Protein AF-A0A356AUZ6-F1 (afdb_monomer)

pLDDT: mean 87.77, std 11.95, range [33.31, 98.88]

Solvent-accessible surface area (backbone atoms only — not comparable to full-atom values): 30557 Å² total; per-residue (Å²): 143,86,82,76,79,79,80,83,47,75,65,52,55,52,49,50,50,48,64,70,41,45,68,63,48,50,53,54,51,49,51,50,52,50,51,54,50,50,52,53,52,50,51,53,53,48,46,72,69,51,77,84,57,64,60,34,74,71,73,70,41,76,38,53,58,88,68,63,48,50,42,96,99,28,76,55,45,26,56,76,71,45,57,33,60,54,41,45,54,45,18,54,68,59,54,39,73,68,46,70,57,54,40,27,52,49,24,50,49,36,44,76,73,66,38,62,46,29,84,58,22,31,58,24,56,100,62,26,40,35,56,58,75,74,83,77,34,64,65,28,31,47,49,25,49,52,29,51,31,56,38,13,51,53,30,46,78,66,73,23,55,28,33,42,38,36,38,50,40,57,49,68,45,45,48,89,37,46,51,88,88,53,86,84,81,67,64,65,65,57,53,52,49,50,48,56,64,49,64,77,23,84,49,34,46,78,42,76,41,32,62,64,50,28,55,52,70,77,40,90,64,92,78,71,70,42,51,42,38,24,21,76,48,59,27,46,62,30,26,47,55,52,48,36,56,55,38,57,66,67,72,50,93,88,58,65,53,80,58,76,85,64,44,47,80,42,80,74,35,77,72,37,58,32,66,39,43,46,59,24,21,52,75,84,56,75,59,30,74,39,56,45,78,39,45,94,67,49,64,48,24,38,31,31,35,64,83,75,72,51,69,47,64,18,57,58,38,67,80,24,64,84,45,66,63,40,72,34,13,31,66,64,44,90,56,27,36,36,39,35,42,62,71,83,74,68,92,65,57,27,34,34,36,40,39,47,80,70,47,43,60,27,45,72,65,52,49,74,77,24,28,36,42,33,35,21,52,91,66,38,82,69,44,52,41,40,47,38,63,76,72,56,42,57,32,37,40,38,39,40,46,48,58,55,36,24,71,42,68,49,37,65,56,40,63,39,50,34,69,62,29,50,54,53,50,47,58,72,72,47,46,28,70,41,50,24,38,48,79,39,64,48,68,78,24,32,42,34,26,45,89,55,92,71,49,41,67,59,27,51,49,52,51,48,54,49,44,26,72,33,47,70,39,80,56,51,78,45,73,47,92,65,71,89,80,60,76,42,28,40,33,49,42,90,71,89,74,98,55,82,42,27,38,38,43,33,24,60,67,43,26,43,38,38,35,44,50,26,96,64,32,51,38,45,50,46,51,50,49,38,56,70,59,56,74,71,46,71,54,66,52,67,48,47,57,62,37,41,37,47,28,73,70,100,46,86,45,79,48,76,65,132

Structure (mmCIF, N/CA/C/O backbone):
data_AF-A0A356AUZ6-F1
#
_entry.id   AF-A0A356AUZ6-F1
#
loop_
_atom_site.group_PDB
_atom_site.id
_atom_site.type_symbol
_atom_site.label_atom_id
_atom_site.label_alt_id
_atom_site.label_comp_id
_atom_site.label_asym_id
_atom_site.label_entity_id
_atom_site.label_seq_id
_atom_site.pdbx_PDB_ins_code
_atom_site.Cartn_x
_atom_site.Cartn_y
_atom_site.Cartn_z
_atom_site.occupancy
_atom_site.B_iso_or_equiv
_atom_site.auth_seq_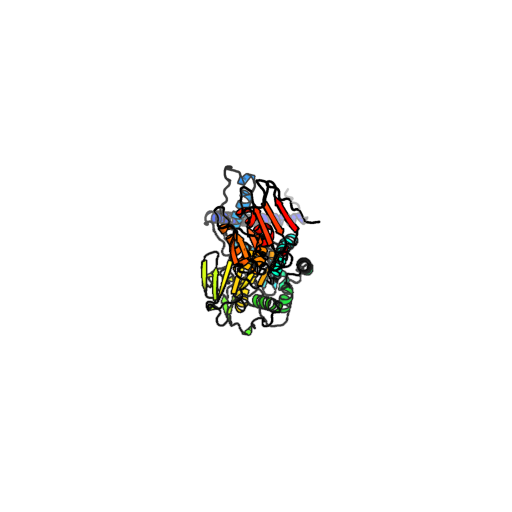id
_atom_site.auth_comp_id
_atom_site.auth_asym_id
_atom_site.auth_atom_id
_atom_site.pdbx_PDB_model_num
ATOM 1 N N . MET A 1 1 ? 69.340 16.128 -65.061 1.00 39.56 1 MET A N 1
ATOM 2 C CA . MET A 1 1 ? 69.326 16.171 -63.584 1.00 39.56 1 MET A CA 1
ATOM 3 C C . MET A 1 1 ? 67.978 15.659 -63.117 1.00 39.56 1 MET A C 1
ATOM 5 O O . MET A 1 1 ? 67.007 16.393 -63.193 1.00 39.56 1 MET A O 1
ATOM 9 N N . ASN A 1 2 ? 67.893 14.381 -62.755 1.00 47.84 2 ASN A N 1
ATOM 10 C CA . ASN A 1 2 ? 66.653 13.760 -62.293 1.00 47.84 2 ASN A CA 1
ATOM 11 C C . ASN A 1 2 ? 66.999 12.855 -61.102 1.00 47.84 2 ASN A C 1
ATOM 13 O O . ASN A 1 2 ? 66.906 11.637 -61.180 1.00 47.84 2 ASN A O 1
ATOM 17 N N . ASN A 1 3 ? 67.504 13.468 -60.028 1.00 46.50 3 ASN A N 1
ATOM 18 C CA . ASN A 1 3 ? 67.818 12.773 -58.783 1.00 46.50 3 ASN A CA 1
ATOM 19 C C . ASN A 1 3 ? 66.622 12.937 -57.844 1.00 46.50 3 ASN A C 1
ATOM 21 O O . ASN A 1 3 ? 66.542 13.918 -57.107 1.00 46.50 3 ASN A O 1
ATOM 25 N N . ARG A 1 4 ? 65.678 11.991 -57.879 1.00 53.81 4 ARG A N 1
ATOM 26 C CA . ARG A 1 4 ? 64.843 11.749 -56.696 1.00 53.81 4 ARG A CA 1
ATOM 27 C C . ARG A 1 4 ? 65.691 10.933 -55.713 1.00 53.81 4 ARG A C 1
ATOM 29 O O . ARG A 1 4 ? 66.252 9.930 -56.150 1.00 53.81 4 ARG A O 1
ATOM 36 N N . PRO A 1 5 ? 65.830 11.356 -54.446 1.00 53.84 5 PRO A N 1
ATOM 37 C CA . PRO A 1 5 ? 66.607 10.611 -53.464 1.00 53.84 5 PRO A CA 1
ATOM 38 C C . PRO A 1 5 ? 65.978 9.231 -53.227 1.00 53.84 5 PRO A C 1
ATOM 40 O O . PRO A 1 5 ? 64.752 9.089 -53.249 1.00 53.84 5 PRO A O 1
ATOM 43 N N . GLU A 1 6 ? 66.822 8.214 -53.040 1.00 61.00 6 GLU A N 1
ATOM 44 C CA . GLU A 1 6 ? 66.401 6.886 -52.589 1.00 61.00 6 GLU A CA 1
ATOM 45 C C . GLU A 1 6 ? 65.650 7.015 -51.257 1.00 61.00 6 GLU A C 1
ATOM 47 O O . GLU A 1 6 ? 66.136 7.650 -50.319 1.00 61.00 6 GLU A O 1
ATOM 52 N N . LYS A 1 7 ? 64.441 6.442 -51.195 1.00 60.81 7 LYS A N 1
ATOM 53 C CA . LYS A 1 7 ? 63.599 6.387 -49.992 1.00 60.81 7 LYS A CA 1
ATOM 54 C C . LYS A 1 7 ? 64.299 5.542 -48.927 1.00 60.81 7 LYS A C 1
ATOM 56 O O . LYS A 1 7 ? 64.159 4.323 -48.939 1.00 60.81 7 LYS A O 1
ATOM 61 N N . ASN A 1 8 ? 65.047 6.185 -48.035 1.00 62.31 8 ASN A N 1
ATOM 62 C CA . ASN A 1 8 ? 65.925 5.511 -47.072 1.00 62.31 8 ASN A CA 1
ATOM 63 C C . ASN A 1 8 ? 65.501 5.698 -45.607 1.00 62.31 8 ASN A C 1
ATOM 65 O O . ASN A 1 8 ? 66.271 5.384 -44.703 1.00 62.31 8 ASN A O 1
ATOM 69 N N . THR A 1 9 ? 64.276 6.160 -45.344 1.00 74.25 9 THR A N 1
ATOM 70 C CA . THR A 1 9 ? 63.701 6.154 -43.991 1.00 74.25 9 THR A CA 1
ATOM 71 C C . THR A 1 9 ? 62.366 5.406 -43.962 1.00 74.25 9 THR A C 1
ATOM 73 O O . THR A 1 9 ? 61.605 5.446 -44.929 1.00 74.25 9 THR A O 1
ATOM 76 N N . GLU A 1 10 ? 62.042 4.723 -42.855 1.00 76.00 10 GLU A N 1
ATOM 77 C CA . GLU A 1 10 ? 60.729 4.069 -42.664 1.00 76.00 10 GLU A CA 1
ATOM 78 C C . GLU A 1 10 ? 59.560 5.049 -42.879 1.00 76.00 10 GLU A C 1
ATOM 80 O O . GLU A 1 10 ? 58.503 4.669 -43.386 1.00 76.00 10 GLU A O 1
ATOM 85 N N . GLN A 1 11 ? 59.774 6.331 -42.571 1.00 74.00 11 GLN A N 1
ATOM 86 C CA . GLN A 1 11 ? 58.808 7.405 -42.794 1.00 74.00 11 GLN A CA 1
ATOM 87 C C . GLN A 1 11 ? 58.503 7.633 -44.283 1.00 74.00 11 GLN A C 1
ATOM 89 O O . GLN A 1 11 ? 57.339 7.821 -44.633 1.00 74.00 11 GLN A O 1
ATOM 94 N N . ASP A 1 12 ? 59.494 7.545 -45.176 1.00 75.94 12 ASP A N 1
ATOM 95 C CA . ASP A 1 12 ? 59.290 7.716 -46.623 1.00 75.94 12 ASP A CA 1
ATOM 96 C C . ASP A 1 12 ? 58.491 6.563 -47.245 1.00 75.94 12 ASP A C 1
ATOM 98 O O . ASP A 1 12 ? 57.734 6.751 -48.205 1.00 75.94 12 ASP A O 1
ATOM 102 N N . ILE A 1 13 ? 58.650 5.356 -46.695 1.00 79.38 13 ILE A N 1
ATOM 103 C CA . ILE A 1 13 ? 57.893 4.167 -47.102 1.00 79.38 13 ILE A CA 1
ATOM 104 C C . ILE A 1 13 ? 56.439 4.295 -46.635 1.00 79.38 13 ILE A C 1
ATOM 106 O O . ILE A 1 13 ? 55.524 4.095 -47.438 1.00 79.38 13 ILE A O 1
ATOM 110 N N . LEU A 1 14 ? 56.212 4.692 -45.377 1.00 78.81 14 LEU A N 1
ATOM 111 C CA . LEU A 1 14 ? 54.871 4.948 -44.841 1.00 78.81 14 LEU A CA 1
ATOM 112 C C . LEU A 1 14 ? 54.155 6.070 -45.605 1.00 78.81 14 LEU A C 1
ATOM 114 O O . LEU A 1 14 ? 52.982 5.916 -45.947 1.00 78.81 14 LEU A O 1
ATOM 118 N N . LEU A 1 15 ? 54.859 7.155 -45.944 1.00 78.81 15 LEU A N 1
ATOM 119 C CA . LEU A 1 15 ? 54.305 8.268 -46.714 1.00 78.81 15 LEU A CA 1
ATOM 120 C C . LEU A 1 15 ? 53.926 7.844 -48.141 1.00 78.81 15 LEU A C 1
ATOM 122 O O . LEU A 1 15 ? 52.863 8.220 -48.629 1.00 78.81 15 LEU A O 1
ATOM 126 N N . ASP A 1 16 ? 54.737 7.017 -48.808 1.00 79.94 16 ASP A N 1
ATOM 127 C CA . ASP A 1 16 ? 54.398 6.494 -50.138 1.00 79.94 16 ASP A CA 1
ATOM 128 C C . ASP A 1 16 ? 53.192 5.550 -50.104 1.00 79.94 16 ASP A C 1
ATOM 130 O O . ASP A 1 16 ? 52.332 5.616 -50.984 1.00 79.94 16 ASP A O 1
ATOM 134 N N . ILE A 1 17 ? 53.100 4.692 -49.083 1.00 77.12 17 ILE A N 1
ATOM 135 C CA . ILE A 1 17 ? 51.927 3.838 -48.857 1.00 77.12 17 ILE A CA 1
ATOM 136 C C . ILE A 1 17 ? 50.692 4.715 -48.620 1.00 77.12 17 ILE A C 1
ATOM 138 O O . ILE A 1 17 ? 49.664 4.507 -49.265 1.00 77.12 17 ILE A O 1
ATOM 142 N N . GLN A 1 18 ? 50.798 5.744 -47.775 1.00 76.81 18 GLN A N 1
ATOM 143 C CA . GLN A 1 18 ? 49.715 6.689 -47.510 1.00 76.81 18 GLN A CA 1
ATOM 144 C C . GLN A 1 18 ? 49.286 7.432 -48.783 1.00 76.81 18 GLN A C 1
ATOM 146 O O . GLN A 1 18 ? 48.093 7.515 -49.061 1.00 76.81 18 GLN A O 1
ATOM 151 N N . MET A 1 19 ? 50.226 7.905 -49.609 1.00 75.44 19 MET A N 1
ATOM 152 C CA . MET A 1 19 ? 49.933 8.594 -50.874 1.00 75.44 19 MET A CA 1
ATOM 153 C C . MET A 1 19 ? 49.302 7.675 -51.929 1.00 75.44 19 MET A C 1
ATOM 155 O O . MET A 1 19 ? 48.429 8.119 -52.675 1.00 75.44 19 MET A O 1
ATOM 159 N N . ARG A 1 20 ? 49.691 6.394 -51.986 1.00 76.06 20 ARG A N 1
ATOM 160 C CA . ARG A 1 20 ? 49.070 5.392 -52.874 1.00 76.06 20 ARG A CA 1
ATOM 161 C C . ARG A 1 20 ? 47.677 4.972 -52.400 1.00 76.06 20 ARG A C 1
ATOM 163 O O . ARG A 1 20 ? 46.811 4.695 -53.229 1.00 76.06 20 ARG A O 1
ATOM 170 N N . CYS A 1 21 ? 47.450 4.942 -51.088 1.00 69.38 21 CYS A N 1
ATOM 171 C CA . CYS A 1 21 ? 46.153 4.630 -50.488 1.00 69.38 21 CYS A CA 1
ATOM 172 C C . CYS A 1 21 ? 45.200 5.838 -50.449 1.00 69.38 21 CYS A C 1
ATOM 174 O O . CYS A 1 21 ? 43.989 5.633 -50.462 1.00 69.38 21 CYS A O 1
ATOM 176 N N . ALA A 1 22 ? 45.709 7.076 -50.478 1.00 69.19 22 ALA A N 1
ATOM 177 C CA . ALA A 1 22 ? 44.930 8.312 -50.341 1.00 69.19 22 ALA A CA 1
ATOM 178 C C . ALA A 1 22 ? 43.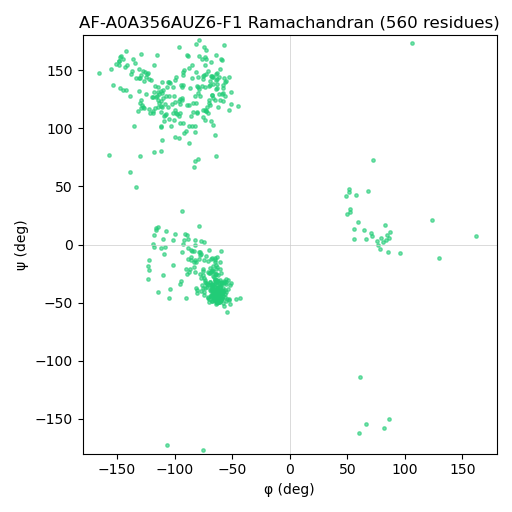741 8.466 -51.320 1.00 69.19 22 ALA A C 1
ATOM 180 O O . ALA A 1 22 ? 42.688 8.947 -50.902 1.00 69.19 22 ALA A O 1
ATOM 181 N N . PRO A 1 23 ? 43.817 8.069 -52.608 1.00 67.12 23 PRO A N 1
ATOM 182 C CA . PRO A 1 23 ? 42.658 8.140 -53.503 1.00 67.12 23 PRO A CA 1
ATOM 183 C C . PRO A 1 23 ? 41.576 7.108 -53.155 1.00 67.12 23 PRO A C 1
ATOM 185 O O . PRO A 1 23 ? 40.389 7.396 -53.284 1.00 67.12 23 PRO A O 1
ATOM 188 N N . ARG A 1 24 ? 41.978 5.911 -52.697 1.00 65.06 24 ARG A N 1
ATOM 189 C CA . ARG A 1 24 ? 41.054 4.851 -52.258 1.00 65.06 24 ARG A CA 1
ATOM 190 C C . ARG A 1 24 ? 40.430 5.179 -50.903 1.00 65.06 24 ARG A C 1
ATOM 192 O O . ARG A 1 24 ? 39.241 4.931 -50.731 1.00 65.06 24 ARG A O 1
ATOM 199 N N . SER A 1 25 ? 41.189 5.782 -49.985 1.00 70.62 25 SER A N 1
ATOM 200 C CA . SER A 1 25 ? 40.656 6.253 -48.704 1.00 70.62 25 SER A CA 1
ATOM 201 C C . SER A 1 25 ? 39.645 7.379 -48.913 1.00 70.62 25 SER A C 1
ATOM 203 O O . SER A 1 25 ? 38.559 7.288 -48.371 1.00 70.62 25 SER A O 1
ATOM 205 N N . ARG A 1 26 ? 39.901 8.346 -49.810 1.00 78.94 26 ARG A N 1
ATOM 206 C CA . ARG A 1 26 ? 38.955 9.444 -50.101 1.00 78.94 26 ARG A CA 1
ATOM 207 C C . ARG A 1 26 ? 37.566 8.978 -50.535 1.00 78.94 26 ARG A C 1
ATOM 209 O O . ARG A 1 26 ? 36.580 9.596 -50.149 1.00 78.94 26 ARG A O 1
ATOM 216 N N . ILE A 1 27 ? 37.473 7.917 -51.339 1.00 83.88 27 ILE A N 1
ATOM 217 C CA . ILE A 1 27 ? 36.174 7.367 -51.758 1.00 83.88 27 ILE A CA 1
ATOM 218 C C . ILE A 1 27 ? 35.459 6.735 -50.561 1.00 83.88 27 ILE A C 1
ATOM 220 O O . ILE A 1 27 ? 34.271 6.975 -50.368 1.00 83.88 27 ILE A O 1
ATOM 224 N N . ILE A 1 28 ? 36.177 5.966 -49.739 1.00 86.25 28 ILE A N 1
ATOM 225 C CA . ILE A 1 28 ? 35.629 5.347 -48.525 1.00 86.25 28 ILE A CA 1
ATOM 226 C C . ILE A 1 28 ? 35.207 6.423 -47.512 1.00 86.25 28 ILE A C 1
ATOM 228 O O . ILE A 1 28 ? 34.118 6.332 -46.950 1.00 86.25 28 ILE A O 1
ATOM 232 N N . ASP A 1 29 ? 36.008 7.472 -47.336 1.00 88.56 29 ASP A N 1
ATOM 233 C CA . ASP A 1 29 ? 35.718 8.614 -46.469 1.00 88.56 29 ASP A CA 1
ATOM 234 C C . ASP A 1 29 ? 34.461 9.349 -46.954 1.00 88.56 29 ASP A C 1
ATOM 236 O O . ASP A 1 29 ? 33.542 9.588 -46.173 1.00 88.56 29 ASP A O 1
ATOM 240 N N . MET A 1 30 ? 34.362 9.639 -48.258 1.00 90.81 30 MET A N 1
ATOM 241 C CA . MET A 1 30 ? 33.168 10.254 -48.848 1.00 90.81 30 MET A CA 1
ATOM 242 C C . MET A 1 30 ? 31.926 9.377 -48.693 1.00 90.81 30 MET A C 1
ATOM 244 O O . MET A 1 30 ? 30.869 9.896 -48.345 1.00 90.81 30 MET A O 1
ATOM 248 N N . LEU A 1 31 ? 32.035 8.067 -48.927 1.00 92.31 31 LEU A N 1
ATOM 249 C CA . LEU A 1 31 ? 30.925 7.132 -48.731 1.00 92.31 31 LEU A CA 1
ATOM 250 C C . LEU A 1 31 ? 30.494 7.086 -47.265 1.00 92.31 31 LEU A C 1
ATOM 252 O O . LEU A 1 31 ? 29.297 7.081 -46.985 1.00 92.31 31 LEU A O 1
ATOM 256 N N . THR A 1 32 ? 31.446 7.106 -46.335 1.00 93.19 32 THR A N 1
ATOM 257 C CA . THR A 1 32 ? 31.176 7.116 -44.893 1.00 93.19 32 THR A CA 1
ATOM 258 C C . THR A 1 32 ? 30.457 8.399 -44.486 1.00 93.19 32 THR A C 1
ATOM 260 O O . THR A 1 32 ? 29.397 8.336 -43.865 1.00 93.19 32 THR A O 1
ATOM 263 N N . VAL A 1 33 ? 30.974 9.562 -44.900 1.00 94.31 33 VAL A N 1
ATOM 264 C CA . VAL A 1 33 ? 30.361 10.872 -44.632 1.00 94.31 33 VAL A CA 1
ATOM 265 C C . VAL A 1 33 ? 28.969 10.957 -45.250 1.00 94.31 33 VAL A C 1
ATOM 267 O O . VAL A 1 33 ? 28.023 11.348 -44.570 1.00 94.31 33 VAL A O 1
ATOM 270 N N . PHE A 1 34 ? 28.818 10.563 -46.517 1.00 95.75 34 PHE A N 1
ATOM 271 C CA . PHE A 1 34 ? 27.527 10.595 -47.198 1.00 95.75 34 PHE A CA 1
ATOM 272 C C . PHE A 1 34 ? 26.512 9.677 -46.516 1.00 95.75 34 PHE A C 1
ATOM 274 O O . PHE A 1 34 ? 25.391 10.102 -46.266 1.00 95.75 34 PHE A O 1
ATOM 281 N N . THR A 1 35 ? 26.908 8.453 -46.157 1.00 94.94 35 THR A N 1
ATOM 282 C CA . THR A 1 35 ? 26.033 7.502 -45.456 1.00 94.94 35 THR A CA 1
ATOM 283 C C . THR A 1 35 ? 25.603 8.053 -44.099 1.00 94.94 35 THR A C 1
ATOM 285 O O . THR A 1 35 ? 24.419 8.033 -43.772 1.00 94.94 35 THR A O 1
ATOM 288 N N . PHE A 1 36 ? 26.542 8.601 -43.326 1.00 94.50 36 PHE A N 1
ATOM 289 C CA . PHE A 1 36 ? 26.258 9.191 -42.022 1.00 94.50 36 PHE A CA 1
ATOM 290 C C . PHE A 1 36 ? 25.280 10.370 -42.122 1.00 94.50 36 PHE A C 1
ATOM 292 O O . PHE A 1 36 ? 24.270 10.402 -41.417 1.00 94.50 36 PHE A O 1
ATOM 299 N N . LEU A 1 37 ? 25.532 11.305 -43.043 1.00 95.94 37 LEU A N 1
ATOM 300 C CA . LEU A 1 37 ? 24.643 12.443 -43.274 1.00 95.94 37 LEU A CA 1
ATOM 301 C C . LEU A 1 37 ? 23.275 11.994 -43.791 1.00 95.94 37 LEU A C 1
ATOM 303 O O . LEU A 1 37 ? 22.260 12.487 -43.308 1.00 95.94 37 LEU A O 1
ATOM 307 N N . ALA A 1 38 ? 23.229 11.040 -44.722 1.00 95.50 38 ALA A N 1
ATOM 308 C CA . ALA A 1 38 ? 21.980 10.507 -45.252 1.00 95.50 38 ALA A CA 1
ATOM 309 C C . ALA A 1 38 ? 21.106 9.910 -44.141 1.00 95.50 38 ALA A C 1
ATOM 311 O O . ALA A 1 38 ? 19.910 10.188 -44.106 1.00 95.50 38 ALA A O 1
ATOM 312 N N . VAL A 1 39 ? 21.691 9.160 -43.199 1.00 92.56 39 VAL A N 1
ATOM 313 C CA . VAL A 1 39 ? 20.963 8.619 -42.040 1.00 92.56 39 VAL A CA 1
ATOM 314 C C . VAL A 1 39 ? 20.429 9.741 -41.147 1.00 92.56 39 VAL A C 1
ATOM 316 O O . VAL A 1 39 ? 19.256 9.710 -40.784 1.00 92.56 39 VAL A O 1
ATOM 319 N N . ILE A 1 40 ? 21.238 10.759 -40.830 1.00 92.44 40 ILE A N 1
ATOM 320 C CA . ILE A 1 40 ? 20.798 11.892 -39.996 1.00 92.44 40 ILE A CA 1
ATOM 321 C C . ILE A 1 40 ? 19.649 12.656 -40.659 1.00 92.44 40 ILE A C 1
ATOM 323 O O . ILE A 1 40 ? 18.626 12.901 -40.020 1.00 92.44 40 ILE A O 1
ATOM 327 N N . PHE A 1 41 ? 19.793 13.013 -41.937 1.00 94.62 41 PHE A N 1
ATOM 328 C CA . PHE A 1 41 ? 18.758 13.740 -42.667 1.00 94.62 41 PHE A CA 1
ATOM 329 C C . PHE A 1 41 ? 17.491 12.903 -42.832 1.00 94.62 41 PHE A C 1
ATOM 331 O O . PHE A 1 41 ? 16.400 13.427 -42.625 1.00 94.62 41 PHE A O 1
ATOM 338 N N . ALA A 1 42 ? 17.614 11.607 -43.133 1.00 93.69 42 ALA A N 1
ATOM 339 C CA . ALA A 1 42 ? 16.466 10.710 -43.197 1.00 93.69 42 ALA A CA 1
ATOM 340 C C . ALA A 1 42 ? 15.728 10.659 -41.853 1.00 93.69 42 ALA A C 1
ATOM 342 O O . ALA A 1 42 ? 14.513 10.823 -41.825 1.00 93.69 42 ALA A O 1
ATOM 343 N N . MET A 1 43 ? 16.445 10.515 -40.736 1.00 91.75 43 MET A N 1
ATOM 344 C CA . MET A 1 43 ? 15.841 10.504 -39.400 1.00 91.75 43 MET A CA 1
ATOM 345 C C . MET A 1 43 ? 15.174 11.836 -39.047 1.00 91.75 43 MET A C 1
ATOM 347 O O . MET A 1 43 ? 14.082 11.828 -38.488 1.00 91.75 43 MET A O 1
ATOM 351 N N . ALA A 1 44 ? 15.778 12.970 -39.410 1.00 91.94 44 ALA A N 1
ATOM 352 C CA . ALA A 1 44 ? 15.179 14.288 -39.211 1.00 91.94 44 ALA A CA 1
ATOM 353 C C . ALA A 1 44 ? 13.890 14.462 -40.031 1.00 91.94 44 ALA A C 1
ATOM 355 O O . ALA A 1 44 ? 12.885 14.941 -39.512 1.00 91.94 44 ALA A O 1
ATOM 356 N N . VAL A 1 45 ? 13.892 14.023 -41.294 1.00 94.44 45 VAL A N 1
ATOM 357 C CA . VAL A 1 45 ? 12.699 14.035 -42.152 1.00 94.44 45 VAL A CA 1
ATOM 358 C C . VAL A 1 45 ? 11.611 13.128 -41.574 1.00 94.44 45 VAL A C 1
ATOM 360 O O . VAL A 1 45 ? 10.464 13.550 -41.468 1.00 94.44 45 VAL A O 1
ATOM 363 N N . ILE A 1 46 ? 11.961 11.916 -41.135 1.00 93.69 46 ILE A N 1
ATOM 364 C CA . ILE A 1 46 ? 11.017 10.985 -40.502 1.00 93.69 46 ILE A CA 1
ATOM 365 C C . ILE A 1 46 ? 10.436 11.586 -39.215 1.00 93.69 46 ILE A C 1
ATOM 367 O O . ILE A 1 46 ? 9.232 11.485 -39.008 1.00 93.69 46 ILE A O 1
ATOM 371 N N . PHE A 1 47 ? 11.255 12.234 -38.381 1.00 91.94 47 PHE A N 1
ATOM 372 C CA . PHE A 1 47 ? 10.803 12.900 -37.154 1.00 91.94 47 PHE A CA 1
ATOM 373 C C . PHE A 1 47 ? 9.741 13.968 -37.447 1.00 91.94 47 PHE A C 1
ATOM 375 O O . PHE A 1 47 ? 8.759 14.065 -36.726 1.00 91.94 47 PHE A O 1
ATOM 382 N N . VAL A 1 48 ? 9.911 14.751 -38.518 1.00 90.00 48 VAL A N 1
ATOM 383 C CA . VAL A 1 48 ? 8.951 15.801 -38.906 1.00 90.00 48 VAL A CA 1
ATOM 384 C C . VAL A 1 48 ? 7.669 15.225 -39.519 1.00 90.00 48 VAL A C 1
ATOM 386 O O . VAL A 1 48 ? 6.605 15.823 -39.377 1.00 90.00 48 VAL A O 1
ATOM 389 N N . ILE A 1 49 ? 7.760 14.097 -40.231 1.00 93.62 49 ILE A N 1
ATOM 390 C CA . ILE A 1 49 ? 6.617 13.477 -40.922 1.00 93.62 49 ILE A CA 1
ATOM 391 C C . ILE A 1 49 ? 5.760 12.633 -39.974 1.00 93.62 49 ILE A C 1
ATOM 393 O O . ILE A 1 49 ? 4.541 12.570 -40.148 1.00 93.62 49 ILE A O 1
ATOM 397 N N . LEU A 1 50 ? 6.376 11.932 -39.019 1.00 90.94 50 LEU A N 1
ATOM 398 C CA . LEU A 1 50 ? 5.640 11.065 -38.107 1.00 90.94 50 LEU A CA 1
ATOM 399 C C . LEU A 1 50 ? 4.773 11.894 -37.150 1.00 90.94 50 LEU A C 1
ATOM 401 O O . LEU A 1 50 ? 5.239 12.897 -36.616 1.00 90.94 50 LEU A O 1
ATOM 405 N N . PRO A 1 51 ? 3.521 11.471 -36.902 1.00 91.56 51 PRO A N 1
ATOM 406 C CA . PRO A 1 51 ? 2.687 12.127 -35.911 1.00 91.56 51 PRO A CA 1
ATOM 407 C C . PRO A 1 51 ? 3.251 11.913 -34.504 1.00 91.56 51 PRO A C 1
ATOM 409 O O . PRO A 1 51 ? 3.729 10.821 -34.176 1.00 91.56 51 PRO A O 1
ATOM 412 N N . ASP A 1 52 ? 3.119 12.943 -33.667 1.00 92.38 52 ASP A N 1
ATOM 413 C CA . ASP A 1 52 ? 3.458 12.866 -32.249 1.00 92.38 52 ASP A CA 1
ATOM 414 C C . ASP A 1 52 ? 2.635 11.759 -31.576 1.00 92.38 52 ASP A C 1
ATOM 416 O O . ASP A 1 52 ? 1.407 11.685 -31.692 1.00 92.38 52 ASP A O 1
ATOM 420 N N . LYS A 1 53 ? 3.316 10.890 -30.832 1.00 90.94 53 LYS A N 1
ATOM 421 C CA . LYS A 1 53 ? 2.677 9.894 -29.977 1.00 90.94 53 LYS A CA 1
ATOM 422 C C . LYS A 1 53 ? 2.292 10.548 -28.656 1.00 90.94 53 LYS A C 1
ATOM 424 O O . LYS A 1 53 ? 3.135 11.135 -27.976 1.00 90.94 53 LYS A O 1
ATOM 429 N N . ALA A 1 54 ? 1.032 10.394 -28.259 1.00 90.69 54 ALA A N 1
ATOM 430 C CA . ALA A 1 54 ? 0.547 10.866 -26.962 1.00 90.69 54 ALA A CA 1
ATOM 431 C C . ALA A 1 54 ? 0.996 9.961 -25.799 1.00 90.69 54 ALA A C 1
ATOM 433 O O . ALA A 1 54 ? 1.288 10.440 -24.703 1.00 90.69 54 ALA A O 1
ATOM 434 N N . PHE A 1 55 ? 1.079 8.650 -26.040 1.00 88.56 55 PHE A N 1
ATOM 435 C CA . PHE A 1 55 ? 1.330 7.642 -25.013 1.00 88.56 55 PHE A CA 1
ATOM 436 C C . PHE A 1 55 ? 2.320 6.580 -25.499 1.00 88.56 55 PHE A C 1
ATOM 438 O O . PHE A 1 55 ? 2.344 6.234 -26.683 1.00 88.56 55 PHE A O 1
ATOM 445 N N . SER A 1 56 ? 3.136 6.063 -24.580 1.00 85.81 56 SER A N 1
ATOM 446 C CA . SER A 1 56 ? 4.025 4.925 -24.817 1.00 85.81 56 SER A CA 1
ATOM 447 C C . SER A 1 56 ? 3.505 3.715 -24.059 1.00 85.81 56 SER A C 1
ATOM 449 O O . SER A 1 56 ? 3.688 3.633 -22.846 1.00 85.81 56 SER A O 1
ATOM 451 N N . ASP A 1 57 ? 2.918 2.747 -24.771 1.00 82.25 57 ASP A N 1
ATOM 452 C CA . ASP A 1 57 ? 2.537 1.455 -24.179 1.00 82.25 57 ASP A CA 1
ATOM 453 C C . ASP A 1 57 ? 3.758 0.763 -23.573 1.00 82.25 57 ASP A C 1
ATOM 455 O O . ASP A 1 57 ? 3.692 0.159 -22.505 1.00 82.25 57 ASP A O 1
ATOM 459 N N . GLN A 1 58 ? 4.908 0.894 -24.240 1.00 81.56 58 GLN A N 1
ATOM 460 C CA . GLN A 1 58 ? 6.161 0.308 -23.803 1.00 81.56 58 GLN A CA 1
ATOM 461 C C . GLN A 1 58 ? 6.575 0.840 -22.428 1.00 81.56 58 GLN A C 1
ATOM 463 O O . GLN A 1 58 ? 6.939 0.035 -21.580 1.00 81.56 58 GLN A O 1
ATOM 468 N N . GLU A 1 59 ? 6.517 2.146 -22.178 1.00 76.75 59 GLU A N 1
ATOM 469 C CA . GLU A 1 59 ? 6.899 2.747 -20.888 1.00 76.75 59 GLU A CA 1
ATOM 470 C C . GLU A 1 59 ? 5.732 2.944 -19.912 1.00 76.75 59 GLU A C 1
ATOM 472 O O . GLU A 1 59 ? 5.977 3.314 -18.768 1.00 76.75 59 GLU A O 1
ATOM 477 N N . ASN A 1 60 ? 4.494 2.693 -20.347 1.00 79.25 60 ASN A N 1
ATOM 478 C CA . ASN A 1 60 ? 3.256 2.956 -19.612 1.00 79.25 60 ASN A CA 1
ATOM 479 C C . ASN A 1 60 ? 3.170 4.397 -19.070 1.00 79.25 60 ASN A C 1
ATOM 481 O O . ASN A 1 60 ? 2.899 4.621 -17.892 1.00 79.25 60 ASN A O 1
ATOM 485 N N . ARG A 1 61 ? 3.459 5.391 -19.923 1.00 84.56 61 ARG A N 1
ATOM 486 C CA . ARG A 1 61 ? 3.382 6.815 -19.559 1.00 84.56 61 ARG A CA 1
ATOM 487 C C . ARG A 1 61 ? 2.997 7.705 -20.734 1.00 84.56 61 ARG A C 1
ATOM 489 O O . ARG A 1 61 ? 3.261 7.381 -21.895 1.00 84.56 61 ARG A O 1
ATOM 496 N N . ALA A 1 62 ? 2.466 8.880 -20.403 1.00 88.25 62 ALA A N 1
ATOM 497 C CA . ALA A 1 62 ? 2.328 9.971 -21.355 1.00 88.25 62 ALA A CA 1
ATOM 498 C C . ALA A 1 62 ? 3.710 10.433 -21.849 1.00 88.25 62 ALA A C 1
ATOM 500 O O . ALA A 1 62 ? 4.676 10.542 -21.079 1.00 88.25 62 ALA A O 1
ATOM 501 N N . LEU A 1 63 ? 3.794 10.692 -23.149 1.00 91.50 63 LEU A N 1
ATOM 502 C CA . LEU A 1 63 ? 4.988 11.223 -23.790 1.00 91.50 63 LEU A CA 1
ATOM 503 C C . LEU A 1 63 ? 4.918 12.743 -23.838 1.00 91.50 63 LEU A C 1
ATOM 505 O O . LEU A 1 63 ? 3.841 13.327 -23.990 1.00 91.50 63 LEU A O 1
ATOM 509 N N . GLN A 1 64 ? 6.075 13.386 -23.719 1.00 93.19 64 GLN A N 1
ATOM 510 C CA . GLN A 1 64 ? 6.169 14.831 -23.824 1.00 93.19 64 GLN A CA 1
ATOM 511 C C . GLN A 1 64 ? 5.621 15.279 -25.181 1.00 93.19 64 GLN A C 1
ATOM 513 O O . GLN A 1 64 ? 6.075 14.825 -26.233 1.00 93.19 64 GLN A O 1
ATOM 518 N N . GLN A 1 65 ? 4.633 16.169 -25.131 1.00 93.88 65 GLN A N 1
ATOM 519 C CA . GLN A 1 65 ? 4.087 16.839 -26.305 1.00 93.88 65 GLN A CA 1
ATOM 520 C C . GLN A 1 65 ? 4.871 18.118 -26.579 1.00 93.88 65 GLN A C 1
ATOM 522 O O . GLN A 1 65 ? 5.598 18.615 -25.708 1.00 93.88 65 GLN A O 1
ATOM 527 N N . ARG A 1 66 ? 4.721 18.654 -27.792 1.00 91.00 66 ARG A N 1
ATOM 528 C CA . ARG A 1 66 ? 5.431 19.856 -28.224 1.00 91.00 66 ARG A CA 1
ATOM 529 C C . ARG A 1 66 ? 5.225 21.004 -27.217 1.00 91.00 66 ARG A C 1
ATOM 531 O O . ARG A 1 66 ? 4.093 21.463 -27.047 1.00 91.00 66 ARG A O 1
ATOM 538 N N . PRO A 1 67 ? 6.290 21.485 -26.549 1.00 90.12 67 PRO A N 1
ATOM 539 C CA . PRO A 1 67 ? 6.157 22.522 -25.537 1.00 90.12 67 PRO A CA 1
ATOM 540 C C . PRO A 1 67 ? 5.878 23.891 -26.160 1.00 90.12 67 PRO A C 1
ATOM 542 O O . PRO A 1 67 ? 6.261 24.182 -27.296 1.00 90.12 67 PRO A O 1
ATOM 545 N N . VAL A 1 68 ? 5.243 24.759 -25.374 1.00 91.31 68 VAL A N 1
ATOM 546 C CA . VAL A 1 68 ? 4.992 26.163 -25.720 1.00 91.31 68 VAL A CA 1
ATOM 547 C C . VAL A 1 68 ? 6.020 27.073 -25.050 1.00 91.31 68 VAL A C 1
ATOM 549 O O . VAL A 1 68 ? 6.413 26.849 -23.908 1.00 91.31 68 VAL A O 1
ATOM 552 N N . ILE A 1 69 ? 6.454 28.114 -25.764 1.00 89.88 69 ILE A N 1
ATOM 553 C CA . ILE A 1 69 ? 7.486 29.065 -25.305 1.00 89.88 69 ILE A CA 1
ATOM 554 C C . ILE A 1 69 ? 6.937 30.047 -24.250 1.00 89.88 69 ILE A C 1
ATOM 556 O O . ILE A 1 69 ? 7.676 30.574 -23.415 1.00 89.88 69 ILE A O 1
ATOM 560 N N . SER A 1 70 ? 5.630 30.299 -24.274 1.00 88.06 70 SER A N 1
ATOM 561 C CA . SER A 1 70 ? 4.967 31.297 -23.436 1.00 88.06 70 SER A CA 1
ATOM 562 C C . SER A 1 70 ? 4.437 30.720 -22.124 1.00 88.06 70 SER A C 1
ATOM 564 O O . SER A 1 70 ? 3.966 29.584 -22.079 1.00 88.06 70 SER A O 1
ATOM 566 N N . SER A 1 71 ? 4.419 31.548 -21.081 1.00 85.50 71 SER A N 1
ATOM 567 C CA . SER A 1 71 ? 3.620 31.349 -19.864 1.00 85.50 71 SER A CA 1
ATOM 568 C C . SER A 1 71 ? 2.567 32.465 -19.739 1.00 85.50 71 SER A C 1
ATOM 570 O O . SER A 1 71 ? 2.675 33.477 -20.444 1.00 85.50 71 SER A O 1
ATOM 572 N N . PRO A 1 72 ? 1.519 32.309 -18.903 1.00 82.94 72 PRO A N 1
ATOM 573 C CA . PRO A 1 72 ? 0.482 33.331 -18.750 1.00 82.94 72 PRO A CA 1
ATOM 574 C C . PRO A 1 72 ? 1.084 34.716 -18.462 1.00 82.94 72 PRO A C 1
ATOM 576 O O . PRO A 1 72 ? 1.835 34.895 -17.506 1.00 82.94 72 PRO A O 1
ATOM 579 N N . GLY A 1 73 ? 0.803 35.691 -19.332 1.00 82.62 73 GLY A N 1
ATOM 580 C CA . GLY A 1 73 ? 1.314 37.064 -19.222 1.00 82.62 73 GLY A CA 1
ATOM 581 C C . GLY A 1 73 ? 2.780 37.280 -19.632 1.00 82.62 73 GLY A C 1
ATOM 582 O O . GLY A 1 73 ? 3.243 38.418 -19.596 1.00 82.62 73 GLY A O 1
ATOM 583 N N . LYS A 1 74 ? 3.523 36.239 -20.046 1.00 85.50 74 LYS A N 1
ATOM 584 C CA . LYS A 1 74 ? 4.935 36.345 -20.461 1.00 85.50 74 LYS A CA 1
ATOM 585 C C . LYS A 1 74 ? 5.207 35.554 -21.754 1.00 85.50 74 LYS A C 1
ATOM 587 O O . LYS A 1 74 ? 5.408 34.339 -21.693 1.00 85.50 74 LYS A O 1
ATOM 592 N N . PRO A 1 75 ? 5.305 36.214 -22.927 1.00 85.50 75 PRO A N 1
ATOM 593 C CA . PRO A 1 75 ? 5.471 35.526 -24.214 1.00 85.50 75 PRO A CA 1
ATOM 594 C C . PRO A 1 75 ? 6.766 34.703 -24.328 1.00 85.50 75 PRO A C 1
ATOM 596 O O . PRO A 1 75 ? 6.781 33.711 -25.046 1.00 85.50 75 PRO A O 1
ATOM 599 N N . LEU A 1 76 ? 7.823 35.067 -23.590 1.00 87.19 76 LEU A N 1
ATOM 600 C CA . LEU A 1 76 ? 9.101 34.338 -23.530 1.00 87.19 76 LEU A CA 1
ATOM 601 C C . LEU A 1 76 ? 9.411 33.770 -22.134 1.00 87.19 76 LEU A C 1
ATOM 603 O O . LEU A 1 76 ? 10.548 33.395 -21.863 1.00 87.19 76 LEU A O 1
ATOM 607 N N . GLY A 1 77 ? 8.424 33.726 -21.232 1.00 85.19 77 GLY A N 1
ATOM 608 C CA . GLY A 1 77 ? 8.653 33.383 -19.825 1.00 85.19 77 GLY A CA 1
ATOM 609 C C . GLY A 1 77 ? 9.342 32.030 -19.636 1.00 85.19 77 GLY A C 1
ATOM 610 O O . GLY A 1 77 ? 10.340 31.961 -18.926 1.00 85.19 77 GLY A O 1
ATOM 611 N N . ARG A 1 78 ? 8.879 31.000 -20.359 1.00 88.38 78 ARG A N 1
ATOM 612 C CA . ARG A 1 78 ? 9.393 29.625 -20.240 1.00 88.38 78 ARG A CA 1
ATOM 613 C C . ARG A 1 78 ? 10.750 29.403 -20.901 1.00 88.38 78 ARG A C 1
ATOM 615 O O . ARG A 1 78 ? 11.449 28.439 -20.604 1.00 88.38 78 ARG A O 1
ATOM 622 N N . LEU A 1 79 ? 11.121 30.267 -21.844 1.00 89.62 79 LEU A N 1
ATOM 623 C CA . LEU A 1 79 ? 12.458 30.240 -22.434 1.00 89.62 79 LEU A CA 1
ATOM 624 C C . LEU A 1 79 ? 13.489 30.807 -21.455 1.00 89.62 79 LEU A C 1
ATOM 626 O O . LEU A 1 79 ? 14.580 30.260 -21.336 1.00 89.62 79 LEU A O 1
ATOM 630 N N . LEU A 1 80 ? 13.133 31.886 -20.754 1.00 89.31 80 LEU A N 1
ATOM 631 C CA . LEU A 1 80 ? 14.025 32.575 -19.821 1.00 89.31 80 LEU A CA 1
ATOM 632 C C . LEU A 1 80 ? 14.230 31.807 -18.508 1.00 89.31 80 LEU A C 1
ATOM 634 O O . LEU A 1 80 ? 15.291 31.937 -17.906 1.00 89.31 80 LEU A O 1
ATOM 638 N N . ASP A 1 81 ? 13.249 31.009 -18.074 1.00 87.94 81 ASP A N 1
ATOM 639 C CA . ASP A 1 81 ? 13.353 30.168 -16.870 1.00 87.94 81 ASP A CA 1
ATOM 640 C C . ASP A 1 81 ? 13.943 28.765 -17.128 1.00 87.94 81 ASP A C 1
ATOM 642 O O . ASP A 1 81 ? 14.144 27.997 -16.190 1.00 87.94 81 ASP A O 1
ATOM 646 N N . GLY A 1 82 ? 14.241 28.425 -18.390 1.00 88.44 82 GLY A N 1
ATOM 647 C CA . GLY A 1 82 ? 14.827 27.139 -18.784 1.00 88.44 82 GLY A CA 1
ATOM 648 C C . GLY A 1 82 ? 13.846 25.959 -18.841 1.00 88.44 82 GLY A C 1
ATOM 649 O O . GLY A 1 82 ? 14.225 24.873 -19.279 1.00 88.44 82 GLY A O 1
ATOM 650 N N . SER A 1 83 ? 12.573 26.138 -18.475 1.00 89.50 83 SER A N 1
ATOM 651 C CA . SER A 1 83 ? 11.582 25.054 -18.537 1.00 89.50 83 SER A CA 1
ATOM 652 C C . SER A 1 83 ? 11.286 24.617 -19.976 1.00 89.50 83 SER A C 1
ATOM 654 O O . SER A 1 83 ? 11.099 23.431 -20.241 1.00 89.50 83 SER A O 1
ATOM 656 N N . TYR A 1 84 ? 11.302 25.546 -20.937 1.00 91.62 84 TYR A N 1
ATOM 657 C CA . TYR A 1 84 ? 11.114 25.225 -22.354 1.00 91.62 84 TYR A CA 1
ATOM 658 C C . TYR A 1 84 ? 12.254 24.363 -22.914 1.00 91.62 84 TYR A C 1
ATOM 660 O O . TYR A 1 84 ? 12.003 23.442 -23.689 1.00 91.62 84 TYR A O 1
ATOM 668 N N . THR A 1 85 ? 13.508 24.644 -22.542 1.00 91.44 85 THR A N 1
ATOM 669 C CA . THR A 1 85 ? 14.669 23.891 -23.045 1.00 91.44 85 THR A CA 1
ATOM 670 C C . THR A 1 85 ? 14.740 22.485 -22.449 1.00 91.44 85 THR A C 1
ATOM 672 O O . THR A 1 85 ? 15.114 21.544 -23.149 1.00 91.44 85 THR A O 1
ATOM 675 N N . ALA A 1 86 ? 14.323 22.312 -21.194 1.00 90.62 86 ALA A N 1
ATOM 676 C CA . ALA A 1 86 ? 14.157 20.991 -20.597 1.00 90.62 86 ALA A CA 1
ATOM 677 C C . ALA A 1 86 ? 13.058 20.183 -21.315 1.00 90.62 86 ALA A C 1
ATOM 679 O O . ALA A 1 86 ? 13.291 19.049 -21.742 1.00 90.62 86 ALA A O 1
ATOM 680 N N . ASP A 1 87 ? 11.887 20.791 -21.528 1.00 92.94 87 ASP A N 1
ATOM 681 C CA . ASP A 1 87 ? 10.757 20.121 -22.175 1.00 92.94 87 ASP A CA 1
ATOM 682 C C . ASP A 1 87 ? 11.024 19.804 -23.650 1.00 92.94 87 ASP A C 1
ATOM 684 O O . ASP A 1 87 ? 10.610 18.751 -24.128 1.00 92.94 87 ASP A O 1
ATOM 688 N N . ILE A 1 88 ? 11.726 20.670 -24.393 1.00 93.25 88 ILE A N 1
ATOM 689 C CA . ILE A 1 88 ? 12.036 20.397 -25.803 1.00 93.25 88 ILE A CA 1
ATOM 690 C C . ILE A 1 88 ? 13.030 19.237 -25.930 1.00 93.25 88 ILE A C 1
ATOM 692 O O . ILE A 1 88 ? 12.864 18.389 -26.804 1.00 93.25 88 ILE A O 1
ATOM 696 N N . ALA A 1 89 ? 14.022 19.141 -25.035 1.00 92.06 89 ALA A N 1
ATOM 697 C CA . ALA A 1 89 ? 14.943 18.007 -24.999 1.00 92.06 89 ALA A CA 1
ATOM 698 C C . ALA A 1 89 ? 14.190 16.698 -24.716 1.00 92.06 89 ALA A C 1
ATOM 700 O O . ALA A 1 89 ? 14.410 15.690 -25.391 1.00 92.06 89 ALA A O 1
ATOM 701 N N . LYS A 1 90 ? 13.243 16.737 -23.773 1.00 91.88 90 LYS A N 1
ATOM 702 C CA . LYS A 1 90 ? 12.369 15.605 -23.460 1.00 91.88 90 LYS A CA 1
ATOM 703 C C . LYS A 1 90 ? 11.443 15.246 -24.627 1.00 91.88 90 LYS A C 1
ATOM 705 O O . LYS A 1 90 ? 11.303 14.068 -24.930 1.00 91.88 90 LYS A O 1
ATOM 710 N N . TYR A 1 91 ? 10.875 16.234 -25.320 1.00 93.94 91 TYR A N 1
ATOM 711 C CA . TYR A 1 91 ? 10.056 16.041 -26.522 1.00 93.94 91 TYR A CA 1
ATOM 712 C C . TYR A 1 91 ? 10.834 15.301 -27.615 1.00 93.94 91 TYR A C 1
ATOM 714 O O . TYR A 1 91 ? 10.370 14.275 -28.103 1.00 93.94 91 TYR A O 1
ATOM 722 N N . TYR A 1 92 ? 12.051 15.748 -27.943 1.00 91.62 92 TYR A N 1
ATOM 723 C CA . TYR A 1 92 ? 12.892 15.054 -28.924 1.00 91.62 92 TYR A CA 1
ATOM 724 C C . TYR A 1 92 ? 13.242 13.628 -28.493 1.00 91.62 92 TYR A C 1
ATOM 726 O O . TYR A 1 92 ? 13.229 12.724 -29.326 1.00 91.62 92 TYR A O 1
ATOM 734 N N . ALA A 1 93 ? 13.535 13.412 -27.207 1.00 90.00 93 ALA A N 1
ATOM 735 C CA . ALA A 1 93 ? 13.833 12.085 -26.678 1.00 90.00 93 ALA A CA 1
ATOM 736 C C . ALA A 1 93 ? 12.617 11.143 -26.706 1.00 90.00 93 ALA A C 1
ATOM 738 O O . ALA A 1 93 ? 12.788 9.945 -26.927 1.00 90.00 93 ALA A O 1
ATOM 739 N N . ASP A 1 94 ? 11.410 11.667 -26.487 1.00 90.81 94 ASP A N 1
ATOM 740 C CA . ASP A 1 94 ? 10.160 10.903 -26.440 1.00 90.81 94 ASP A CA 1
ATOM 741 C C . ASP A 1 94 ? 9.606 10.599 -27.841 1.00 90.81 94 ASP A C 1
ATOM 743 O O . ASP A 1 94 ? 9.142 9.485 -28.085 1.00 90.81 94 ASP A O 1
ATOM 747 N N . GLN A 1 95 ? 9.707 11.548 -28.776 1.00 92.88 95 GLN A N 1
ATOM 748 C CA . GLN A 1 95 ? 9.168 11.427 -30.139 1.00 92.88 95 GLN A CA 1
ATOM 749 C C . GLN A 1 95 ? 10.174 10.863 -31.159 1.00 92.88 95 GLN A C 1
ATOM 751 O O . GLN A 1 95 ? 9.873 10.766 -32.348 1.00 92.88 95 GLN A O 1
ATOM 756 N N . PHE A 1 96 ? 11.381 10.474 -30.726 1.00 92.06 96 PHE A N 1
ATOM 757 C CA . PHE A 1 96 ? 12.424 9.998 -31.636 1.00 92.06 96 PHE A CA 1
ATOM 758 C C . PHE A 1 96 ? 11.975 8.763 -32.456 1.00 92.06 96 PHE A C 1
ATOM 760 O O . PHE A 1 96 ? 11.522 7.766 -31.876 1.00 92.06 96 PHE A O 1
ATOM 767 N N . PRO A 1 97 ? 12.127 8.764 -33.798 1.00 90.31 97 PRO A N 1
ATOM 768 C CA . PRO A 1 97 ? 11.721 7.644 -34.633 1.00 90.31 97 PRO A CA 1
ATOM 769 C C . PRO A 1 97 ? 12.414 6.345 -34.233 1.00 90.31 97 PRO A C 1
ATOM 771 O O . PRO A 1 97 ? 13.622 6.305 -34.006 1.00 90.31 97 PRO A O 1
ATOM 774 N N . ALA A 1 98 ? 11.636 5.264 -34.159 1.00 87.69 98 ALA A N 1
ATOM 775 C CA . ALA A 1 98 ? 12.120 3.938 -33.774 1.00 87.69 98 ALA A CA 1
ATOM 776 C C . ALA A 1 98 ? 12.909 3.909 -32.444 1.00 87.69 98 ALA A C 1
ATOM 778 O O . ALA A 1 98 ? 13.778 3.059 -32.260 1.00 87.69 98 ALA A O 1
ATOM 779 N N . ARG A 1 99 ? 12.600 4.802 -31.493 1.00 86.94 99 ARG A N 1
ATOM 780 C CA . ARG A 1 99 ? 13.251 4.890 -30.174 1.00 86.94 99 ARG A CA 1
ATOM 781 C C . ARG A 1 99 ? 13.479 3.539 -29.493 1.00 86.94 99 ARG A C 1
ATOM 783 O O . ARG A 1 99 ? 14.579 3.274 -29.016 1.00 86.94 99 ARG A O 1
ATOM 790 N N . ASP A 1 100 ? 12.474 2.667 -29.480 1.00 84.25 100 ASP A N 1
ATOM 791 C CA . ASP A 1 100 ? 12.562 1.361 -28.814 1.00 84.25 100 ASP A CA 1
ATOM 792 C C . ASP A 1 100 ? 13.624 0.440 -29.429 1.00 84.25 100 ASP A C 1
ATOM 794 O O . ASP A 1 100 ? 14.266 -0.327 -28.707 1.00 84.25 100 ASP A O 1
ATOM 798 N N . LEU A 1 101 ? 13.857 0.550 -30.744 1.00 87.69 101 LEU A N 1
ATOM 799 C CA . LEU A 1 101 ? 14.933 -0.160 -31.435 1.00 87.69 101 LEU A CA 1
ATOM 800 C C . LEU A 1 101 ? 16.298 0.339 -30.953 1.00 87.69 101 LEU A C 1
ATOM 802 O O . LEU A 1 101 ? 17.150 -0.471 -30.597 1.00 87.69 101 LEU A O 1
ATOM 806 N N . PHE A 1 102 ? 16.496 1.658 -30.885 1.00 87.69 102 PHE A N 1
ATOM 807 C CA . PHE A 1 102 ? 17.752 2.248 -30.409 1.00 87.69 102 PHE A CA 1
ATOM 808 C C . PHE A 1 102 ? 18.023 1.934 -28.938 1.00 87.69 102 PHE A C 1
ATOM 810 O O . PHE A 1 102 ? 19.159 1.632 -28.578 1.00 87.69 102 PHE A O 1
ATOM 817 N N . ILE A 1 103 ? 16.988 1.928 -28.095 1.00 85.88 103 ILE A N 1
ATOM 818 C CA . ILE A 1 103 ? 17.103 1.483 -26.701 1.00 85.88 103 ILE A CA 1
ATOM 819 C C . ILE A 1 103 ? 17.520 0.008 -26.638 1.00 85.88 103 ILE A C 1
ATOM 821 O O . ILE A 1 103 ? 18.374 -0.343 -25.824 1.00 85.88 103 ILE A O 1
ATOM 825 N N . GLY A 1 104 ? 16.967 -0.837 -27.513 1.00 87.62 104 GLY A N 1
ATOM 826 C CA . GLY A 1 104 ? 17.360 -2.240 -27.656 1.00 87.62 104 GLY A CA 1
ATOM 827 C C . GLY A 1 104 ? 18.824 -2.422 -28.062 1.00 87.62 104 GLY A C 1
ATOM 828 O O . GLY A 1 104 ? 19.558 -3.172 -27.420 1.00 87.62 104 GLY A O 1
ATOM 829 N N . ILE A 1 105 ? 19.267 -1.693 -29.091 1.00 89.56 105 ILE A N 1
ATOM 830 C CA . ILE A 1 105 ? 20.655 -1.715 -29.577 1.00 89.56 105 ILE A CA 1
ATOM 831 C C . ILE A 1 105 ? 21.613 -1.212 -28.495 1.00 89.56 105 ILE A C 1
ATOM 833 O O . ILE A 1 105 ? 22.646 -1.840 -28.264 1.00 89.56 105 ILE A O 1
ATOM 837 N N . LYS A 1 106 ? 21.264 -0.121 -27.796 1.00 89.19 106 LYS A N 1
ATOM 838 C CA . LYS A 1 106 ? 22.032 0.387 -26.651 1.00 89.19 106 LYS A CA 1
ATOM 839 C C . LYS A 1 106 ? 22.156 -0.694 -25.586 1.00 89.19 106 LYS A C 1
ATOM 841 O O . LYS A 1 106 ? 23.271 -1.025 -25.211 1.00 89.19 106 LYS A O 1
ATOM 846 N N . GLY A 1 107 ? 21.038 -1.282 -25.157 1.00 86.81 107 GLY A N 1
ATOM 847 C CA . GLY A 1 107 ? 21.036 -2.342 -24.150 1.00 86.81 107 GLY A CA 1
ATOM 848 C C . GLY A 1 107 ? 21.941 -3.511 -24.534 1.00 86.81 107 GLY A C 1
ATOM 849 O O . GLY A 1 107 ? 22.762 -3.935 -23.728 1.00 86.81 107 GLY A O 1
ATOM 850 N N . TYR A 1 108 ? 21.846 -3.990 -25.778 1.00 89.56 108 TYR A N 1
ATOM 851 C CA . TYR A 1 108 ? 22.704 -5.070 -26.272 1.00 89.56 108 TYR A CA 1
ATOM 852 C C . TYR A 1 108 ? 24.181 -4.671 -26.281 1.00 89.56 108 TYR A C 1
ATOM 854 O O . TYR A 1 108 ? 25.028 -5.437 -25.835 1.00 89.56 108 TYR A O 1
ATOM 862 N N . THR A 1 109 ? 24.486 -3.464 -26.761 1.00 89.81 109 THR A N 1
ATOM 863 C CA . THR A 1 109 ? 25.860 -2.955 -26.847 1.00 89.81 109 THR A CA 1
ATOM 864 C C . THR A 1 109 ? 26.481 -2.801 -25.460 1.00 89.81 109 THR A C 1
ATOM 866 O O . THR A 1 109 ? 27.616 -3.218 -25.272 1.00 89.81 109 THR A O 1
ATOM 869 N N . GLU A 1 110 ? 25.747 -2.272 -24.476 1.00 90.19 110 GLU A N 1
ATOM 870 C CA . GLU A 1 110 ? 26.235 -2.142 -23.094 1.00 90.19 110 GLU A CA 1
ATOM 871 C C . GLU A 1 110 ? 26.613 -3.512 -22.512 1.00 90.19 110 GLU A C 1
ATOM 873 O O . GLU A 1 110 ? 27.719 -3.688 -21.999 1.00 90.19 110 GLU A O 1
ATOM 878 N N . ILE A 1 111 ? 25.743 -4.509 -22.695 1.00 88.75 111 ILE A N 1
ATOM 879 C CA . ILE A 1 111 ? 25.966 -5.881 -22.222 1.00 88.75 111 ILE A CA 1
ATOM 880 C C . ILE A 1 111 ? 27.125 -6.551 -22.972 1.00 88.75 111 ILE A C 1
ATOM 882 O O . ILE A 1 111 ? 27.979 -7.178 -22.348 1.00 88.75 111 ILE A O 1
ATOM 886 N N . ALA A 1 112 ? 27.214 -6.374 -24.293 1.00 88.69 112 ALA A N 1
ATOM 887 C CA . ALA A 1 112 ? 28.304 -6.904 -25.115 1.00 88.69 112 ALA A CA 1
ATOM 888 C C . ALA A 1 112 ? 29.668 -6.279 -24.774 1.00 88.69 112 ALA A C 1
ATOM 890 O O . ALA A 1 112 ? 30.694 -6.945 -24.882 1.00 88.69 112 ALA A O 1
ATOM 891 N N . LEU A 1 113 ? 29.683 -5.022 -24.319 1.00 91.19 113 LEU A N 1
ATOM 892 C CA . LEU A 1 113 ? 30.871 -4.340 -23.795 1.00 91.19 113 LEU A CA 1
ATOM 893 C C . LEU A 1 113 ? 31.235 -4.781 -22.365 1.00 91.19 113 LEU A C 1
ATOM 895 O O . LEU A 1 113 ? 32.176 -4.247 -21.780 1.00 91.19 113 LEU A O 1
ATOM 899 N N . GLY A 1 114 ? 30.501 -5.737 -21.792 1.00 86.31 114 GLY A N 1
ATOM 900 C CA . GLY A 1 114 ? 30.725 -6.257 -20.447 1.00 86.31 114 GLY A CA 1
ATOM 901 C C . GLY A 1 114 ? 30.088 -5.422 -19.336 1.00 86.31 114 GLY A C 1
ATOM 902 O O . GLY A 1 114 ? 30.261 -5.761 -18.164 1.00 86.31 114 GLY A O 1
ATOM 903 N N . LYS A 1 115 ? 29.327 -4.362 -19.655 1.00 86.31 115 LYS A N 1
ATOM 904 C CA . LYS A 1 115 ? 28.529 -3.667 -18.638 1.00 86.31 115 LYS A CA 1
ATOM 905 C C . LYS A 1 115 ? 27.332 -4.542 -18.292 1.00 86.31 115 LYS A C 1
ATOM 907 O O . LYS A 1 115 ? 26.468 -4.769 -19.122 1.00 86.31 115 LYS A O 1
ATOM 912 N N . GLN A 1 116 ? 27.251 -5.018 -17.056 1.00 84.62 116 GLN A N 1
ATOM 913 C CA . GLN A 1 116 ? 26.175 -5.910 -16.594 1.00 84.62 116 GLN A CA 1
ATOM 914 C C . GLN A 1 116 ? 24.856 -5.177 -16.280 1.00 84.62 116 GLN A C 1
ATOM 916 O O . GLN A 1 116 ? 23.985 -5.718 -15.601 1.00 84.62 116 GLN A O 1
ATOM 921 N N . GLU A 1 117 ? 24.700 -3.938 -16.748 1.00 89.62 117 GLU A N 1
ATOM 922 C CA . GLU A 1 117 ? 23.521 -3.114 -16.505 1.00 89.62 117 GLU A CA 1
ATOM 923 C C . GLU A 1 117 ? 23.225 -2.160 -17.665 1.00 89.62 117 GLU A C 1
ATOM 925 O O . GLU A 1 117 ? 24.122 -1.735 -18.394 1.00 89.62 117 GLU A O 1
ATOM 930 N N . ASN A 1 118 ? 21.959 -1.770 -17.800 1.00 90.25 118 ASN A N 1
ATOM 931 C CA . ASN A 1 118 ? 21.529 -0.684 -18.673 1.00 90.25 118 ASN A CA 1
ATOM 932 C C . ASN A 1 118 ? 20.356 0.067 -18.032 1.00 90.25 118 ASN A C 1
ATOM 934 O O . ASN A 1 118 ? 19.399 -0.555 -17.577 1.00 90.25 118 ASN A O 1
ATOM 938 N N . ASN A 1 119 ? 20.414 1.404 -18.017 1.00 88.06 119 ASN A N 1
ATOM 939 C CA . ASN A 1 119 ? 19.397 2.272 -17.401 1.00 88.06 119 ASN A CA 1
ATOM 940 C C . ASN A 1 119 ? 19.066 1.876 -15.944 1.00 88.06 119 ASN A C 1
ATOM 942 O O . ASN A 1 119 ? 17.897 1.774 -15.576 1.00 88.06 119 ASN A O 1
ATOM 946 N N . SER A 1 120 ? 20.101 1.608 -15.140 1.00 90.69 120 SER A N 1
ATOM 947 C CA . SER A 1 120 ? 19.980 1.130 -13.753 1.00 90.69 120 SER A CA 1
ATOM 948 C C . SER A 1 120 ? 19.231 -0.198 -13.600 1.00 90.69 120 SER A C 1
ATOM 950 O O . SER A 1 120 ? 18.765 -0.513 -12.511 1.00 90.69 120 SER A O 1
ATOM 952 N N . ILE A 1 121 ? 19.109 -0.995 -14.665 1.00 93.75 121 ILE A N 1
ATOM 953 C CA . ILE A 1 121 ? 18.613 -2.368 -14.590 1.00 93.75 121 ILE A CA 1
ATOM 954 C C . ILE A 1 121 ? 19.772 -3.328 -14.816 1.00 93.75 121 ILE A C 1
ATOM 956 O O . ILE A 1 121 ? 20.424 -3.297 -15.860 1.00 93.75 121 ILE A O 1
ATOM 960 N N . ILE A 1 122 ? 20.003 -4.180 -13.829 1.00 93.69 122 ILE A N 1
ATOM 961 C CA . ILE A 1 122 ? 21.056 -5.184 -13.780 1.00 93.69 122 ILE A CA 1
ATOM 962 C C . ILE A 1 122 ? 20.546 -6.454 -14.455 1.00 93.69 122 ILE A C 1
ATOM 964 O O . ILE A 1 122 ? 19.425 -6.892 -14.185 1.00 93.69 122 ILE A O 1
ATOM 968 N N . LEU A 1 123 ? 21.375 -7.055 -15.307 1.00 94.38 123 LEU A N 1
ATOM 969 C CA . LEU A 1 123 ? 21.127 -8.395 -15.826 1.00 94.38 123 LEU A CA 1
ATOM 970 C C . LEU A 1 123 ? 21.665 -9.428 -14.829 1.00 94.38 123 LEU A C 1
ATOM 972 O O . LEU A 1 123 ? 22.873 -9.656 -14.759 1.00 94.38 123 LEU A O 1
ATOM 976 N N . GLY A 1 124 ? 20.766 -10.020 -14.050 1.00 93.44 124 GLY A N 1
ATOM 977 C CA . GLY A 1 124 ? 21.055 -11.140 -13.160 1.00 93.44 124 GLY A CA 1
ATOM 978 C C . GLY A 1 124 ? 21.127 -12.487 -13.887 1.00 93.44 124 GLY A C 1
ATOM 979 O O . GLY A 1 124 ? 20.871 -12.587 -15.094 1.00 93.44 124 GLY A O 1
ATOM 980 N N . SER A 1 125 ? 21.463 -13.542 -13.140 1.00 92.06 125 SER A N 1
ATOM 981 C CA . SER A 1 125 ? 21.398 -14.924 -13.631 1.00 92.06 125 SER A CA 1
ATOM 982 C C . SER A 1 125 ? 19.978 -15.292 -14.073 1.00 92.06 125 SER A C 1
ATOM 984 O O . SER A 1 125 ? 19.008 -14.618 -13.733 1.00 92.06 125 SER A O 1
ATOM 986 N N . ASP A 1 126 ? 19.858 -16.313 -14.925 1.00 90.69 126 ASP A N 1
ATOM 987 C CA . ASP A 1 126 ? 18.588 -16.815 -15.483 1.00 90.69 126 ASP A CA 1
ATOM 988 C C . ASP A 1 126 ? 17.724 -15.769 -16.218 1.00 90.69 126 ASP A C 1
ATOM 990 O O . ASP A 1 126 ? 16.573 -16.007 -16.592 1.00 90.69 126 ASP A O 1
ATOM 994 N N . GLY A 1 127 ? 18.318 -14.612 -16.523 1.00 92.50 127 GLY A N 1
ATOM 995 C CA . GLY A 1 127 ? 17.697 -13.509 -17.240 1.00 92.50 127 GLY A CA 1
ATOM 996 C C . GLY A 1 127 ? 16.856 -12.579 -16.369 1.00 92.50 127 GLY A C 1
ATOM 997 O O . GLY A 1 127 ? 16.050 -11.850 -16.945 1.00 92.50 127 GLY A O 1
ATOM 998 N N . TYR A 1 128 ? 17.008 -12.611 -15.038 1.00 95.56 128 TYR A N 1
ATOM 999 C CA . TYR A 1 128 ? 16.371 -11.658 -14.123 1.00 95.56 128 TYR A CA 1
ATOM 1000 C C . TYR A 1 128 ? 16.830 -10.233 -14.387 1.00 95.56 128 TYR A C 1
ATOM 1002 O O . TYR A 1 128 ? 18.019 -9.942 -14.483 1.00 95.56 128 TYR A O 1
ATOM 1010 N N . LEU A 1 129 ? 15.859 -9.336 -14.515 1.00 96.06 129 LEU A N 1
ATOM 1011 C CA . LEU A 1 129 ? 16.076 -7.911 -14.652 1.00 96.06 129 LEU A CA 1
ATOM 1012 C C . LEU A 1 129 ? 15.834 -7.270 -13.291 1.00 96.06 129 LEU A C 1
ATOM 1014 O O . LEU A 1 129 ? 14.699 -7.169 -12.833 1.00 96.06 129 LEU A O 1
ATOM 1018 N N . ILE A 1 130 ? 16.914 -6.853 -12.637 1.00 95.00 130 ILE A N 1
ATOM 1019 C CA . ILE A 1 130 ? 16.881 -6.380 -11.253 1.00 95.00 130 ILE A CA 1
ATOM 1020 C C . ILE A 1 130 ? 17.176 -4.886 -11.245 1.00 95.00 130 ILE A C 1
ATOM 1022 O O . ILE A 1 130 ? 18.238 -4.446 -11.682 1.00 95.00 130 ILE A O 1
ATOM 1026 N N . THR A 1 131 ? 16.235 -4.084 -10.756 1.00 92.88 131 THR A N 1
ATOM 1027 C CA . THR A 1 131 ? 16.438 -2.640 -10.611 1.00 92.88 131 THR A CA 1
ATOM 1028 C C . THR A 1 131 ? 17.540 -2.377 -9.588 1.00 92.88 131 THR A C 1
ATOM 1030 O O . THR A 1 131 ? 17.434 -2.819 -8.447 1.00 92.88 131 THR A O 1
ATOM 1033 N N . ARG A 1 132 ? 18.580 -1.634 -9.979 1.00 89.94 132 ARG A N 1
ATOM 1034 C CA . ARG A 1 132 ? 19.541 -1.041 -9.047 1.00 89.94 132 ARG A CA 1
ATOM 1035 C C . ARG A 1 132 ? 18.837 0.117 -8.332 1.00 89.94 132 ARG A C 1
ATOM 1037 O O . ARG A 1 132 ? 18.501 1.098 -9.004 1.00 89.94 132 ARG A O 1
ATOM 1044 N N . PRO A 1 133 ? 18.621 0.032 -7.012 1.00 87.56 133 PRO A N 1
ATOM 1045 C CA . PRO A 1 133 ? 18.010 1.127 -6.284 1.00 87.56 133 PRO A CA 1
ATOM 1046 C C . PRO A 1 133 ? 18.991 2.310 -6.179 1.00 87.56 133 PRO A C 1
ATOM 1048 O O . PRO A 1 133 ? 20.211 2.091 -6.157 1.00 87.56 133 PRO A O 1
ATOM 1051 N N . PRO A 1 134 ? 18.507 3.563 -6.131 1.00 86.75 134 PRO A N 1
ATOM 1052 C CA . PRO A 1 134 ? 19.301 4.680 -5.632 1.00 86.75 134 PRO A CA 1
ATOM 1053 C C . PRO A 1 134 ? 19.782 4.430 -4.191 1.00 86.75 134 PRO A C 1
ATOM 1055 O O . PRO A 1 134 ? 19.387 3.471 -3.522 1.00 86.75 134 PRO A O 1
ATOM 1058 N N . ALA A 1 135 ? 20.661 5.310 -3.707 1.00 88.38 135 ALA A N 1
ATOM 1059 C CA . ALA A 1 135 ? 20.986 5.338 -2.286 1.00 88.38 135 ALA A CA 1
ATOM 1060 C C . ALA A 1 135 ? 19.697 5.580 -1.475 1.00 88.38 135 ALA A C 1
ATOM 1062 O O . ALA A 1 135 ? 18.890 6.412 -1.896 1.00 88.38 135 ALA A O 1
ATOM 1063 N N . PRO A 1 136 ? 19.487 4.860 -0.359 1.00 91.00 136 PRO A N 1
ATOM 1064 C CA . PRO A 1 136 ? 18.286 5.036 0.445 1.00 91.00 136 PRO A CA 1
ATOM 1065 C C . PRO A 1 136 ? 18.247 6.444 1.047 1.00 91.00 136 PRO A C 1
ATOM 1067 O O . PRO A 1 136 ? 19.246 6.909 1.601 1.00 91.00 136 PRO A O 1
ATOM 1070 N N . ASP A 1 137 ? 17.091 7.101 0.958 1.00 94.56 137 ASP A N 1
ATOM 1071 C CA . ASP A 1 137 ? 16.817 8.328 1.696 1.00 94.56 137 ASP A CA 1
ATOM 1072 C C . ASP A 1 137 ? 16.258 7.968 3.079 1.00 94.56 137 ASP A C 1
ATOM 1074 O O . ASP A 1 137 ? 15.094 7.592 3.240 1.00 94.56 137 ASP A O 1
ATOM 1078 N N . TYR A 1 138 ? 17.126 8.054 4.086 1.00 95.06 138 TYR A N 1
ATOM 1079 C CA . TYR A 1 138 ? 16.772 7.786 5.478 1.00 95.06 138 TYR A CA 1
ATOM 1080 C C . TYR A 1 138 ? 15.781 8.813 6.038 1.00 95.06 138 TYR A C 1
ATOM 1082 O O . TYR A 1 138 ? 14.985 8.464 6.906 1.00 95.06 138 TYR A O 1
ATOM 1090 N N . THR A 1 139 ? 15.782 10.047 5.523 1.00 95.94 139 THR A N 1
ATOM 1091 C CA . THR A 1 139 ? 14.812 11.070 5.922 1.00 95.94 139 THR A CA 1
ATOM 1092 C C . THR A 1 139 ? 13.428 10.709 5.402 1.00 95.94 139 THR A C 1
ATOM 1094 O O . THR A 1 139 ? 12.485 10.686 6.187 1.00 95.94 139 THR A O 1
ATOM 1097 N N . ALA A 1 140 ? 13.305 10.328 4.126 1.00 96.06 140 ALA A N 1
ATOM 1098 C CA . ALA A 1 140 ? 12.029 9.865 3.576 1.00 96.06 140 ALA A CA 1
ATOM 1099 C C . ALA A 1 140 ? 11.501 8.620 4.313 1.00 96.06 140 ALA A C 1
ATOM 1101 O O . ALA A 1 140 ? 10.303 8.513 4.581 1.00 96.06 140 ALA A O 1
ATOM 1102 N N . LEU A 1 141 ? 12.391 7.692 4.686 1.00 96.69 141 LEU A N 1
ATOM 1103 C CA . LEU A 1 141 ? 12.024 6.524 5.486 1.00 96.69 141 LEU A CA 1
ATOM 1104 C C . LEU A 1 141 ? 11.464 6.935 6.856 1.00 96.69 141 LEU A C 1
ATOM 1106 O O . LEU A 1 141 ? 10.382 6.485 7.231 1.00 96.69 141 LEU A O 1
ATOM 1110 N N . GLU A 1 142 ? 12.154 7.814 7.584 1.00 96.56 142 GLU A N 1
ATOM 1111 C CA . GLU A 1 142 ? 11.696 8.312 8.886 1.00 96.56 142 GLU A CA 1
ATOM 1112 C C . GLU A 1 142 ? 10.359 9.072 8.774 1.00 96.56 142 GLU A C 1
ATOM 1114 O O . GLU A 1 142 ? 9.443 8.838 9.567 1.00 96.56 142 GLU A O 1
ATOM 1119 N N . GLU A 1 143 ? 10.202 9.916 7.749 1.00 96.38 143 GLU A N 1
ATOM 1120 C CA . GLU A 1 143 ? 8.966 10.653 7.446 1.00 96.38 143 GLU A CA 1
ATOM 1121 C C . GLU A 1 143 ? 7.779 9.741 7.108 1.00 96.38 143 GLU A C 1
ATOM 1123 O O . GLU A 1 143 ? 6.631 10.168 7.223 1.00 96.38 143 GLU A O 1
ATOM 1128 N N . ASN A 1 144 ? 8.023 8.485 6.730 1.00 97.75 144 ASN A N 1
ATOM 1129 C CA . ASN A 1 144 ? 6.982 7.474 6.566 1.00 97.75 144 ASN A CA 1
ATOM 1130 C C . ASN A 1 144 ? 6.708 6.692 7.853 1.00 97.75 144 ASN A C 1
ATOM 1132 O O . ASN A 1 144 ? 5.547 6.493 8.209 1.00 97.75 144 ASN A O 1
ATOM 1136 N N . LEU A 1 145 ? 7.754 6.246 8.553 1.00 97.75 145 LEU A N 1
ATOM 1137 C CA . LEU A 1 145 ? 7.613 5.396 9.737 1.00 97.75 145 LEU A CA 1
ATOM 1138 C C . LEU A 1 145 ? 7.003 6.147 10.924 1.00 97.75 145 LEU A C 1
ATOM 1140 O O . LEU A 1 145 ? 6.148 5.593 11.614 1.00 97.75 145 LEU A O 1
ATOM 1144 N N . ARG A 1 146 ? 7.378 7.414 11.142 1.00 96.69 146 ARG A N 1
ATOM 1145 C CA . ARG A 1 146 ? 6.874 8.206 12.276 1.00 96.69 146 ARG A CA 1
ATOM 1146 C C . ARG A 1 146 ? 5.356 8.429 12.245 1.00 96.69 146 ARG A C 1
ATOM 1148 O O . ARG A 1 146 ? 4.724 8.220 13.284 1.00 96.69 146 ARG A O 1
ATOM 1155 N N . PRO A 1 147 ? 4.729 8.812 11.113 1.00 96.94 147 PRO A N 1
ATOM 1156 C CA . PRO A 1 147 ? 3.272 8.873 11.030 1.00 96.94 147 PRO A CA 1
ATOM 1157 C C . PRO A 1 147 ? 2.590 7.524 11.258 1.00 96.94 147 PRO A C 1
ATOM 1159 O O . PRO A 1 147 ? 1.566 7.485 11.933 1.00 96.94 147 PRO A O 1
ATOM 1162 N N . ILE A 1 148 ? 3.148 6.424 10.735 1.00 98.25 148 ILE A N 1
ATOM 1163 C CA . ILE A 1 148 ? 2.584 5.078 10.936 1.00 98.25 148 ILE A CA 1
ATOM 1164 C C . ILE A 1 148 ? 2.640 4.690 12.419 1.00 98.25 148 ILE A C 1
ATOM 1166 O O . ILE A 1 148 ? 1.646 4.214 12.965 1.00 98.25 148 ILE A O 1
ATOM 1170 N N . GLY A 1 149 ? 3.774 4.929 13.079 1.00 97.69 149 GLY A N 1
ATOM 1171 C CA . GLY A 1 149 ? 3.956 4.658 14.501 1.00 97.69 149 GLY A CA 1
ATOM 1172 C C . GLY A 1 149 ? 3.008 5.473 15.382 1.00 97.69 149 GLY A C 1
ATOM 1173 O O . GLY A 1 149 ? 2.287 4.911 16.204 1.00 97.69 149 GLY A O 1
ATOM 1174 N N . ALA A 1 150 ? 2.916 6.785 15.147 1.00 96.12 150 ALA A N 1
ATOM 1175 C CA . ALA A 1 150 ? 1.988 7.652 15.876 1.00 96.12 150 ALA A CA 1
ATOM 1176 C C . ALA A 1 150 ? 0.517 7.271 15.634 1.00 96.12 150 ALA A C 1
ATOM 1178 O O . ALA A 1 150 ? -0.299 7.292 16.554 1.00 96.12 150 ALA A O 1
ATOM 1179 N N . PHE A 1 151 ? 0.171 6.881 14.406 1.00 97.88 151 PHE A N 1
ATOM 1180 C CA . PHE A 1 151 ? -1.142 6.329 14.094 1.00 97.88 151 PHE A CA 1
ATOM 1181 C C . PHE A 1 151 ? -1.411 5.047 14.890 1.00 97.88 151 PHE A C 1
ATOM 1183 O O . PHE A 1 151 ? -2.488 4.912 15.466 1.00 97.88 151 PHE A O 1
ATOM 1190 N N . ALA A 1 152 ? -0.435 4.142 14.997 1.00 98.06 152 ALA A N 1
ATOM 1191 C CA . ALA A 1 152 ? -0.563 2.925 15.793 1.00 98.06 152 ALA A CA 1
ATOM 1192 C C . ALA A 1 152 ? -0.806 3.205 17.285 1.00 98.06 152 ALA A C 1
ATOM 1194 O O . ALA A 1 152 ? -1.596 2.499 17.909 1.00 98.06 152 ALA A O 1
ATOM 1195 N N . ASP A 1 153 ? -0.205 4.253 17.854 1.00 95.81 153 ASP A N 1
ATOM 1196 C CA . ASP A 1 153 ? -0.472 4.664 19.240 1.00 95.81 153 ASP A CA 1
ATOM 1197 C C . ASP A 1 153 ? -1.922 5.124 19.451 1.00 95.81 153 ASP A C 1
ATOM 1199 O O . ASP A 1 153 ? -2.529 4.835 20.487 1.00 95.81 153 ASP A O 1
ATOM 1203 N N . VAL A 1 154 ? -2.508 5.805 18.463 1.00 92.94 154 VAL A N 1
ATOM 1204 C CA . VAL A 1 154 ? -3.928 6.190 18.493 1.00 92.94 154 VAL A CA 1
ATOM 1205 C C . VAL A 1 154 ? -4.819 4.960 18.320 1.00 92.94 154 VAL A C 1
ATOM 1207 O O . VAL A 1 154 ? -5.758 4.769 19.088 1.00 92.94 154 VAL A O 1
ATOM 1210 N N . MET A 1 155 ? -4.501 4.085 17.363 1.00 95.88 155 MET A N 1
ATOM 1211 C CA . MET A 1 155 ? -5.267 2.861 17.108 1.00 95.88 155 MET A CA 1
ATOM 1212 C C . MET A 1 155 ? -5.243 1.894 18.294 1.00 95.88 155 MET A C 1
ATOM 1214 O O . MET A 1 155 ? -6.260 1.280 18.598 1.00 95.88 155 MET A O 1
ATOM 1218 N N . LYS A 1 156 ? -4.134 1.813 19.036 1.00 94.50 156 LYS A N 1
ATOM 1219 C CA . LYS A 1 156 ? -4.053 1.021 20.271 1.00 94.50 156 LYS A CA 1
ATOM 1220 C C . LYS A 1 156 ? -5.006 1.523 21.351 1.00 94.50 156 LYS A C 1
ATOM 1222 O O . LYS A 1 156 ? -5.598 0.713 22.056 1.00 94.50 156 LYS A O 1
ATOM 1227 N N . GLN A 1 157 ? -5.188 2.838 21.475 1.00 88.38 157 GLN A N 1
ATOM 1228 C CA . GLN A 1 157 ? -6.219 3.394 22.360 1.00 88.38 157 GLN A CA 1
ATOM 1229 C C . GLN A 1 157 ? -7.632 3.075 21.856 1.00 88.38 157 GLN A C 1
ATOM 1231 O O . GLN A 1 157 ? -8.572 3.047 22.647 1.00 88.38 157 GLN A O 1
ATOM 1236 N N . MET A 1 158 ? -7.760 2.793 20.557 1.00 85.00 158 MET A N 1
ATOM 1237 C CA . MET A 1 158 ? -8.978 2.320 19.909 1.00 85.00 158 MET A CA 1
ATOM 1238 C C . MET A 1 158 ? -9.141 0.788 19.889 1.00 85.00 158 MET A C 1
ATOM 1240 O O . MET A 1 158 ? -10.038 0.294 19.220 1.00 85.00 158 MET A O 1
ATOM 1244 N N . ASP A 1 159 ? -8.285 0.037 20.593 1.00 91.38 159 ASP A N 1
ATOM 1245 C CA . ASP A 1 159 ? -8.227 -1.437 20.558 1.00 91.38 159 ASP A CA 1
ATOM 1246 C C . ASP A 1 159 ? -8.126 -2.030 19.133 1.00 91.38 159 ASP A C 1
ATOM 1248 O O . ASP A 1 159 ? -8.542 -3.154 18.864 1.00 91.38 159 ASP A O 1
ATOM 1252 N N . VAL A 1 160 ? -7.544 -1.268 18.199 1.00 95.62 160 VAL A N 1
ATOM 1253 C CA . VAL A 1 160 ? -7.297 -1.695 16.818 1.00 95.62 160 VAL A CA 1
ATOM 1254 C C . VAL A 1 160 ? -5.802 -1.994 16.652 1.00 95.62 160 VAL A C 1
ATOM 1256 O O . VAL A 1 160 ? -4.984 -1.069 16.621 1.00 95.62 160 VAL A O 1
ATOM 1259 N N . PRO A 1 161 ? -5.387 -3.267 16.532 1.00 96.62 161 PRO A N 1
ATOM 1260 C CA . PRO A 1 161 ? -3.990 -3.609 16.309 1.00 96.62 161 PRO A CA 1
ATOM 1261 C C . PRO A 1 161 ? -3.505 -3.139 14.931 1.00 96.62 161 PRO A C 1
ATOM 1263 O O . PRO A 1 161 ? -4.187 -3.313 13.915 1.00 96.62 161 PRO A O 1
ATOM 1266 N N . VAL A 1 162 ? -2.284 -2.599 14.899 1.00 98.25 162 VAL A N 1
ATOM 1267 C CA . VAL A 1 162 ? -1.612 -2.141 13.677 1.00 98.25 162 VAL A CA 1
ATOM 1268 C C . VAL A 1 162 ? -0.362 -2.970 13.421 1.00 98.25 162 VAL A C 1
ATOM 1270 O O . VAL A 1 162 ? 0.522 -3.076 14.273 1.00 98.25 162 VAL A O 1
ATOM 1273 N N . THR A 1 163 ? -0.269 -3.521 12.215 1.00 98.31 163 THR A N 1
ATOM 1274 C CA . THR A 1 163 ? 0.905 -4.246 11.732 1.00 98.31 163 THR A CA 1
ATOM 1275 C C . THR A 1 163 ? 1.535 -3.494 10.566 1.00 98.31 163 THR A C 1
ATOM 1277 O O . THR A 1 163 ? 0.859 -3.205 9.584 1.00 98.31 163 THR A O 1
ATOM 1280 N N . LEU A 1 164 ? 2.835 -3.223 10.645 1.00 98.56 164 LEU A N 1
ATOM 1281 C CA . LEU A 1 164 ? 3.663 -2.737 9.548 1.00 98.56 164 LEU A CA 1
ATOM 1282 C C . LEU A 1 164 ? 4.484 -3.898 8.983 1.00 98.56 164 LEU A C 1
ATOM 1284 O O . LEU A 1 164 ? 5.384 -4.407 9.646 1.00 98.56 164 LEU A O 1
ATOM 1288 N N . ALA A 1 165 ? 4.203 -4.293 7.746 1.00 98.44 165 ALA A N 1
ATOM 1289 C CA . ALA A 1 165 ? 4.952 -5.305 7.018 1.00 98.44 165 ALA A CA 1
ATOM 1290 C C . ALA A 1 165 ? 5.719 -4.665 5.858 1.00 98.44 165 ALA A C 1
ATOM 1292 O O . ALA A 1 165 ? 5.123 -4.103 4.938 1.00 98.44 165 ALA A O 1
ATOM 1293 N N . ILE A 1 166 ? 7.048 -4.759 5.879 1.00 98.25 166 ILE A N 1
ATOM 1294 C CA . ILE A 1 166 ? 7.886 -4.168 4.833 1.00 98.25 166 ILE A CA 1
ATOM 1295 C C . ILE A 1 166 ? 8.435 -5.268 3.931 1.00 98.25 166 ILE A C 1
ATOM 1297 O O . ILE A 1 166 ? 9.183 -6.144 4.370 1.00 98.25 166 ILE A O 1
ATOM 1301 N N . ALA A 1 167 ? 8.070 -5.206 2.651 1.00 97.06 167 ALA A N 1
ATOM 1302 C CA . ALA A 1 167 ? 8.677 -6.003 1.596 1.00 97.06 167 ALA A CA 1
ATOM 1303 C C . ALA A 1 167 ? 10.045 -5.421 1.232 1.00 97.06 167 ALA A C 1
ATOM 1305 O O . ALA A 1 167 ? 10.199 -4.209 1.072 1.00 97.06 167 ALA A O 1
ATOM 1306 N N . GLY A 1 168 ? 11.050 -6.279 1.066 1.00 94.12 168 GLY A N 1
ATOM 1307 C CA . GLY A 1 168 ? 12.371 -5.810 0.667 1.00 94.12 168 GLY A CA 1
ATOM 1308 C C . GLY A 1 168 ? 12.458 -5.380 -0.786 1.00 94.12 168 GLY A C 1
ATOM 1309 O O . GLY A 1 168 ? 11.623 -5.734 -1.627 1.00 94.12 168 GLY A O 1
ATOM 1310 N N . ARG A 1 169 ? 13.500 -4.607 -1.096 1.00 92.31 169 ARG A N 1
ATOM 1311 C CA . ARG A 1 169 ? 13.782 -4.217 -2.478 1.00 92.31 169 ARG A CA 1
ATOM 1312 C C . ARG A 1 169 ? 14.117 -5.477 -3.266 1.00 92.31 169 ARG A C 1
ATOM 1314 O O . ARG A 1 169 ? 14.840 -6.341 -2.772 1.00 92.31 169 ARG A O 1
ATOM 1321 N N . THR A 1 170 ? 13.668 -5.575 -4.516 1.00 91.62 170 THR A N 1
ATOM 1322 C CA . THR A 1 170 ? 13.948 -6.747 -5.370 1.00 91.62 170 THR A CA 1
ATOM 1323 C C . THR A 1 170 ? 15.450 -7.019 -5.488 1.00 91.62 170 THR A C 1
ATOM 1325 O O . THR A 1 170 ? 15.867 -8.170 -5.493 1.00 91.62 170 THR A O 1
ATOM 1328 N N . TYR A 1 171 ? 16.272 -5.962 -5.491 1.00 90.69 171 TYR A N 1
ATOM 1329 C CA . TYR A 1 171 ? 17.735 -6.041 -5.419 1.00 90.69 171 TYR A CA 1
ATOM 1330 C C . TYR A 1 171 ? 18.255 -6.820 -4.203 1.00 90.69 171 TYR A C 1
ATOM 1332 O O . TYR A 1 171 ? 19.205 -7.590 -4.316 1.00 90.69 171 TYR A O 1
ATOM 1340 N N . GLU A 1 172 ? 17.633 -6.628 -3.043 1.00 92.00 172 GLU A N 1
ATOM 1341 C CA . GLU A 1 172 ? 18.022 -7.271 -1.788 1.00 92.00 172 GLU A CA 1
ATOM 1342 C C . GLU A 1 172 ? 17.488 -8.699 -1.707 1.00 92.00 172 GLU A C 1
ATOM 1344 O O . GLU A 1 172 ? 18.208 -9.601 -1.280 1.00 92.00 172 GLU A O 1
ATOM 1349 N N . ALA A 1 173 ? 16.240 -8.908 -2.135 1.00 91.81 173 ALA A N 1
ATOM 1350 C CA . ALA A 1 173 ? 15.607 -10.222 -2.133 1.00 91.81 173 ALA A CA 1
ATOM 1351 C C . ALA A 1 173 ? 16.287 -11.177 -3.127 1.00 91.81 173 ALA A C 1
ATOM 1353 O O . ALA A 1 173 ? 16.552 -12.328 -2.801 1.00 91.81 173 ALA A O 1
ATOM 1354 N N . MET A 1 174 ? 16.638 -10.686 -4.319 1.00 91.56 174 MET A N 1
ATOM 1355 C CA . MET A 1 174 ? 17.266 -11.452 -5.405 1.00 91.56 174 MET A CA 1
ATOM 1356 C C . MET A 1 174 ? 18.802 -11.374 -5.382 1.00 91.56 174 MET A C 1
ATOM 1358 O O . MET A 1 174 ? 19.453 -11.455 -6.424 1.00 91.56 174 MET A O 1
ATOM 1362 N N . ASN A 1 175 ? 19.413 -11.201 -4.209 1.00 90.69 175 ASN A N 1
ATOM 1363 C CA . ASN A 1 175 ? 20.859 -10.990 -4.082 1.00 90.69 175 ASN A CA 1
ATOM 1364 C C . ASN A 1 175 ? 21.706 -12.157 -4.649 1.00 90.69 175 ASN A C 1
ATOM 1366 O O . ASN A 1 175 ? 22.793 -11.947 -5.201 1.00 90.69 175 ASN A O 1
ATOM 1370 N N . SER A 1 176 ? 21.214 -13.395 -4.560 1.00 90.56 176 SER A N 1
ATOM 1371 C CA . SER A 1 176 ? 21.844 -14.582 -5.161 1.00 90.56 176 SER A CA 1
ATOM 1372 C C . SER A 1 176 ? 21.871 -14.547 -6.695 1.00 90.56 176 SER A C 1
ATOM 1374 O O . SER A 1 176 ? 22.797 -15.098 -7.287 1.00 90.56 176 SER A O 1
ATOM 1376 N N . TYR A 1 177 ? 20.949 -13.815 -7.328 1.00 92.25 177 TYR A N 1
ATOM 1377 C CA . TYR A 1 177 ? 20.862 -13.654 -8.784 1.00 92.25 177 TYR A CA 1
ATOM 1378 C C . TYR A 1 177 ? 21.706 -12.493 -9.324 1.00 92.25 177 TYR A C 1
ATOM 1380 O O . TYR A 1 177 ? 21.904 -12.377 -10.535 1.00 92.25 177 TYR A O 1
ATOM 1388 N N . LEU A 1 178 ? 22.213 -11.613 -8.456 1.00 91.94 178 LEU A N 1
ATOM 1389 C CA . LEU A 1 178 ? 23.090 -10.520 -8.874 1.00 91.94 178 LEU A CA 1
ATOM 1390 C C . LEU A 1 178 ? 24.446 -11.053 -9.367 1.00 91.94 178 LEU A C 1
ATOM 1392 O O . LEU A 1 178 ? 24.986 -11.992 -8.769 1.00 91.94 178 LEU A O 1
ATOM 1396 N N . PRO A 1 179 ? 25.058 -10.413 -10.386 1.00 88.81 179 PRO A N 1
ATOM 1397 C CA . PRO A 1 179 ? 26.395 -10.778 -10.838 1.00 88.81 179 PRO A CA 1
ATOM 1398 C C . PRO A 1 179 ? 27.415 -10.807 -9.694 1.00 88.81 179 PRO A C 1
ATOM 1400 O O . PRO A 1 179 ? 27.390 -9.965 -8.799 1.00 88.81 179 PRO A O 1
ATOM 1403 N N . VAL A 1 180 ? 28.368 -11.742 -9.746 1.00 84.88 180 VAL A N 1
ATOM 1404 C CA . VAL A 1 180 ? 29.398 -11.914 -8.698 1.00 84.88 180 VAL A CA 1
ATOM 1405 C C . VAL A 1 180 ? 30.213 -10.634 -8.466 1.00 84.88 180 VAL A C 1
ATOM 1407 O O . VAL A 1 180 ? 30.630 -10.352 -7.349 1.00 84.88 180 VAL A O 1
ATOM 1410 N N . THR A 1 181 ? 30.413 -9.842 -9.517 1.00 81.50 181 THR A N 1
ATOM 1411 C CA . THR A 1 181 ? 31.153 -8.574 -9.511 1.00 81.50 181 THR A CA 1
ATOM 1412 C C . THR A 1 181 ? 30.367 -7.391 -8.943 1.00 81.50 181 THR A C 1
ATOM 1414 O O . THR A 1 181 ? 30.942 -6.319 -8.761 1.00 81.50 181 THR A O 1
ATOM 1417 N N . PHE A 1 182 ? 29.066 -7.542 -8.684 1.00 81.12 182 PHE A N 1
ATOM 1418 C CA . PHE A 1 182 ? 28.233 -6.459 -8.174 1.00 81.12 182 PHE A CA 1
ATOM 1419 C C . PHE A 1 182 ? 28.411 -6.279 -6.657 1.00 81.12 182 PHE A C 1
ATOM 1421 O O . PHE A 1 182 ? 28.420 -7.271 -5.927 1.00 81.12 182 PHE A O 1
ATOM 1428 N N . PRO A 1 183 ? 28.530 -5.039 -6.144 1.00 75.62 183 PRO A N 1
ATOM 1429 C CA . PRO A 1 183 ? 28.698 -4.801 -4.714 1.00 75.62 183 PRO A CA 1
ATOM 1430 C C . PRO A 1 183 ? 27.421 -5.156 -3.939 1.00 75.62 183 PRO A C 1
ATOM 1432 O O . PRO A 1 183 ? 26.435 -4.425 -3.956 1.00 75.62 183 PRO A O 1
ATOM 1435 N N . LYS A 1 184 ? 27.452 -6.275 -3.208 1.00 72.19 184 LYS A N 1
ATOM 1436 C CA . LYS A 1 184 ? 26.324 -6.789 -2.401 1.00 72.19 184 LYS A CA 1
ATOM 1437 C C . LYS A 1 184 ? 26.200 -6.127 -1.017 1.00 72.19 184 LYS A C 1
ATOM 1439 O O . LYS A 1 184 ? 25.379 -6.528 -0.197 1.00 72.19 184 LYS A O 1
ATOM 1444 N N . THR A 1 185 ? 27.040 -5.137 -0.724 1.00 61.34 185 THR A N 1
ATOM 1445 C CA . THR A 1 185 ? 27.195 -4.525 0.601 1.00 61.34 185 THR A CA 1
ATOM 1446 C C . THR A 1 185 ? 26.360 -3.252 0.713 1.00 61.34 185 THR A C 1
ATOM 1448 O O . THR A 1 185 ? 26.694 -2.278 0.039 1.00 61.34 185 THR A O 1
ATOM 1451 N N . GLN A 1 186 ? 25.301 -3.291 1.538 1.00 59.66 186 GLN A N 1
ATOM 1452 C CA . GLN A 1 186 ? 24.570 -2.159 2.171 1.00 59.66 186 GLN A CA 1
ATOM 1453 C C . GLN A 1 186 ? 23.161 -2.544 2.680 1.00 59.66 186 GLN A C 1
ATOM 1455 O O . GLN A 1 186 ? 22.409 -1.680 3.112 1.00 59.66 186 GLN A O 1
ATOM 1460 N N . VAL A 1 187 ? 22.787 -3.829 2.655 1.00 68.75 187 VAL A N 1
ATOM 1461 C CA . VAL A 1 187 ? 21.453 -4.271 3.101 1.00 68.75 187 VAL A CA 1
ATOM 1462 C C . VAL A 1 187 ? 21.265 -4.087 4.613 1.00 68.75 187 VAL A C 1
ATOM 1464 O O . VAL A 1 187 ? 20.273 -3.505 5.029 1.00 68.75 187 VAL A O 1
ATOM 1467 N N . SER A 1 188 ? 22.218 -4.521 5.447 1.00 77.56 188 SER A N 1
ATOM 1468 C CA . SER A 1 188 ? 21.999 -4.607 6.902 1.00 77.56 188 SER A CA 1
ATOM 1469 C C . SER A 1 188 ? 21.709 -3.258 7.570 1.00 77.56 188 SER A C 1
ATOM 1471 O O . SER A 1 188 ? 20.775 -3.172 8.354 1.00 77.56 188 SER A O 1
ATOM 1473 N N . GLN A 1 189 ? 22.421 -2.190 7.197 1.00 88.75 189 GLN A N 1
ATOM 1474 C CA . GLN A 1 189 ? 22.272 -0.867 7.824 1.00 88.75 189 GLN A CA 1
ATOM 1475 C C . GLN A 1 189 ? 20.872 -0.265 7.644 1.00 88.75 189 GLN A C 1
ATOM 1477 O O . GLN A 1 189 ? 20.336 0.330 8.574 1.00 88.75 189 GLN A O 1
ATOM 1482 N N . LEU A 1 190 ? 20.265 -0.432 6.463 1.00 92.06 190 LEU A N 1
ATOM 1483 C CA . LEU A 1 190 ? 18.929 0.101 6.193 1.00 92.06 190 LEU A CA 1
ATOM 1484 C C . LEU A 1 190 ? 17.869 -0.595 7.053 1.00 92.06 190 LEU A C 1
ATOM 1486 O O . LEU A 1 190 ? 17.007 0.061 7.634 1.00 92.06 190 LEU A O 1
ATOM 1490 N N . TRP A 1 191 ? 17.952 -1.921 7.159 1.00 94.25 191 TRP A N 1
ATOM 1491 C CA . TRP A 1 191 ? 17.026 -2.720 7.960 1.00 94.25 191 TRP A CA 1
ATOM 1492 C C . TRP A 1 191 ? 17.249 -2.543 9.464 1.00 94.25 191 TRP A C 1
ATOM 1494 O O . TRP A 1 191 ? 16.272 -2.467 10.202 1.00 94.25 191 TRP A O 1
ATOM 1504 N N . GLU A 1 192 ? 18.501 -2.402 9.910 1.00 94.31 192 GLU A N 1
ATOM 1505 C CA . GLU A 1 192 ? 18.845 -2.042 11.293 1.00 94.31 192 GLU A CA 1
ATOM 1506 C C . GLU A 1 192 ? 18.262 -0.675 11.671 1.00 94.31 192 GLU A C 1
ATOM 1508 O O . GLU A 1 192 ? 17.636 -0.548 12.719 1.00 94.31 192 GLU A O 1
ATOM 1513 N N . TYR A 1 193 ? 18.396 0.334 10.804 1.00 95.44 193 TYR A N 1
ATOM 1514 C CA . TYR A 1 193 ? 17.795 1.648 11.039 1.00 95.44 193 TYR A CA 1
ATOM 1515 C C . TYR A 1 193 ? 16.262 1.602 11.004 1.00 95.44 193 TYR A C 1
ATOM 1517 O O . TYR A 1 193 ? 15.608 2.210 11.844 1.00 95.44 193 TYR A O 1
ATOM 1525 N N . THR A 1 194 ? 15.675 0.839 10.078 1.00 96.69 194 THR A N 1
ATOM 1526 C CA . THR A 1 194 ? 14.217 0.633 10.023 1.00 96.69 194 THR A CA 1
ATOM 1527 C C . THR A 1 194 ? 13.702 0.015 11.321 1.00 96.69 194 THR A C 1
ATOM 1529 O O . THR A 1 194 ? 12.721 0.499 11.877 1.00 96.69 194 THR A O 1
ATOM 1532 N N . GLN A 1 195 ? 14.375 -1.028 11.819 1.00 96.38 195 GLN A N 1
ATOM 1533 C CA . GLN A 1 195 ? 14.052 -1.661 13.097 1.00 96.38 195 GLN A CA 1
ATOM 1534 C C . GLN A 1 195 ? 14.194 -0.663 14.249 1.00 96.38 195 GLN A C 1
ATOM 1536 O O . GLN A 1 195 ? 13.283 -0.560 15.057 1.00 96.38 195 GLN A O 1
ATOM 1541 N N . TYR A 1 196 ? 15.285 0.108 14.284 1.00 96.38 196 TYR A N 1
ATOM 1542 C CA . TYR A 1 196 ? 15.515 1.139 15.298 1.00 96.38 196 TYR A CA 1
ATOM 1543 C C . TYR A 1 196 ? 14.367 2.158 15.362 1.00 96.38 196 TYR A C 1
ATOM 1545 O O . TYR A 1 196 ? 13.834 2.398 16.439 1.00 96.38 196 TYR A O 1
ATOM 1553 N N . VAL A 1 197 ? 13.933 2.702 14.218 1.00 96.12 197 VAL A N 1
ATOM 1554 C CA . VAL A 1 197 ? 12.803 3.647 14.173 1.00 96.12 197 VAL A CA 1
ATOM 1555 C C . VAL A 1 197 ? 11.478 2.959 14.525 1.00 96.12 197 VAL A C 1
ATOM 1557 O O . VAL A 1 197 ? 10.626 3.561 15.171 1.00 96.12 197 VAL A O 1
ATOM 1560 N N . ALA A 1 198 ? 11.274 1.706 14.110 1.00 95.56 198 ALA A N 1
ATOM 1561 C CA . ALA A 1 198 ? 10.059 0.958 14.430 1.00 95.56 198 ALA A CA 1
ATOM 1562 C C . ALA A 1 198 ? 9.955 0.601 15.927 1.00 95.56 198 ALA A C 1
ATOM 1564 O O . ALA A 1 198 ? 8.853 0.614 16.473 1.00 95.56 198 ALA A O 1
ATOM 1565 N N . ASP A 1 199 ? 11.082 0.324 16.589 1.00 95.19 199 ASP A N 1
ATOM 1566 C CA . ASP A 1 199 ? 11.155 -0.040 18.010 1.00 95.19 199 ASP A CA 1
ATOM 1567 C C . ASP A 1 199 ? 10.754 1.109 18.949 1.00 95.19 199 ASP A C 1
ATOM 1569 O O . ASP A 1 199 ? 10.291 0.849 20.063 1.00 95.19 199 ASP A O 1
ATOM 1573 N N . ASP A 1 200 ? 10.837 2.364 18.491 1.00 95.19 200 ASP A N 1
ATOM 1574 C CA . ASP A 1 200 ? 10.320 3.527 19.226 1.00 95.19 200 ASP A CA 1
ATOM 1575 C C . ASP A 1 200 ? 8.785 3.474 19.406 1.00 95.19 200 ASP A C 1
ATOM 1577 O O . ASP A 1 200 ? 8.236 4.132 20.294 1.00 95.19 200 ASP A O 1
ATOM 1581 N N . TYR A 1 201 ? 8.077 2.649 18.622 1.00 94.75 201 TYR A N 1
ATOM 1582 C CA . TYR A 1 201 ? 6.615 2.557 18.602 1.00 94.75 201 TYR A CA 1
ATOM 1583 C C . TYR A 1 201 ? 6.107 1.171 19.018 1.00 94.75 201 TYR A C 1
ATOM 1585 O O . TYR A 1 201 ? 5.669 0.361 18.203 1.00 94.75 201 TYR A O 1
ATOM 1593 N N . THR A 1 202 ? 6.065 0.914 20.328 1.00 94.25 202 THR A N 1
ATOM 1594 C CA . THR A 1 202 ? 5.624 -0.383 20.900 1.00 94.25 202 THR A CA 1
ATOM 1595 C C . THR A 1 202 ? 4.176 -0.789 20.576 1.00 94.25 202 THR A C 1
ATOM 1597 O O . THR A 1 202 ? 3.783 -1.934 20.808 1.00 94.25 202 THR A O 1
ATOM 1600 N N . SER A 1 203 ? 3.356 0.144 20.089 1.00 95.81 203 SER A N 1
ATOM 1601 C CA . SER A 1 203 ? 1.966 -0.085 19.670 1.00 95.81 203 SER A CA 1
ATOM 1602 C C . SER A 1 203 ? 1.846 -0.655 18.254 1.00 95.81 203 SER A C 1
ATOM 1604 O O . SER A 1 203 ? 0.775 -1.121 17.871 1.00 95.81 203 SER A O 1
ATOM 1606 N N . MET A 1 204 ? 2.934 -0.628 17.483 1.00 96.31 204 MET A N 1
ATOM 1607 C CA . MET A 1 204 ? 3.007 -1.119 16.115 1.00 96.31 204 MET A CA 1
ATOM 1608 C C . MET A 1 204 ? 3.751 -2.454 16.077 1.00 96.31 204 MET A C 1
ATOM 1610 O O . MET A 1 204 ? 4.881 -2.570 16.544 1.00 96.31 204 MET A O 1
ATOM 1614 N N . GLN A 1 205 ? 3.152 -3.473 15.463 1.00 96.56 205 GLN A N 1
ATOM 1615 C CA . GLN A 1 205 ? 3.870 -4.709 15.171 1.00 96.56 205 GLN A CA 1
ATOM 1616 C C . GLN A 1 205 ? 4.648 -4.560 13.864 1.00 96.56 205 GLN A C 1
ATOM 1618 O O . GLN A 1 205 ? 4.045 -4.486 12.798 1.00 96.56 205 GLN A O 1
ATOM 1623 N N . TYR A 1 206 ? 5.975 -4.581 13.929 1.00 97.38 206 TYR A N 1
ATOM 1624 C CA . TYR A 1 206 ? 6.827 -4.548 12.743 1.00 97.38 206 TYR A CA 1
ATOM 1625 C C . TYR A 1 206 ? 7.198 -5.956 12.243 1.00 97.38 206 TYR A C 1
ATOM 1627 O O . TYR A 1 206 ? 7.518 -6.848 13.032 1.00 97.38 206 TYR A O 1
ATOM 1635 N N . ILE A 1 207 ? 7.154 -6.153 10.921 1.00 97.06 207 ILE A N 1
ATOM 1636 C CA . ILE A 1 207 ? 7.529 -7.386 10.223 1.00 97.06 207 ILE A CA 1
ATOM 1637 C C . ILE A 1 207 ? 8.480 -7.058 9.071 1.00 97.06 207 ILE A C 1
ATOM 1639 O O . ILE A 1 207 ? 8.123 -6.358 8.119 1.00 97.06 207 ILE A O 1
ATOM 1643 N N . ASN A 1 208 ? 9.667 -7.657 9.117 1.00 96.81 208 ASN A N 1
ATOM 1644 C CA . ASN A 1 208 ? 10.591 -7.716 7.994 1.00 96.81 208 ASN A CA 1
ATOM 1645 C C . ASN A 1 208 ? 10.249 -8.923 7.101 1.00 96.81 208 ASN A C 1
ATOM 1647 O O . ASN A 1 208 ? 10.462 -10.070 7.494 1.00 96.81 208 ASN A O 1
ATOM 1651 N N . LEU A 1 209 ? 9.746 -8.674 5.887 1.00 97.31 209 LEU A N 1
ATOM 1652 C CA . LEU A 1 209 ? 9.452 -9.739 4.922 1.00 97.31 209 LEU A CA 1
ATOM 1653 C C . LEU A 1 209 ? 10.670 -10.140 4.076 1.00 97.31 209 LEU A C 1
ATOM 1655 O O . LEU A 1 209 ? 10.619 -11.171 3.410 1.00 97.31 209 LEU A O 1
ATOM 1659 N N . LEU A 1 210 ? 11.763 -9.371 4.074 1.00 95.00 210 LEU A N 1
ATOM 1660 C CA . LEU A 1 210 ? 12.945 -9.676 3.265 1.00 95.00 210 LEU A CA 1
ATOM 1661 C C . LEU A 1 210 ? 13.572 -11.016 3.657 1.00 95.00 210 LEU A C 1
ATOM 1663 O O . LEU A 1 210 ? 13.835 -11.832 2.776 1.00 95.00 210 LEU A O 1
ATOM 1667 N N . ASP A 1 211 ? 13.809 -11.249 4.948 1.00 92.38 211 ASP A N 1
ATOM 1668 C CA . ASP A 1 211 ? 14.534 -12.442 5.400 1.00 92.38 211 ASP A CA 1
ATOM 1669 C C . ASP A 1 211 ? 13.762 -13.743 5.128 1.00 92.38 211 ASP A C 1
ATOM 1671 O O . ASP A 1 211 ? 14.354 -14.655 4.541 1.00 92.38 211 ASP A O 1
ATOM 1675 N N . PRO A 1 212 ? 12.448 -13.845 5.434 1.00 93.06 212 PRO A N 1
ATOM 1676 C CA . PRO A 1 212 ? 11.662 -15.015 5.054 1.00 93.06 212 PRO A CA 1
ATOM 1677 C C . PRO A 1 212 ? 11.642 -15.254 3.543 1.00 93.06 212 PRO A C 1
ATOM 1679 O O . PRO A 1 212 ? 11.783 -16.395 3.106 1.00 93.06 212 PRO A O 1
ATOM 1682 N N . MET A 1 213 ? 11.511 -14.197 2.728 1.00 93.62 213 MET A N 1
ATOM 1683 C CA . MET A 1 213 ? 11.533 -14.356 1.271 1.00 93.62 213 MET A CA 1
ATOM 1684 C C . MET A 1 213 ? 12.898 -14.856 0.798 1.00 93.62 213 MET A C 1
ATOM 1686 O O . MET A 1 213 ? 12.963 -15.814 0.030 1.00 93.62 213 MET A O 1
ATOM 1690 N N . ARG A 1 214 ? 13.995 -14.260 1.282 1.00 91.56 214 ARG A N 1
ATOM 1691 C CA . ARG A 1 214 ? 15.362 -14.678 0.932 1.00 91.56 214 ARG A CA 1
ATOM 1692 C C . ARG A 1 214 ? 15.639 -16.123 1.314 1.00 91.56 214 ARG A C 1
ATOM 1694 O O . ARG A 1 214 ? 16.227 -16.842 0.518 1.00 91.56 214 ARG A O 1
ATOM 1701 N N . ALA A 1 215 ? 15.180 -16.563 2.483 1.00 91.75 215 ALA A N 1
ATOM 1702 C CA . ALA A 1 215 ? 15.340 -17.948 2.912 1.00 91.75 215 ALA A CA 1
ATOM 1703 C C . ALA A 1 215 ? 14.681 -18.945 1.942 1.00 91.75 215 ALA A C 1
ATOM 1705 O O . ALA A 1 215 ? 15.221 -20.027 1.722 1.00 91.75 215 ALA A O 1
ATOM 1706 N N . ILE A 1 216 ? 13.545 -18.581 1.337 1.00 92.12 216 ILE A N 1
ATOM 1707 C CA . ILE A 1 216 ? 12.877 -19.409 0.322 1.00 92.12 216 ILE A CA 1
ATOM 1708 C C . ILE A 1 216 ? 13.628 -19.347 -1.013 1.00 92.12 216 ILE A C 1
ATOM 1710 O O . ILE A 1 216 ? 13.835 -20.377 -1.643 1.00 92.12 216 ILE A O 1
ATOM 1714 N N . ILE A 1 217 ? 14.052 -18.151 -1.428 1.00 91.19 217 ILE A N 1
ATOM 1715 C CA . ILE A 1 217 ? 14.758 -17.906 -2.696 1.00 91.19 217 ILE A CA 1
ATOM 1716 C C . ILE A 1 217 ? 16.110 -18.624 -2.748 1.00 91.19 217 ILE A C 1
ATOM 1718 O O . ILE A 1 217 ? 16.460 -19.196 -3.777 1.00 91.19 217 ILE A O 1
ATOM 1722 N N . ASP A 1 218 ? 16.870 -18.551 -1.656 1.00 87.56 218 ASP A N 1
ATOM 1723 C CA . ASP A 1 218 ? 18.212 -19.125 -1.540 1.00 87.56 218 ASP A CA 1
ATOM 1724 C C . ASP A 1 218 ? 18.169 -20.608 -1.111 1.00 87.56 218 ASP A C 1
ATOM 1726 O O . ASP A 1 218 ? 19.195 -21.289 -1.124 1.00 87.56 218 ASP A O 1
ATOM 1730 N N . GLY A 1 219 ? 16.998 -21.107 -0.703 1.00 83.81 219 GLY A N 1
ATOM 1731 C CA . GLY A 1 219 ? 16.791 -22.490 -0.284 1.00 83.81 219 GLY A CA 1
ATOM 1732 C C . GLY A 1 219 ? 16.662 -23.473 -1.453 1.00 83.81 219 GLY A C 1
ATOM 1733 O O . GLY A 1 219 ? 16.366 -23.106 -2.584 1.00 83.81 219 GLY A O 1
ATOM 1734 N N . GLU A 1 220 ? 16.832 -24.766 -1.164 1.00 58.88 220 GLU A N 1
ATOM 1735 C CA . GLU A 1 220 ? 16.694 -25.853 -2.152 1.00 58.88 220 GLU A CA 1
ATOM 1736 C C . GLU A 1 220 ? 15.234 -26.293 -2.388 1.00 58.88 220 GLU A C 1
ATOM 1738 O O . GLU A 1 220 ? 14.981 -27.218 -3.160 1.00 58.88 220 GLU A O 1
ATOM 1743 N N . GLN A 1 221 ? 14.251 -25.683 -1.710 1.00 56.28 221 GLN A N 1
ATOM 1744 C CA . GLN A 1 221 ? 12.850 -26.063 -1.896 1.00 56.28 221 GLN A CA 1
ATOM 1745 C C . GLN A 1 221 ? 12.351 -25.627 -3.277 1.00 56.28 221 GLN A C 1
ATOM 1747 O O . GLN A 1 221 ? 12.321 -24.436 -3.588 1.00 56.28 221 GLN A O 1
ATOM 1752 N N . GLU A 1 222 ? 11.879 -26.594 -4.070 1.00 56.69 222 GLU A N 1
ATOM 1753 C CA . GLU A 1 222 ? 11.132 -26.369 -5.312 1.00 56.69 222 GLU A CA 1
ATOM 1754 C C . GLU A 1 222 ? 9.790 -25.677 -5.011 1.00 56.69 222 GLU A C 1
ATOM 1756 O O . GLU A 1 222 ? 8.731 -26.298 -4.975 1.00 56.69 222 GLU A O 1
ATOM 1761 N N . SER A 1 223 ? 9.833 -24.375 -4.735 1.00 65.00 223 SER A N 1
ATOM 1762 C CA . SER A 1 223 ? 8.651 -23.548 -4.475 1.00 65.00 223 SER A CA 1
ATOM 1763 C C . SER A 1 223 ? 8.164 -22.843 -5.744 1.00 65.00 223 SER A C 1
ATOM 1765 O O . SER A 1 223 ? 6.961 -22.694 -5.929 1.00 65.00 223 SER A O 1
ATOM 1767 N N . GLY A 1 224 ? 9.072 -22.497 -6.665 1.00 84.19 224 GLY A N 1
ATOM 1768 C CA . GLY A 1 224 ? 8.799 -21.691 -7.862 1.00 84.19 224 GLY A CA 1
ATOM 1769 C C . GLY A 1 224 ? 9.346 -20.259 -7.732 1.00 84.19 224 GLY A C 1
ATOM 1770 O O . GLY A 1 224 ? 9.850 -19.882 -6.675 1.00 84.19 224 GLY A O 1
ATOM 1771 N N . PRO A 1 225 ? 9.299 -19.436 -8.797 1.00 91.88 225 PRO A N 1
ATOM 1772 C CA . PRO A 1 225 ? 9.852 -18.083 -8.757 1.00 91.88 225 PRO A CA 1
ATOM 1773 C C . PRO A 1 225 ? 9.006 -17.166 -7.865 1.00 91.88 225 PRO A C 1
ATOM 1775 O O . PRO A 1 225 ? 7.810 -16.991 -8.108 1.00 91.88 225 PRO A O 1
ATOM 1778 N N . LEU A 1 226 ? 9.625 -16.539 -6.858 1.00 95.38 226 LEU A N 1
ATOM 1779 C CA . LEU A 1 226 ? 8.940 -15.582 -5.974 1.00 95.38 226 LEU A CA 1
ATOM 1780 C C . LEU A 1 226 ? 8.864 -14.167 -6.550 1.00 95.38 226 LEU A C 1
ATOM 1782 O O . LEU A 1 226 ? 8.029 -13.386 -6.114 1.00 95.38 226 LEU A O 1
ATOM 1786 N N .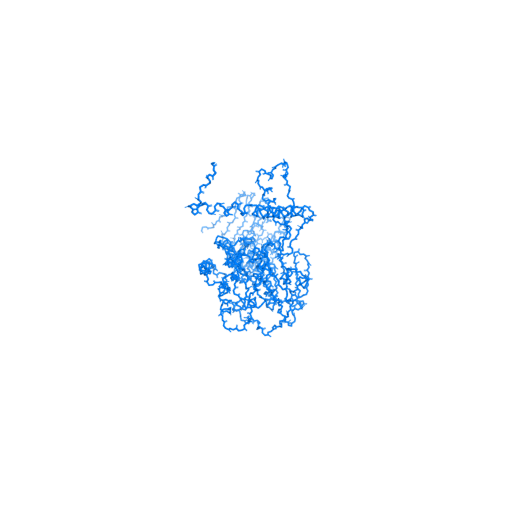 TYR A 1 227 ? 9.702 -13.830 -7.529 1.00 96.56 227 TYR A N 1
ATOM 1787 C CA . TYR A 1 227 ? 9.686 -12.536 -8.209 1.00 96.56 227 TYR A CA 1
ATOM 1788 C C . TYR A 1 227 ? 9.579 -12.707 -9.713 1.00 96.56 227 TYR A C 1
ATOM 1790 O O . TYR A 1 227 ? 10.068 -13.689 -10.274 1.00 96.56 227 TYR A O 1
ATOM 1798 N N . TYR A 1 228 ? 8.923 -11.752 -10.370 1.00 97.25 228 TYR A N 1
ATOM 1799 C CA . TYR A 1 228 ? 8.920 -11.721 -11.823 1.00 97.25 228 TYR A CA 1
ATOM 1800 C C . TYR A 1 228 ? 10.317 -11.400 -12.337 1.00 97.25 228 TYR A C 1
ATOM 1802 O O . TYR A 1 228 ? 11.056 -10.593 -11.777 1.00 97.25 228 TYR A O 1
ATOM 1810 N N . ARG A 1 229 ? 10.670 -12.008 -13.462 1.00 95.88 229 ARG A N 1
ATOM 1811 C CA . ARG A 1 229 ? 11.963 -11.794 -14.099 1.00 95.88 229 ARG A CA 1
ATOM 1812 C C . ARG A 1 229 ? 12.023 -10.469 -14.854 1.00 95.88 229 ARG A C 1
ATOM 1814 O O . ARG A 1 229 ? 13.092 -9.894 -15.032 1.00 95.88 229 ARG A O 1
ATOM 1821 N N . THR A 1 230 ? 10.877 -10.010 -15.346 1.00 96.12 230 THR A N 1
ATOM 1822 C CA . THR A 1 230 ? 10.709 -8.843 -16.219 1.00 96.12 230 THR A CA 1
ATOM 1823 C C . THR A 1 230 ? 9.979 -7.683 -15.548 1.00 96.12 230 THR A C 1
ATOM 1825 O O . THR A 1 230 ? 9.846 -6.621 -16.164 1.00 96.12 230 THR A O 1
ATOM 1828 N N . ASP A 1 231 ? 9.526 -7.856 -14.307 1.00 96.00 231 ASP A N 1
ATOM 1829 C CA . ASP A 1 231 ? 8.809 -6.858 -13.516 1.00 96.00 231 ASP A CA 1
ATOM 1830 C C . ASP A 1 231 ? 9.442 -6.686 -12.127 1.00 96.00 231 ASP A C 1
ATOM 1832 O O . ASP A 1 231 ? 10.275 -7.487 -11.724 1.00 96.00 231 ASP A O 1
ATOM 1836 N N . HIS A 1 232 ? 9.116 -5.603 -11.423 1.00 93.69 232 HIS A N 1
ATOM 1837 C CA . HIS A 1 232 ? 9.689 -5.325 -10.106 1.00 93.69 232 HIS A CA 1
ATOM 1838 C C . HIS A 1 232 ? 8.907 -5.997 -8.972 1.00 93.69 232 HIS A C 1
ATOM 1840 O O . HIS A 1 232 ? 9.475 -6.188 -7.897 1.00 93.69 232 HIS A O 1
ATOM 1846 N N . HIS A 1 233 ? 7.644 -6.367 -9.199 1.00 96.56 233 HIS A N 1
ATOM 1847 C CA . HIS A 1 233 ? 6.818 -7.037 -8.200 1.00 96.56 233 HIS A CA 1
ATOM 1848 C C . HIS A 1 233 ? 7.234 -8.494 -7.971 1.00 96.56 233 HIS A C 1
ATOM 1850 O O . HIS A 1 233 ? 7.838 -9.153 -8.828 1.00 96.56 233 HIS A O 1
ATOM 1856 N N . TRP A 1 234 ? 6.833 -9.023 -6.816 1.00 97.00 234 TRP A N 1
ATOM 1857 C CA . TRP A 1 234 ? 6.788 -10.465 -6.615 1.00 97.00 234 TRP A CA 1
ATOM 1858 C C . TRP A 1 234 ? 5.767 -11.141 -7.544 1.00 97.00 234 TRP A C 1
ATOM 1860 O O . TRP A 1 234 ? 4.870 -10.496 -8.091 1.00 97.00 234 TRP A O 1
ATOM 1870 N N . THR A 1 235 ? 5.874 -12.456 -7.707 1.00 97.62 235 THR A N 1
ATOM 1871 C CA . THR A 1 235 ? 4.805 -13.271 -8.295 1.00 97.62 235 THR A CA 1
ATOM 1872 C C . THR A 1 235 ? 3.655 -13.451 -7.298 1.00 97.62 235 THR A C 1
ATOM 1874 O O . THR A 1 235 ? 3.790 -13.163 -6.107 1.00 97.62 235 THR A O 1
ATOM 1877 N N . THR A 1 236 ? 2.521 -13.994 -7.748 1.00 98.06 236 THR A N 1
ATOM 1878 C CA . THR A 1 236 ? 1.414 -14.389 -6.854 1.00 98.06 236 THR A CA 1
ATOM 1879 C C . THR A 1 236 ? 1.872 -15.392 -5.785 1.00 98.06 236 THR A C 1
ATOM 1881 O O . THR A 1 236 ? 1.410 -15.340 -4.648 1.00 98.06 236 THR A O 1
ATOM 1884 N N . LEU A 1 237 ? 2.851 -16.245 -6.107 1.00 97.38 237 LEU A N 1
ATOM 1885 C CA . LEU A 1 237 ? 3.478 -17.150 -5.148 1.00 97.38 237 LEU A CA 1
ATOM 1886 C C . LEU A 1 237 ? 4.320 -16.400 -4.100 1.00 97.38 237 LEU A C 1
ATOM 1888 O O . LEU A 1 237 ? 4.225 -16.700 -2.912 1.00 97.38 237 LEU A O 1
ATOM 1892 N N . GLY A 1 238 ? 5.122 -15.411 -4.509 1.00 97.19 238 GLY A N 1
ATOM 1893 C CA . GLY A 1 238 ? 5.857 -14.566 -3.560 1.00 97.19 238 GLY A CA 1
ATOM 1894 C C . GLY A 1 238 ? 4.915 -1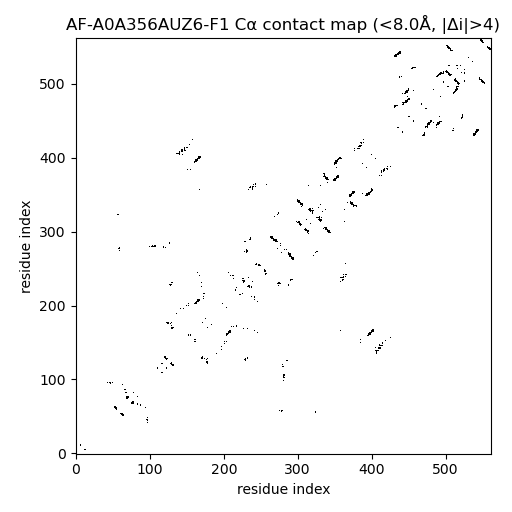3.799 -2.628 1.00 97.19 238 GLY A C 1
ATOM 1895 O O . GLY A 1 238 ? 5.117 -13.786 -1.414 1.00 97.19 238 GLY A O 1
ATOM 1896 N N . ALA A 1 239 ? 3.820 -13.262 -3.176 1.00 98.19 239 ALA A N 1
ATOM 1897 C CA . ALA A 1 239 ? 2.760 -12.628 -2.396 1.00 98.19 239 ALA A CA 1
ATOM 1898 C C . ALA A 1 239 ? 2.109 -13.587 -1.391 1.00 98.19 239 ALA A C 1
ATOM 1900 O O . ALA A 1 239 ? 1.836 -13.181 -0.263 1.00 98.19 239 ALA A O 1
ATOM 1901 N N . TYR A 1 240 ? 1.891 -14.853 -1.769 1.00 97.94 240 TYR A N 1
ATOM 1902 C CA . TYR A 1 240 ? 1.376 -15.883 -0.864 1.00 97.94 240 TYR A CA 1
ATOM 1903 C C . TYR A 1 240 ? 2.311 -16.097 0.331 1.00 97.94 240 TYR A C 1
ATOM 1905 O O . TYR A 1 240 ? 1.852 -16.097 1.471 1.00 97.94 240 TYR A O 1
ATOM 1913 N N . TYR A 1 241 ? 3.619 -16.246 0.110 1.00 97.31 241 TYR A N 1
ATOM 1914 C CA . TYR A 1 241 ? 4.544 -16.449 1.226 1.00 97.31 241 TYR A CA 1
ATOM 1915 C C . TYR A 1 241 ? 4.625 -15.219 2.135 1.00 97.31 241 TYR A C 1
ATOM 1917 O O . TYR A 1 241 ? 4.641 -15.373 3.354 1.00 97.31 241 TYR A O 1
ATOM 1925 N N . ALA A 1 242 ? 4.597 -14.007 1.574 1.00 97.75 242 ALA A N 1
ATOM 1926 C CA . ALA A 1 242 ? 4.523 -12.780 2.364 1.00 97.75 242 ALA A CA 1
ATOM 1927 C C . ALA A 1 242 ? 3.237 -12.710 3.207 1.00 97.75 242 ALA A C 1
ATOM 1929 O O . ALA A 1 242 ? 3.298 -12.451 4.408 1.00 97.75 242 ALA A O 1
ATOM 1930 N N . TYR A 1 243 ? 2.082 -13.016 2.608 1.00 98.00 243 TYR A N 1
ATOM 1931 C CA . TYR A 1 243 ? 0.809 -13.146 3.322 1.00 98.00 243 TYR A CA 1
ATOM 1932 C C . TYR A 1 243 ? 0.890 -14.178 4.448 1.00 98.00 243 TYR A C 1
ATOM 1934 O O . TYR A 1 243 ? 0.397 -13.929 5.548 1.00 98.00 243 TYR A O 1
ATOM 1942 N N . ALA A 1 244 ? 1.526 -15.323 4.200 1.00 96.50 244 ALA A N 1
ATOM 1943 C CA . ALA A 1 244 ? 1.621 -16.378 5.191 1.00 96.50 244 ALA A CA 1
ATOM 1944 C C . ALA A 1 244 ? 2.412 -15.928 6.425 1.00 96.50 244 ALA A C 1
ATOM 1946 O O . ALA A 1 244 ? 2.005 -16.235 7.544 1.00 96.50 244 ALA A O 1
ATOM 1947 N N . GLU A 1 245 ? 3.497 -15.175 6.238 1.00 96.50 245 GLU A N 1
ATOM 1948 C CA . GLU A 1 245 ? 4.258 -14.589 7.346 1.00 96.50 245 GLU A CA 1
ATOM 1949 C C . GLU A 1 245 ? 3.457 -13.524 8.109 1.00 96.50 245 GLU A C 1
ATOM 1951 O O . GLU A 1 245 ? 3.471 -13.522 9.340 1.00 96.50 245 GLU A O 1
ATOM 1956 N N . ILE A 1 246 ? 2.684 -12.688 7.406 1.00 97.06 246 ILE A N 1
ATOM 1957 C CA . ILE A 1 246 ? 1.800 -11.689 8.031 1.00 97.06 246 ILE A CA 1
ATOM 1958 C C . ILE A 1 246 ? 0.715 -12.370 8.877 1.00 97.06 246 ILE A C 1
ATOM 1960 O O . ILE A 1 246 ? 0.554 -12.054 10.049 1.00 97.06 246 ILE A O 1
ATOM 1964 N N . ILE A 1 247 ? -0.009 -13.353 8.334 1.00 96.06 247 ILE A N 1
ATOM 1965 C CA . ILE A 1 247 ? -1.083 -14.027 9.082 1.00 96.06 247 ILE A CA 1
ATOM 1966 C C . ILE A 1 247 ? -0.540 -14.780 10.301 1.00 96.06 247 ILE A C 1
ATOM 1968 O O . ILE A 1 247 ? -1.145 -14.729 11.372 1.00 96.06 247 ILE A O 1
ATOM 1972 N N . LYS A 1 248 ? 0.621 -15.439 10.184 1.00 93.69 248 LYS A N 1
ATOM 1973 C CA . LYS A 1 248 ? 1.275 -16.092 11.333 1.00 93.69 248 LYS A CA 1
ATOM 1974 C C . LYS A 1 248 ? 1.623 -15.097 12.443 1.00 93.69 248 LYS A C 1
ATOM 1976 O O . LYS A 1 248 ? 1.641 -15.480 13.615 1.00 93.69 248 LYS A O 1
ATOM 1981 N N . SER A 1 249 ? 1.911 -13.840 12.103 1.00 92.81 249 SER A N 1
ATOM 1982 C CA . SER A 1 249 ? 2.317 -12.828 13.077 1.00 92.81 249 SER A CA 1
ATOM 1983 C C . SER A 1 249 ? 1.159 -12.308 13.929 1.00 92.81 249 SER A C 1
ATOM 1985 O O . SER A 1 249 ? 1.424 -11.807 15.024 1.00 92.81 249 SER A O 1
ATOM 1987 N N . PHE A 1 250 ? -0.092 -12.414 13.466 1.00 90.38 250 PHE A N 1
ATOM 1988 C CA . PHE A 1 250 ? -1.252 -11.855 14.169 1.00 90.38 250 PHE A CA 1
ATOM 1989 C C . PHE A 1 250 ? -1.528 -12.545 15.513 1.00 90.38 250 PHE A C 1
ATOM 1991 O O . PHE A 1 250 ? -2.148 -11.936 16.374 1.00 90.38 250 PHE A O 1
ATOM 1998 N N . LYS A 1 251 ? -1.001 -13.762 15.742 1.00 75.62 251 LYS A N 1
ATOM 1999 C CA . LYS A 1 251 ? -1.044 -14.519 17.018 1.00 75.62 251 LYS A CA 1
ATOM 2000 C C . LYS A 1 251 ? -2.444 -14.774 17.612 1.00 75.62 251 LYS A C 1
ATOM 2002 O O . LYS A 1 251 ? -2.534 -15.384 18.680 1.00 75.62 251 LYS A O 1
ATOM 2007 N N . ASP A 1 252 ? -3.516 -14.399 16.922 1.00 79.25 252 ASP A N 1
ATOM 2008 C CA . ASP A 1 252 ? -4.889 -14.680 17.333 1.00 79.25 252 ASP A CA 1
ATOM 2009 C C . ASP A 1 252 ? -5.203 -16.179 17.217 1.00 79.25 252 ASP A C 1
ATOM 2011 O O . ASP A 1 252 ? -4.792 -16.871 16.278 1.00 79.25 252 ASP A O 1
ATOM 2015 N N . LYS A 1 253 ? -5.953 -16.718 18.186 1.00 65.38 253 LYS A N 1
ATOM 2016 C CA . LYS A 1 253 ? -6.355 -18.132 18.168 1.00 65.38 253 LYS A CA 1
ATOM 2017 C C . LYS A 1 253 ? -7.234 -18.404 16.944 1.00 65.38 253 LYS A C 1
ATOM 2019 O O . LYS A 1 253 ? -8.329 -17.869 16.844 1.00 65.38 253 LYS A O 1
ATOM 2024 N N . GLY A 1 254 ? -6.780 -19.292 16.058 1.00 69.56 254 GLY A N 1
ATOM 2025 C CA . GLY A 1 254 ? -7.522 -19.696 14.856 1.00 69.56 254 GLY A CA 1
ATOM 2026 C C . GLY A 1 254 ? -7.144 -18.939 13.580 1.00 69.56 254 GLY A C 1
ATOM 2027 O O . GLY A 1 254 ? -7.552 -19.366 12.505 1.00 69.56 254 GLY A O 1
ATOM 2028 N N . PHE A 1 255 ? -6.308 -17.899 13.667 1.00 80.69 255 PHE A N 1
ATOM 2029 C CA . PHE A 1 255 ? -5.732 -17.236 12.497 1.00 80.69 255 PHE A CA 1
ATOM 2030 C C . PHE A 1 255 ? -4.517 -18.023 12.004 1.00 80.69 255 PHE A C 1
ATOM 2032 O O . PHE A 1 255 ? -3.445 -17.996 12.608 1.00 80.69 255 PHE A O 1
ATOM 2039 N N . GLN A 1 256 ? -4.700 -18.795 10.936 1.00 91.88 256 GLN A N 1
ATOM 2040 C CA . GLN A 1 256 ? -3.632 -19.526 10.255 1.00 91.88 256 GLN A CA 1
ATOM 2041 C C . GLN A 1 256 ? -3.708 -19.235 8.761 1.00 91.88 256 GLN A C 1
ATOM 2043 O O . GLN A 1 256 ? -4.813 -19.120 8.224 1.00 91.88 256 GLN A O 1
ATOM 2048 N N . PRO A 1 257 ? -2.566 -19.126 8.065 1.00 94.62 257 PRO A N 1
ATOM 2049 C CA . PRO A 1 257 ? -2.607 -18.938 6.630 1.00 94.62 257 PRO A CA 1
ATOM 2050 C C . PRO A 1 257 ? -3.245 -20.162 5.974 1.00 94.62 257 PRO A C 1
ATOM 2052 O O . PRO A 1 257 ? -2.906 -21.303 6.298 1.00 94.62 257 PRO A O 1
ATOM 2055 N N . ALA A 1 258 ? -4.162 -19.919 5.037 1.00 94.75 258 ALA A N 1
ATOM 2056 C CA . ALA A 1 258 ? -4.651 -20.963 4.147 1.00 94.75 258 ALA A CA 1
ATOM 2057 C C . ALA A 1 258 ? -3.455 -21.678 3.501 1.00 94.75 258 ALA A C 1
ATOM 2059 O O . ALA A 1 258 ? -2.534 -21.023 3.015 1.00 94.75 258 ALA A O 1
ATOM 2060 N N . ALA A 1 259 ? -3.452 -23.011 3.522 1.00 94.62 259 ALA A N 1
ATOM 2061 C CA . ALA A 1 259 ? -2.364 -23.788 2.945 1.00 94.62 259 ALA A CA 1
ATOM 2062 C C . ALA A 1 259 ? -2.284 -23.563 1.429 1.00 94.62 259 ALA A C 1
ATOM 2064 O O . ALA A 1 259 ? -3.310 -23.439 0.766 1.00 94.62 259 ALA A O 1
ATOM 2065 N N . LEU A 1 260 ? -1.076 -23.601 0.863 1.00 93.12 260 LEU A N 1
ATOM 2066 C CA . LEU A 1 260 ? -0.852 -23.407 -0.573 1.00 93.12 260 LEU A CA 1
ATOM 2067 C C . LEU A 1 260 ? -1.679 -24.384 -1.432 1.00 93.12 260 LEU A C 1
ATOM 2069 O O . LEU A 1 260 ? -2.148 -24.029 -2.506 1.00 93.12 260 LEU A O 1
ATOM 2073 N N . SER A 1 261 ? -1.918 -25.595 -0.922 1.00 94.38 261 SER A N 1
ATOM 2074 C CA . SER A 1 261 ? -2.751 -26.623 -1.557 1.00 94.38 261 SER A CA 1
ATOM 2075 C C . SER A 1 261 ? -4.243 -26.280 -1.637 1.00 94.38 261 SER A C 1
ATOM 2077 O O . SER A 1 261 ? -4.980 -26.992 -2.310 1.00 94.38 261 SER A O 1
ATOM 2079 N N . ALA A 1 262 ? -4.709 -25.240 -0.940 1.00 95.06 262 ALA A N 1
ATOM 2080 C CA . ALA A 1 262 ? -6.081 -24.748 -1.052 1.00 95.06 262 ALA A CA 1
ATOM 2081 C C . ALA A 1 262 ? -6.320 -23.973 -2.358 1.00 95.06 262 ALA A C 1
ATOM 2083 O O . ALA A 1 262 ? -7.469 -23.718 -2.713 1.00 95.06 262 ALA A O 1
ATOM 2084 N N . PHE A 1 263 ? -5.251 -23.603 -3.073 1.00 96.50 263 PHE A N 1
ATOM 2085 C CA . PHE A 1 263 ? -5.331 -22.796 -4.281 1.00 96.50 263 PHE A CA 1
ATOM 2086 C C . PHE A 1 263 ? -5.125 -23.634 -5.543 1.00 96.50 263 PHE A C 1
ATOM 2088 O O . PHE A 1 263 ? -4.232 -24.476 -5.630 1.00 96.50 263 PHE A O 1
ATOM 2095 N N . THR A 1 264 ? -5.929 -23.342 -6.561 1.00 97.50 264 THR A N 1
ATOM 2096 C CA . THR A 1 264 ? -5.722 -23.800 -7.934 1.00 97.50 264 THR A CA 1
ATOM 2097 C C . THR A 1 264 ? -5.011 -22.704 -8.718 1.00 97.50 264 THR A C 1
ATOM 2099 O O . THR A 1 264 ? -5.492 -21.575 -8.800 1.00 97.50 264 THR A O 1
ATOM 2102 N N . VAL A 1 265 ? -3.864 -23.029 -9.313 1.00 96.75 265 VAL A N 1
ATOM 2103 C CA . VAL A 1 265 ? -3.090 -22.078 -10.119 1.00 96.75 265 VAL A CA 1
ATOM 2104 C C . VAL A 1 265 ? -3.695 -21.977 -11.520 1.00 96.75 265 VAL A C 1
ATOM 2106 O O . VAL A 1 265 ? -3.651 -22.929 -12.301 1.00 96.75 265 VAL A O 1
ATOM 2109 N N . GLU A 1 266 ? -4.243 -20.812 -11.853 1.00 97.81 266 GLU A N 1
ATOM 2110 C CA . GLU A 1 266 ? -4.728 -20.481 -13.190 1.00 97.81 266 GLU A CA 1
ATOM 2111 C C . GLU A 1 266 ? -3.682 -19.642 -13.927 1.00 97.81 266 GLU A C 1
ATOM 2113 O O . GLU A 1 266 ? -3.415 -18.494 -13.573 1.00 97.81 266 GLU A O 1
ATOM 2118 N N . LYS A 1 267 ? -3.130 -20.186 -15.011 1.00 97.69 267 LYS A N 1
ATOM 2119 C CA . LYS A 1 267 ? -2.220 -19.444 -15.882 1.00 97.69 267 LYS A CA 1
ATOM 2120 C C . LYS A 1 267 ? -2.988 -18.462 -16.753 1.00 97.69 267 LYS A C 1
ATOM 2122 O O . LYS A 1 267 ? -3.645 -18.873 -17.708 1.00 97.69 267 LYS A O 1
ATOM 2127 N N . VAL A 1 268 ? -2.833 -17.171 -16.485 1.00 97.25 268 VAL A N 1
ATOM 2128 C CA . VAL A 1 268 ? -3.588 -16.116 -17.181 1.00 97.25 268 VAL A CA 1
ATOM 2129 C C . VAL A 1 268 ? -2.802 -15.401 -18.268 1.00 97.25 268 VAL A C 1
ATOM 2131 O O . VAL A 1 268 ? -3.383 -14.780 -19.154 1.00 97.25 268 VAL A O 1
ATOM 2134 N N . SER A 1 269 ? -1.473 -15.507 -18.258 1.00 96.31 269 SER A N 1
ATOM 2135 C CA . SER A 1 269 ? -0.643 -15.016 -19.357 1.00 96.31 269 SER A CA 1
ATOM 2136 C C . SER A 1 269 ? 0.671 -15.780 -19.437 1.00 96.31 269 SER A C 1
ATOM 2138 O O . SER A 1 269 ? 1.342 -15.985 -18.436 1.00 96.31 269 SER A O 1
ATOM 2140 N N . SER A 1 270 ? 1.088 -16.139 -20.651 1.00 94.69 270 SER A N 1
ATOM 2141 C CA . SER A 1 270 ? 2.436 -16.648 -20.959 1.00 94.69 270 SER A CA 1
ATOM 2142 C C . SER A 1 270 ? 3.348 -15.587 -21.591 1.00 94.69 270 SER A C 1
ATOM 2144 O O . SER A 1 270 ? 4.459 -15.885 -22.031 1.00 94.69 270 SER A O 1
ATOM 2146 N N . ARG A 1 271 ? 2.849 -14.349 -21.709 1.00 93.19 271 ARG A N 1
ATOM 2147 C CA . ARG A 1 271 ? 3.516 -13.224 -22.377 1.00 93.19 271 ARG A CA 1
ATOM 2148 C C . ARG A 1 271 ? 3.451 -11.967 -21.512 1.00 93.19 271 ARG A C 1
ATOM 2150 O O . ARG A 1 271 ? 3.035 -10.901 -21.976 1.00 93.19 271 ARG A O 1
ATOM 2157 N N . PHE A 1 272 ? 3.817 -12.100 -20.238 1.00 95.81 272 PHE A N 1
ATOM 2158 C CA . PHE A 1 272 ? 3.932 -10.954 -19.347 1.00 95.81 272 PHE A CA 1
ATOM 2159 C C . PHE A 1 272 ? 5.306 -10.301 -19.512 1.00 95.81 272 PHE A C 1
ATOM 2161 O O . PHE A 1 272 ? 6.340 -10.943 -19.370 1.00 95.81 272 PHE A O 1
ATOM 2168 N N . TYR A 1 273 ? 5.303 -9.020 -19.865 1.00 94.00 273 TYR A N 1
ATOM 2169 C CA . TYR A 1 273 ? 6.491 -8.180 -19.849 1.00 94.00 273 TYR A CA 1
ATOM 2170 C C . TYR A 1 273 ? 6.225 -7.056 -18.873 1.00 94.00 273 TYR A C 1
ATOM 2172 O O . TYR A 1 273 ? 5.352 -6.226 -19.135 1.00 94.00 273 TYR A O 1
ATOM 2180 N N . GLY A 1 274 ? 6.979 -7.017 -17.788 1.00 93.25 274 GLY A N 1
ATOM 2181 C CA . GLY A 1 274 ? 6.842 -5.982 -16.782 1.00 93.25 274 GLY A CA 1
ATOM 2182 C C . GLY A 1 274 ? 7.416 -4.625 -17.165 1.00 93.25 274 GLY A C 1
ATOM 2183 O O . GLY A 1 274 ? 7.923 -4.380 -18.268 1.00 93.25 274 GLY A O 1
ATOM 2184 N N . THR A 1 275 ? 7.334 -3.732 -16.192 1.00 91.12 275 THR A N 1
ATOM 2185 C CA . THR A 1 275 ? 7.896 -2.378 -16.196 1.00 91.12 275 THR A CA 1
ATOM 2186 C C . THR A 1 275 ? 9.427 -2.388 -16.181 1.00 91.12 275 THR A C 1
ATOM 2188 O O . THR A 1 275 ? 10.053 -1.550 -16.835 1.00 91.12 275 THR A O 1
ATOM 2191 N N . THR A 1 276 ? 10.052 -3.358 -15.509 1.00 94.00 276 THR A N 1
ATOM 2192 C CA . THR A 1 276 ? 11.516 -3.481 -15.455 1.00 94.00 276 THR A CA 1
ATOM 2193 C C . THR A 1 276 ? 12.093 -3.813 -16.831 1.00 94.00 276 THR A C 1
ATOM 2195 O O . THR A 1 276 ? 13.020 -3.145 -17.288 1.00 94.00 276 THR A O 1
ATOM 2198 N N . TRP A 1 277 ? 11.484 -4.746 -17.572 1.00 94.31 277 TRP A N 1
ATOM 2199 C CA . TRP A 1 277 ? 11.850 -5.043 -18.966 1.00 94.31 277 TRP A CA 1
ATOM 2200 C C . TRP A 1 277 ? 11.687 -3.844 -19.891 1.00 94.31 277 TRP A C 1
ATOM 2202 O O . TRP A 1 277 ? 12.509 -3.610 -20.784 1.00 94.31 277 TRP A O 1
ATOM 2212 N N . SER A 1 278 ? 10.648 -3.046 -19.653 1.00 90.19 278 SER A N 1
ATOM 2213 C CA . SER A 1 278 ? 10.444 -1.817 -20.399 1.00 90.19 278 SER A CA 1
ATOM 2214 C C . SER A 1 278 ? 11.584 -0.818 -20.230 1.00 90.19 278 SER A C 1
ATOM 2216 O O . SER A 1 278 ? 12.037 -0.262 -21.232 1.00 90.19 278 SER A O 1
ATOM 2218 N N . LYS A 1 279 ? 12.089 -0.650 -19.003 1.00 89.00 279 LYS A N 1
ATOM 2219 C CA . LYS A 1 279 ? 13.204 0.254 -18.677 1.00 89.00 279 LYS A CA 1
ATOM 2220 C C . LYS A 1 279 ? 14.568 -0.293 -19.116 1.00 89.00 279 LYS A C 1
ATOM 2222 O O . LYS A 1 279 ? 15.410 0.469 -19.595 1.00 89.00 279 LYS A O 1
ATOM 2227 N N . ALA A 1 280 ? 14.770 -1.606 -18.996 1.00 90.69 280 ALA A N 1
ATOM 2228 C CA . ALA A 1 280 ? 16.062 -2.263 -19.196 1.00 90.69 280 ALA A CA 1
ATOM 2229 C C . ALA A 1 280 ? 16.599 -2.164 -20.627 1.00 90.69 280 ALA A C 1
ATOM 2231 O O . ALA A 1 280 ? 17.803 -2.245 -20.849 1.00 90.69 280 ALA A O 1
ATOM 2232 N N . GLY A 1 281 ? 15.719 -2.079 -21.629 1.00 86.44 281 GLY A N 1
ATOM 2233 C CA . GLY A 1 281 ? 16.122 -2.171 -23.036 1.00 86.44 281 GLY A CA 1
ATOM 2234 C C . GLY A 1 281 ? 16.678 -3.542 -23.448 1.00 86.44 281 GLY A C 1
ATOM 2235 O O . GLY A 1 281 ? 17.079 -3.717 -24.592 1.00 86.44 281 GLY A O 1
ATOM 2236 N N . MET A 1 282 ? 16.663 -4.540 -22.563 1.00 90.38 282 MET A N 1
ATOM 2237 C CA . MET A 1 282 ? 17.157 -5.895 -22.827 1.00 90.38 282 MET A CA 1
ATOM 2238 C C . MET A 1 282 ? 16.085 -6.730 -23.541 1.00 90.38 282 MET A C 1
ATOM 2240 O O . MET A 1 282 ? 15.503 -7.663 -22.989 1.00 90.38 282 MET A O 1
ATOM 2244 N N . LYS A 1 283 ? 15.772 -6.352 -24.786 1.00 88.06 283 LYS A N 1
ATOM 2245 C CA . LYS A 1 283 ? 14.610 -6.867 -25.538 1.00 88.06 283 LYS A CA 1
ATOM 2246 C C . LYS A 1 283 ? 14.670 -8.369 -25.860 1.00 88.06 283 LYS A C 1
ATOM 2248 O O . LYS A 1 283 ? 13.642 -8.946 -26.193 1.00 88.06 283 LYS A O 1
ATOM 2253 N N . TRP A 1 284 ? 15.837 -9.003 -25.733 1.00 90.06 284 TRP A N 1
ATOM 2254 C CA . TRP A 1 284 ? 16.032 -10.447 -25.933 1.00 90.06 284 TRP A CA 1
ATOM 2255 C C . TRP A 1 284 ? 15.582 -11.305 -24.740 1.00 90.06 284 TRP A C 1
ATOM 2257 O O . TRP A 1 284 ? 15.487 -12.527 -24.862 1.00 90.06 284 TRP A O 1
ATOM 2267 N N . ILE A 1 285 ? 15.308 -10.696 -23.583 1.00 94.06 285 ILE A N 1
ATOM 2268 C CA . ILE A 1 285 ? 14.799 -11.414 -22.415 1.00 94.06 285 ILE A CA 1
ATOM 2269 C C . ILE A 1 285 ? 13.383 -11.922 -22.715 1.00 94.06 285 ILE A C 1
ATOM 2271 O O . ILE A 1 285 ? 12.516 -11.178 -23.179 1.00 94.06 285 ILE A O 1
ATOM 2275 N N . LYS A 1 286 ? 13.166 -13.223 -22.485 1.00 94.81 286 LYS A N 1
ATOM 2276 C CA . LYS A 1 286 ? 11.866 -13.900 -22.658 1.00 94.81 286 LYS A CA 1
ATOM 2277 C C . LYS A 1 286 ? 10.794 -13.263 -21.745 1.00 94.81 286 LYS A C 1
ATOM 2279 O O . LYS A 1 286 ? 11.173 -12.643 -20.755 1.00 94.81 286 LYS A O 1
ATOM 2284 N N . PRO A 1 287 ? 9.493 -13.418 -22.013 1.00 95.25 287 PRO A N 1
ATOM 2285 C CA . PRO A 1 287 ? 8.461 -12.958 -21.083 1.00 95.25 287 PRO A CA 1
ATOM 2286 C C . PRO A 1 287 ? 8.373 -13.841 -19.828 1.00 95.25 287 PRO A C 1
ATOM 2288 O O . PRO A 1 287 ? 8.930 -14.941 -19.792 1.00 95.25 287 PRO A O 1
ATOM 2291 N N . ASP A 1 288 ? 7.649 -13.355 -18.826 1.00 96.81 288 ASP A N 1
ATOM 2292 C CA . ASP A 1 288 ? 7.182 -14.120 -17.673 1.00 96.81 288 ASP A CA 1
ATOM 2293 C C . ASP A 1 288 ? 5.827 -14.790 -17.927 1.00 96.81 288 ASP A C 1
ATOM 2295 O O . ASP A 1 288 ? 5.056 -14.412 -18.823 1.00 96.81 288 ASP A O 1
ATOM 2299 N N . ILE A 1 289 ? 5.543 -15.775 -17.078 1.00 95.94 289 ILE A N 1
ATOM 2300 C CA . ILE A 1 289 ? 4.215 -16.344 -16.878 1.00 95.94 289 ILE A CA 1
ATOM 2301 C C . ILE A 1 289 ? 3.568 -15.604 -15.706 1.00 95.94 289 ILE A C 1
ATOM 2303 O O . ILE A 1 289 ? 4.226 -15.363 -14.699 1.00 95.94 289 ILE A O 1
ATOM 2307 N N . MET A 1 290 ? 2.301 -15.228 -15.855 1.00 97.44 290 MET A N 1
ATOM 2308 C CA . MET A 1 290 ? 1.496 -14.612 -14.804 1.00 97.44 290 MET A CA 1
ATOM 2309 C C . MET A 1 290 ? 0.359 -15.559 -14.443 1.00 97.44 290 MET A C 1
ATOM 2311 O O . MET A 1 290 ? -0.350 -16.035 -15.338 1.00 97.44 290 MET A O 1
ATOM 2315 N N . ASP A 1 291 ? 0.185 -15.786 -13.146 1.00 97.50 291 ASP A N 1
ATOM 2316 C CA . ASP A 1 291 ? -0.767 -16.748 -12.605 1.00 97.50 291 ASP A CA 1
ATOM 2317 C C . ASP A 1 291 ? -1.716 -16.082 -11.604 1.00 97.50 291 ASP A C 1
ATOM 2319 O O . ASP A 1 291 ? -1.311 -15.224 -10.815 1.00 97.50 291 ASP A O 1
ATOM 2323 N N . TYR A 1 292 ? -2.970 -16.520 -11.598 1.00 98.12 292 TYR A N 1
ATOM 2324 C CA . TYR A 1 292 ? -3.916 -16.270 -10.515 1.00 98.12 292 TYR A CA 1
ATOM 2325 C C . TYR A 1 292 ? -3.994 -17.485 -9.604 1.00 98.12 292 TYR A C 1
ATOM 2327 O O . TYR A 1 292 ? -3.913 -18.627 -10.056 1.00 98.12 292 TYR A O 1
ATOM 2335 N N . PHE A 1 293 ? -4.159 -17.237 -8.310 1.00 97.75 293 PHE A N 1
ATOM 2336 C CA . PHE A 1 293 ? -4.369 -18.286 -7.320 1.00 97.75 293 PHE A CA 1
ATOM 2337 C C . PHE A 1 293 ? -5.851 -18.290 -6.982 1.00 97.75 293 PHE A C 1
ATOM 2339 O O . PHE A 1 293 ? -6.337 -17.412 -6.275 1.00 97.75 293 PHE A O 1
ATOM 2346 N N . ARG A 1 294 ? -6.563 -19.253 -7.561 1.00 97.88 294 ARG A N 1
ATOM 2347 C CA . ARG A 1 294 ? -8.012 -19.391 -7.449 1.00 97.88 294 ARG A CA 1
ATOM 2348 C C . ARG A 1 294 ? -8.376 -20.292 -6.278 1.00 97.88 294 ARG A C 1
ATOM 2350 O O . ARG A 1 294 ? -7.631 -21.219 -5.971 1.00 97.88 294 ARG A O 1
ATOM 2357 N N . TYR A 1 295 ? -9.527 -20.072 -5.664 1.00 97.06 295 TYR A N 1
ATOM 2358 C CA . TYR A 1 295 ? -10.090 -20.970 -4.654 1.00 97.06 295 TYR A CA 1
ATOM 2359 C C . TYR A 1 295 ? -11.615 -21.013 -4.756 1.00 97.06 295 TYR A C 1
ATOM 2361 O O . TYR A 1 295 ? -12.238 -20.135 -5.347 1.00 97.06 295 TYR A O 1
ATOM 2369 N N . GLU A 1 296 ? -12.232 -22.060 -4.209 1.00 94.94 296 GLU A N 1
ATOM 2370 C CA . GLU A 1 296 ? -13.689 -22.200 -4.240 1.00 94.94 296 GLU A CA 1
ATOM 2371 C C . GLU A 1 296 ? -14.366 -21.019 -3.523 1.00 94.94 296 GLU A C 1
ATOM 2373 O O . GLU A 1 296 ? -14.075 -20.737 -2.361 1.00 94.94 296 GLU A O 1
ATOM 2378 N N . GLY A 1 297 ? -15.261 -20.324 -4.231 1.00 93.31 297 GLY A N 1
ATOM 2379 C CA . GLY A 1 297 ? -15.960 -19.138 -3.726 1.00 93.31 297 GLY A CA 1
ATOM 2380 C C . GLY A 1 297 ? -15.211 -17.812 -3.903 1.00 93.31 297 GLY A C 1
ATOM 2381 O O . GLY A 1 297 ? -15.693 -16.784 -3.438 1.00 93.31 297 GLY A O 1
ATOM 2382 N N . ASP A 1 298 ? -14.063 -17.779 -4.588 1.00 95.06 298 ASP A N 1
ATOM 2383 C CA . ASP A 1 298 ? -13.346 -16.522 -4.851 1.00 95.06 298 ASP A CA 1
ATOM 2384 C C . ASP A 1 298 ? -14.124 -15.527 -5.741 1.00 95.06 298 ASP A C 1
ATOM 2386 O O . ASP A 1 298 ? -13.935 -14.318 -5.619 1.00 95.06 298 ASP A O 1
ATOM 2390 N N . GLU A 1 299 ? -15.048 -15.996 -6.585 1.00 95.50 299 GLU A N 1
ATOM 2391 C CA . GLU A 1 299 ? -15.960 -15.145 -7.373 1.00 95.50 299 GLU A CA 1
ATOM 2392 C C . GLU A 1 299 ? -17.204 -14.680 -6.605 1.00 95.50 299 GLU A C 1
ATOM 2394 O O . GLU A 1 299 ? -17.965 -13.857 -7.123 1.00 95.50 299 GLU A O 1
ATOM 2399 N N . ASP A 1 300 ? -17.400 -15.159 -5.372 1.00 96.06 300 ASP A N 1
ATOM 2400 C CA . ASP A 1 300 ? -18.470 -14.681 -4.489 1.00 96.06 300 ASP A CA 1
ATOM 2401 C C . ASP A 1 300 ? -18.123 -13.325 -3.859 1.00 96.06 300 ASP A C 1
ATOM 2403 O O . ASP A 1 300 ? -18.967 -12.706 -3.214 1.00 96.06 300 ASP A O 1
ATOM 2407 N N . TYR A 1 301 ? -16.891 -12.848 -4.027 1.00 97.69 301 TYR A N 1
ATOM 2408 C CA . TYR A 1 301 ? -16.482 -11.519 -3.594 1.00 97.69 301 TYR A CA 1
ATOM 2409 C C . TYR A 1 301 ? -16.897 -10.459 -4.611 1.00 97.69 301 TYR A C 1
ATOM 2411 O O . TYR A 1 301 ? -16.927 -10.704 -5.818 1.00 97.69 301 TYR A O 1
ATOM 2419 N N . ILE A 1 302 ? -17.186 -9.258 -4.126 1.00 97.69 302 ILE A N 1
ATOM 2420 C CA . ILE A 1 302 ? -17.379 -8.062 -4.940 1.00 97.69 302 ILE A CA 1
ATOM 2421 C C . ILE A 1 302 ? -16.243 -7.105 -4.616 1.00 97.69 302 ILE A C 1
ATOM 2423 O O . ILE A 1 302 ? -16.084 -6.708 -3.463 1.00 97.69 302 ILE A O 1
ATOM 2427 N N . THR A 1 303 ? -15.477 -6.742 -5.640 1.00 98.31 303 THR A N 1
ATOM 2428 C CA . THR A 1 303 ? -14.492 -5.663 -5.576 1.00 98.31 303 THR A CA 1
ATOM 2429 C C . THR A 1 303 ? -15.143 -4.388 -6.096 1.00 98.31 303 THR A C 1
ATOM 2431 O O . THR A 1 303 ? -15.634 -4.376 -7.226 1.00 98.31 303 THR A O 1
ATOM 2434 N N . THR A 1 304 ? -15.123 -3.323 -5.300 1.00 98.00 304 THR A N 1
ATOM 2435 C CA . THR A 1 304 ? -15.625 -1.991 -5.655 1.00 98.00 304 THR A CA 1
ATOM 2436 C C . THR A 1 304 ? -14.494 -0.974 -5.600 1.00 98.00 304 THR A C 1
ATOM 2438 O O . THR A 1 304 ? -13.792 -0.855 -4.601 1.00 98.00 304 THR A O 1
ATOM 2441 N N . ILE A 1 305 ? -14.318 -0.231 -6.688 1.00 97.62 305 ILE A N 1
ATOM 2442 C CA . ILE A 1 305 ? -13.387 0.891 -6.789 1.00 97.62 305 ILE A CA 1
ATOM 2443 C C . ILE A 1 305 ? -14.157 2.156 -6.415 1.00 97.62 305 ILE A C 1
ATOM 2445 O O . ILE A 1 305 ? -14.833 2.743 -7.264 1.00 97.62 305 ILE A O 1
ATOM 2449 N N . GLU A 1 306 ? -14.053 2.581 -5.159 1.00 96.62 306 GLU A N 1
ATOM 2450 C CA . GLU A 1 306 ? -14.831 3.709 -4.625 1.00 96.62 306 GLU A CA 1
ATOM 2451 C C . GLU A 1 306 ? -14.555 5.017 -5.382 1.00 96.62 306 GLU A C 1
ATOM 2453 O O . GLU A 1 306 ? -15.475 5.793 -5.630 1.00 96.62 306 GLU A O 1
ATOM 2458 N N . ASP A 1 307 ? -13.328 5.210 -5.878 1.00 92.94 307 ASP A N 1
ATOM 2459 C CA . ASP A 1 307 ? -12.940 6.373 -6.690 1.00 92.94 307 ASP A CA 1
ATOM 2460 C C . ASP A 1 307 ? -13.824 6.577 -7.938 1.00 92.94 307 ASP A C 1
ATOM 2462 O O . ASP A 1 307 ? -13.974 7.696 -8.430 1.00 92.94 307 ASP A O 1
ATOM 2466 N N . THR A 1 308 ? -14.370 5.488 -8.493 1.00 94.19 308 THR A N 1
ATOM 2467 C CA . THR A 1 308 ? -15.130 5.496 -9.757 1.00 94.19 308 THR A CA 1
ATOM 2468 C C . THR A 1 308 ? -16.552 4.950 -9.625 1.00 94.19 308 THR A C 1
ATOM 2470 O O . THR A 1 308 ? -17.352 5.116 -10.546 1.00 94.19 308 THR A O 1
ATOM 2473 N N . GLY A 1 309 ? -16.870 4.281 -8.513 1.00 93.94 309 GLY A N 1
ATOM 2474 C CA . GLY A 1 309 ? -18.115 3.539 -8.307 1.00 93.94 309 GLY A CA 1
ATOM 2475 C C . GLY A 1 309 ? -18.230 2.253 -9.136 1.00 93.94 309 GLY A C 1
ATOM 2476 O O . GLY A 1 309 ? -19.313 1.675 -9.220 1.00 93.94 309 GLY A O 1
ATOM 2477 N N . ILE A 1 310 ? -17.151 1.809 -9.791 1.00 95.19 310 ILE A N 1
ATOM 2478 C CA . ILE A 1 310 ? -17.146 0.578 -10.589 1.00 95.19 310 ILE A CA 1
ATOM 2479 C C . ILE A 1 310 ? -16.994 -0.627 -9.660 1.00 95.19 310 ILE A C 1
ATOM 2481 O O . ILE A 1 310 ? -16.051 -0.686 -8.873 1.00 95.19 310 ILE A O 1
ATOM 2485 N N . SER A 1 311 ? -17.865 -1.625 -9.823 1.00 96.38 311 SER A N 1
ATOM 2486 C CA . SER A 1 311 ? -17.778 -2.906 -9.113 1.00 96.38 311 SER A CA 1
ATOM 2487 C C . SER A 1 311 ? -17.708 -4.092 -10.072 1.00 96.38 311 SER A C 1
ATOM 2489 O O . SER A 1 311 ? -18.331 -4.087 -11.137 1.00 96.38 311 SER A O 1
ATOM 2491 N N . PHE A 1 312 ? -16.992 -5.143 -9.675 1.00 96.38 312 PHE A N 1
ATOM 2492 C CA . PHE A 1 312 ? -16.903 -6.405 -10.409 1.00 96.38 312 PHE A CA 1
ATOM 2493 C C . PHE A 1 312 ? -16.768 -7.605 -9.462 1.00 96.38 312 PHE A C 1
ATOM 2495 O O . PHE A 1 312 ? -16.455 -7.459 -8.282 1.00 96.38 312 PHE A O 1
ATOM 2502 N N . LYS A 1 313 ? -17.047 -8.807 -9.982 1.00 96.50 313 LYS A N 1
ATOM 2503 C CA . LYS A 1 313 ? -16.966 -10.057 -9.213 1.00 96.50 313 LYS A CA 1
ATOM 2504 C C . LYS A 1 313 ? -15.530 -10.566 -9.090 1.00 96.50 313 LYS A C 1
ATOM 2506 O O . LYS A 1 313 ? -14.763 -10.508 -10.050 1.00 96.50 313 LYS A O 1
ATOM 2511 N N . GLY A 1 314 ? -15.215 -11.141 -7.936 1.00 97.12 314 GLY A N 1
ATOM 2512 C CA . GLY A 1 314 ? -13.891 -11.625 -7.568 1.00 97.12 314 GLY A CA 1
ATOM 2513 C C . GLY A 1 314 ? -12.865 -10.503 -7.431 1.00 97.12 314 GLY A C 1
ATOM 2514 O O . GLY A 1 314 ? -13.205 -9.352 -7.169 1.00 97.12 314 GLY A O 1
ATOM 2515 N N . PHE A 1 315 ? -11.591 -10.851 -7.616 1.00 97.62 315 PHE A N 1
ATOM 2516 C CA . PHE A 1 315 ? -10.447 -9.954 -7.383 1.00 97.62 315 PHE A CA 1
ATOM 2517 C C . PHE A 1 315 ? -9.744 -9.487 -8.664 1.00 97.62 315 PHE A C 1
ATOM 2519 O O . PHE A 1 315 ? -8.832 -8.659 -8.603 1.00 97.62 315 PHE A O 1
ATOM 2526 N N . TYR A 1 316 ? -10.118 -10.048 -9.818 1.00 97.56 316 TYR A N 1
ATOM 2527 C CA . TYR A 1 316 ? -9.343 -9.924 -11.051 1.00 97.56 316 TYR A CA 1
ATOM 2528 C C . TYR A 1 316 ? -10.124 -9.232 -12.171 1.00 97.56 316 TYR A C 1
ATOM 2530 O O . TYR A 1 316 ? -11.050 -9.815 -12.739 1.00 97.56 316 TYR A O 1
ATOM 2538 N N . ASP A 1 317 ? -9.692 -8.032 -12.562 1.00 95.88 317 ASP A N 1
ATOM 2539 C CA . ASP A 1 317 ? -10.158 -7.393 -13.792 1.00 95.88 317 ASP A CA 1
ATOM 2540 C C . ASP A 1 317 ? -9.379 -7.941 -14.994 1.00 95.88 317 ASP A C 1
ATOM 2542 O O . ASP A 1 317 ? -8.283 -7.494 -15.357 1.00 95.88 317 ASP A O 1
ATOM 2546 N N . ARG A 1 318 ? -9.988 -8.925 -15.656 1.00 95.00 318 ARG A N 1
ATOM 2547 C CA . ARG A 1 318 ? -9.412 -9.580 -16.834 1.00 95.00 318 ARG A CA 1
ATOM 2548 C C . ARG A 1 318 ? -9.257 -8.638 -18.035 1.00 95.00 318 ARG A C 1
ATOM 2550 O O . ARG A 1 318 ? -8.501 -8.981 -18.942 1.00 95.00 318 ARG A O 1
ATOM 2557 N N . SER A 1 319 ? -9.871 -7.448 -18.042 1.00 94.12 319 SER A N 1
ATOM 2558 C CA . SER A 1 319 ? -9.717 -6.459 -19.125 1.00 94.12 319 SER A CA 1
ATOM 2559 C C . SER A 1 319 ? -8.267 -5.987 -19.314 1.00 94.12 319 SER A C 1
ATOM 2561 O O . SER A 1 319 ? -7.887 -5.508 -20.386 1.00 94.12 319 SER A O 1
ATOM 2563 N N . TYR A 1 320 ? -7.426 -6.135 -18.286 1.00 94.75 320 TYR A N 1
ATOM 2564 C CA . TYR A 1 320 ? -6.003 -5.805 -18.343 1.00 94.75 320 TYR A CA 1
ATOM 2565 C C . TYR A 1 320 ? -5.138 -6.893 -18.992 1.00 94.75 320 TYR A C 1
ATOM 2567 O O . TYR A 1 320 ? -4.006 -6.603 -19.385 1.00 94.75 320 TYR A O 1
ATOM 2575 N N . LEU A 1 321 ? -5.641 -8.121 -19.166 1.00 94.94 321 LEU A N 1
ATOM 2576 C CA . LEU A 1 321 ? -4.862 -9.216 -19.758 1.00 94.94 321 LEU A CA 1
ATOM 2577 C C . LEU A 1 321 ? -4.529 -8.971 -21.238 1.00 94.94 321 LEU A C 1
ATOM 2579 O O . LEU A 1 321 ? -3.467 -9.393 -21.701 1.00 94.94 321 LEU A O 1
ATOM 2583 N N . ASP A 1 322 ? -5.360 -8.207 -21.948 1.00 91.06 322 ASP A N 1
ATOM 2584 C CA . ASP A 1 322 ? -5.107 -7.798 -23.336 1.00 91.06 322 ASP A CA 1
ATOM 2585 C C . ASP A 1 322 ? -4.227 -6.539 -23.448 1.00 91.06 322 ASP A C 1
ATOM 2587 O O . ASP A 1 322 ? -3.811 -6.150 -24.542 1.00 91.06 322 ASP A O 1
ATOM 2591 N N . LYS A 1 323 ? -3.889 -5.906 -22.317 1.00 91.12 323 LYS A N 1
ATOM 2592 C CA . LYS A 1 323 ? -3.064 -4.693 -22.256 1.00 91.12 323 LYS A CA 1
ATOM 2593 C C . LYS A 1 323 ? -1.591 -5.034 -21.988 1.00 91.12 323 LYS A C 1
ATOM 2595 O O . LYS A 1 323 ? -1.202 -6.173 -21.687 1.00 91.12 323 LYS A O 1
ATOM 2600 N N . LYS A 1 324 ? -0.716 -4.028 -22.118 1.00 88.25 324 LYS A N 1
ATOM 2601 C CA . LYS A 1 324 ? 0.698 -4.156 -21.724 1.00 88.25 324 LYS A CA 1
ATOM 2602 C C . LYS A 1 324 ? 0.835 -4.289 -20.208 1.00 88.25 324 LYS A C 1
ATOM 2604 O O . LYS A 1 324 ? 1.590 -5.144 -19.747 1.00 88.25 324 LYS A O 1
ATOM 2609 N N . ASP A 1 325 ? 0.096 -3.475 -19.463 1.00 91.12 325 ASP A N 1
ATOM 2610 C CA . ASP A 1 325 ? 0.064 -3.490 -18.003 1.00 91.12 325 ASP A CA 1
ATOM 2611 C C . ASP A 1 325 ? -0.883 -4.577 -17.471 1.00 91.12 325 ASP A C 1
ATOM 2613 O O . ASP A 1 325 ? -1.983 -4.306 -16.999 1.00 91.12 325 ASP A O 1
ATOM 2617 N N . LYS A 1 326 ? -0.464 -5.839 -17.600 1.00 95.38 326 LYS A N 1
ATOM 2618 C CA . LYS A 1 326 ? -1.264 -6.985 -17.143 1.00 95.38 326 LYS A CA 1
ATOM 2619 C C . LYS A 1 326 ? -1.332 -7.095 -15.618 1.00 95.38 326 LYS A C 1
ATOM 2621 O O . LYS A 1 326 ? -2.273 -7.696 -15.109 1.00 95.38 326 LYS A O 1
ATOM 2626 N N . TYR A 1 327 ? -0.360 -6.537 -14.891 1.00 96.12 327 TYR A N 1
ATOM 2627 C CA . TYR A 1 327 ? -0.329 -6.615 -13.427 1.00 96.12 327 TYR A CA 1
ATOM 2628 C C . TYR A 1 327 ? -1.506 -5.852 -12.807 1.00 96.12 327 TYR A C 1
ATOM 2630 O O . TYR A 1 327 ? -2.119 -6.343 -11.869 1.00 96.12 327 TYR A O 1
ATOM 2638 N N . SER A 1 328 ? -1.941 -4.748 -13.423 1.00 95.44 328 SER A N 1
ATOM 2639 C CA . SER A 1 328 ? -3.170 -4.038 -13.032 1.00 95.44 328 SER A CA 1
ATOM 2640 C C . SER A 1 328 ? -4.457 -4.877 -13.124 1.00 95.44 328 SER A C 1
ATOM 2642 O O . SER A 1 328 ? -5.506 -4.430 -12.679 1.00 95.44 328 SER A O 1
ATOM 2644 N N . SER A 1 329 ? -4.405 -6.108 -13.648 1.00 96.81 329 SER A N 1
ATOM 2645 C CA . SER A 1 329 ? -5.529 -7.042 -13.534 1.00 96.81 329 SER A CA 1
ATOM 2646 C C . SER A 1 329 ? -5.832 -7.456 -12.091 1.00 96.81 329 SER A C 1
ATOM 2648 O O . SER A 1 329 ? -6.974 -7.786 -11.788 1.00 96.81 329 SER A O 1
ATOM 2650 N N . PHE A 1 330 ? -4.855 -7.401 -11.182 1.00 97.31 330 PHE A N 1
ATOM 2651 C CA . PHE A 1 330 ? -5.110 -7.518 -9.750 1.00 97.31 330 PHE A CA 1
ATOM 2652 C C . PHE A 1 330 ? -5.793 -6.234 -9.262 1.00 97.31 330 PHE A C 1
ATOM 2654 O O . PHE A 1 330 ? -5.226 -5.150 -9.384 1.00 97.31 330 PHE A O 1
ATOM 2661 N N . ILE A 1 331 ? -7.019 -6.355 -8.745 1.00 95.38 331 ILE A N 1
ATOM 2662 C CA . ILE A 1 331 ? -7.837 -5.261 -8.189 1.00 95.38 331 ILE A CA 1
ATOM 2663 C C . ILE A 1 331 ? -7.985 -4.007 -9.076 1.00 95.38 331 ILE A C 1
ATOM 2665 O O . ILE A 1 331 ? -8.227 -2.910 -8.575 1.00 95.38 331 ILE A O 1
ATOM 2669 N N . SER A 1 332 ? -7.874 -4.164 -10.399 1.00 94.06 332 SER A N 1
ATOM 2670 C CA . SER A 1 332 ? -8.057 -3.090 -11.386 1.00 94.06 332 SER A CA 1
ATOM 2671 C C . SER A 1 332 ? -7.119 -1.882 -11.190 1.00 94.06 332 SER A C 1
ATOM 2673 O O . SER A 1 332 ? -7.525 -0.725 -11.330 1.00 94.06 332 SER A O 1
ATOM 2675 N N . GLY A 1 333 ? -5.844 -2.141 -10.888 1.00 90.56 333 GLY A N 1
ATOM 2676 C CA . GLY A 1 333 ? -4.778 -1.138 -10.898 1.00 90.56 333 GLY A CA 1
ATOM 2677 C C . GLY A 1 333 ? -4.618 -0.344 -9.598 1.00 90.56 333 GLY A C 1
ATOM 2678 O O . GLY A 1 333 ? -4.798 -0.852 -8.490 1.00 90.56 333 GLY A O 1
ATOM 2679 N N . ASN A 1 334 ? -4.165 0.907 -9.724 1.00 90.06 334 ASN A N 1
ATOM 2680 C CA . ASN A 1 334 ? -3.921 1.791 -8.584 1.00 90.06 334 ASN A CA 1
ATOM 2681 C C . ASN A 1 334 ? -5.116 2.722 -8.378 1.00 90.06 334 ASN A C 1
ATOM 2683 O O . ASN A 1 334 ? -5.347 3.605 -9.197 1.00 90.06 334 ASN A O 1
ATOM 2687 N N . ASN A 1 335 ? -5.816 2.524 -7.265 1.00 95.06 335 ASN A N 1
ATOM 2688 C CA . ASN A 1 335 ? -6.973 3.304 -6.844 1.00 95.06 335 ASN A CA 1
ATOM 2689 C C . ASN A 1 335 ? -6.743 3.788 -5.403 1.00 95.06 335 ASN A C 1
ATOM 2691 O O . ASN A 1 335 ? -6.054 3.104 -4.638 1.00 95.06 335 ASN A O 1
ATOM 2695 N N . GLY A 1 336 ? -7.294 4.949 -5.055 1.00 96.62 336 GLY A N 1
ATOM 2696 C CA . GLY A 1 336 ? -7.255 5.552 -3.727 1.00 96.62 336 GLY A CA 1
ATOM 2697 C C . GLY A 1 336 ? -7.970 4.702 -2.689 1.00 96.62 336 GLY A C 1
ATOM 2698 O O . GLY A 1 336 ? -7.356 4.395 -1.667 1.00 96.62 336 GLY A O 1
ATOM 2699 N N . ARG A 1 337 ? -9.204 4.261 -2.970 1.00 98.00 337 ARG A N 1
ATOM 2700 C CA . ARG A 1 337 ? -9.937 3.295 -2.136 1.00 98.00 337 ARG A CA 1
ATOM 2701 C C . ARG A 1 337 ? -10.527 2.147 -2.962 1.00 98.00 337 ARG A C 1
ATOM 2703 O O . ARG A 1 337 ? -11.168 2.360 -3.992 1.00 98.00 337 ARG A O 1
ATOM 2710 N N . VAL A 1 338 ? -10.312 0.920 -2.486 1.00 98.62 338 VAL A N 1
ATOM 2711 C CA . VAL A 1 338 ? -10.933 -0.307 -3.006 1.00 98.62 338 VAL A CA 1
ATOM 2712 C C . VAL A 1 338 ? -11.539 -1.088 -1.851 1.00 98.62 338 VAL A C 1
ATOM 2714 O O . VAL A 1 338 ? -10.824 -1.470 -0.926 1.00 98.62 338 VAL A O 1
ATOM 2717 N N . ASP A 1 339 ? -12.826 -1.385 -1.948 1.00 98.31 339 ASP A N 1
ATOM 2718 C CA . ASP A 1 339 ? -13.551 -2.172 -0.958 1.00 98.31 339 ASP A CA 1
ATOM 2719 C C . ASP A 1 339 ? -13.828 -3.566 -1.518 1.00 98.31 339 ASP A C 1
ATOM 2721 O O . ASP A 1 339 ? -14.223 -3.723 -2.675 1.00 98.31 339 ASP A O 1
ATOM 2725 N N . ILE A 1 340 ? -13.601 -4.596 -0.705 1.00 98.25 340 ILE A N 1
ATOM 2726 C CA . ILE A 1 340 ? -13.797 -5.990 -1.103 1.00 98.25 340 ILE A CA 1
ATOM 2727 C C . ILE A 1 340 ? -14.605 -6.699 -0.033 1.00 98.25 340 ILE A C 1
ATOM 2729 O O . ILE A 1 340 ? -14.149 -6.877 1.094 1.00 98.25 340 ILE A O 1
ATOM 2733 N N . THR A 1 341 ? -15.807 -7.120 -0.406 1.00 97.00 341 THR A N 1
ATOM 2734 C CA . THR A 1 341 ? -16.766 -7.747 0.510 1.00 97.00 341 THR A CA 1
ATOM 2735 C C . THR A 1 341 ? -17.311 -9.028 -0.089 1.00 97.00 341 THR A C 1
ATOM 2737 O O . THR A 1 341 ? -17.389 -9.177 -1.313 1.00 97.00 341 THR A O 1
ATOM 2740 N N . ARG A 1 342 ? -17.690 -9.979 0.761 1.00 95.19 342 ARG A N 1
ATOM 2741 C CA . ARG A 1 342 ? -18.355 -11.196 0.293 1.00 95.19 342 ARG A CA 1
ATOM 2742 C C . ARG A 1 342 ? -19.836 -10.932 0.006 1.00 95.19 342 ARG A C 1
ATOM 2744 O O . ARG A 1 342 ? -20.547 -10.347 0.817 1.00 95.19 342 ARG A O 1
ATOM 2751 N N . ALA A 1 343 ? -20.334 -11.408 -1.134 1.00 91.44 343 ALA A N 1
ATOM 2752 C CA . ALA A 1 343 ? -21.718 -11.199 -1.572 1.00 91.44 343 ALA A CA 1
ATOM 2753 C C . ALA A 1 343 ? -22.759 -12.047 -0.812 1.00 91.44 343 ALA A C 1
ATOM 2755 O O . ALA A 1 343 ? -23.946 -11.991 -1.132 1.00 91.44 343 ALA A O 1
ATOM 2756 N N . ASP A 1 344 ? -22.341 -12.844 0.174 1.00 87.50 344 ASP A N 1
ATOM 2757 C CA . ASP A 1 344 ? -23.224 -13.713 0.962 1.00 87.50 344 ASP A CA 1
ATOM 2758 C C . ASP A 1 344 ? -24.003 -12.959 2.057 1.00 87.50 344 ASP A C 1
ATOM 2760 O O . ASP A 1 344 ? -24.879 -13.535 2.705 1.00 87.50 344 ASP A O 1
ATOM 2764 N N . GLY A 1 345 ? -23.706 -11.668 2.250 1.00 79.81 345 GLY A N 1
ATOM 2765 C CA . GLY A 1 345 ? -24.360 -10.799 3.226 1.00 79.81 345 GLY A CA 1
ATOM 2766 C C . GLY A 1 345 ? -23.994 -11.106 4.679 1.00 79.81 345 GLY A C 1
ATOM 2767 O O . GLY A 1 345 ? -24.598 -10.534 5.592 1.00 79.81 345 GLY A O 1
ATOM 2768 N N . GLN A 1 346 ? -23.032 -12.002 4.922 1.00 84.31 346 GLN A N 1
ATOM 2769 C CA . GLN A 1 346 ? -22.561 -12.286 6.270 1.00 84.31 346 GLN A CA 1
ATOM 2770 C C . GLN A 1 346 ? -21.705 -11.131 6.778 1.00 84.31 346 GLN A C 1
ATOM 2772 O O . GLN A 1 346 ? -20.830 -10.625 6.083 1.00 84.31 346 GLN A O 1
ATOM 2777 N N . LYS A 1 347 ? -21.931 -10.732 8.033 1.00 86.00 347 LYS A N 1
ATOM 2778 C CA . LYS A 1 347 ? -21.047 -9.773 8.696 1.00 86.00 347 LYS A CA 1
ATOM 2779 C C . LYS A 1 347 ? -19.704 -10.443 8.968 1.00 86.00 347 LYS A C 1
ATOM 2781 O O . LYS A 1 347 ? -19.653 -11.431 9.699 1.00 86.00 347 LYS A O 1
ATOM 2786 N N . ARG A 1 348 ? -18.642 -9.880 8.402 1.00 92.62 348 ARG A N 1
ATOM 2787 C CA . ARG A 1 348 ? -17.254 -10.295 8.604 1.00 92.62 348 ARG A CA 1
ATOM 2788 C C . ARG A 1 348 ? -16.480 -9.147 9.238 1.00 92.62 348 ARG A C 1
ATOM 2790 O O . ARG A 1 348 ? -16.856 -7.982 9.112 1.00 92.62 348 ARG A O 1
ATOM 2797 N N . GLU A 1 349 ? -15.416 -9.487 9.950 1.00 94.31 349 GLU A N 1
ATOM 2798 C CA . GLU A 1 349 ? -14.466 -8.485 10.422 1.00 94.31 349 GLU A CA 1
ATOM 2799 C C . GLU A 1 349 ? -13.792 -7.789 9.233 1.00 94.31 349 GLU A C 1
ATOM 2801 O O . GLU A 1 349 ? -13.575 -8.411 8.187 1.00 94.31 349 GLU A O 1
ATOM 2806 N N . LYS A 1 350 ? -13.456 -6.505 9.399 1.00 97.56 350 LYS A N 1
ATOM 2807 C CA . LYS A 1 350 ? -12.837 -5.695 8.349 1.00 97.56 350 LYS A CA 1
ATOM 2808 C C . LYS A 1 350 ? -11.365 -5.424 8.634 1.00 97.56 350 LYS A C 1
ATOM 2810 O O . LYS A 1 350 ? -11.024 -4.873 9.681 1.00 97.56 350 LYS A O 1
ATOM 2815 N N . LEU A 1 351 ? -10.516 -5.723 7.655 1.00 98.31 351 LEU A N 1
ATOM 2816 C CA . LEU A 1 351 ? -9.103 -5.360 7.647 1.00 98.31 351 LEU A CA 1
ATOM 2817 C C . LEU A 1 351 ? -8.898 -4.119 6.775 1.00 98.31 351 LEU A C 1
ATOM 2819 O O . LEU A 1 351 ? -9.192 -4.134 5.578 1.00 98.31 351 LEU A O 1
ATOM 2823 N N . LEU A 1 352 ? -8.333 -3.067 7.364 1.00 98.88 352 LEU A N 1
ATOM 2824 C CA . LEU A 1 352 ? -7.809 -1.936 6.606 1.00 98.88 352 LEU A CA 1
ATOM 2825 C C . LEU A 1 352 ? -6.413 -2.285 6.082 1.00 98.88 352 LEU A C 1
ATOM 2827 O O . LEU A 1 352 ? -5.512 -2.563 6.871 1.00 98.88 352 LEU A O 1
ATOM 2831 N N . VAL A 1 353 ? -6.216 -2.233 4.766 1.00 98.81 353 VAL A N 1
ATOM 2832 C CA . VAL A 1 353 ? -4.923 -2.472 4.114 1.00 98.81 353 VAL A CA 1
ATOM 2833 C C . VAL A 1 353 ? -4.419 -1.169 3.499 1.00 98.81 353 VAL A C 1
ATOM 2835 O O . VAL A 1 353 ? -4.871 -0.767 2.431 1.00 98.81 353 VAL A O 1
ATOM 2838 N N . MET A 1 354 ? -3.467 -0.505 4.151 1.00 98.62 354 MET A N 1
ATOM 2839 C CA . MET A 1 354 ? -2.764 0.649 3.583 1.00 98.62 354 MET A CA 1
ATOM 2840 C C . MET A 1 354 ? -1.538 0.156 2.825 1.00 98.62 354 MET A C 1
ATOM 2842 O O . MET A 1 354 ? -0.688 -0.515 3.411 1.00 98.62 354 MET A O 1
ATOM 2846 N N . LYS A 1 355 ? -1.460 0.428 1.520 1.00 97.12 355 LYS A N 1
ATOM 2847 C CA . LYS A 1 355 ? -0.546 -0.317 0.647 1.00 97.12 355 LYS A CA 1
ATOM 2848 C C . LYS A 1 355 ? 0.138 0.481 -0.451 1.00 97.12 355 LYS A C 1
ATOM 2850 O O . LYS A 1 355 ? -0.330 1.540 -0.864 1.00 97.12 355 LYS A O 1
ATOM 2855 N N . ASP A 1 356 ? 1.161 -0.145 -1.031 1.00 95.25 356 ASP A N 1
ATOM 2856 C CA . ASP A 1 356 ? 1.579 0.068 -2.420 1.00 95.25 356 ASP A CA 1
ATOM 2857 C C . ASP A 1 356 ? 1.201 -1.119 -3.340 1.00 95.25 356 ASP A C 1
ATOM 2859 O O . ASP A 1 356 ? 0.478 -2.040 -2.955 1.00 95.25 356 ASP A O 1
ATOM 2863 N N . SER A 1 357 ? 1.668 -1.113 -4.591 1.00 95.38 357 SER A N 1
ATOM 2864 C CA . SER A 1 357 ? 1.301 -2.120 -5.596 1.00 95.38 357 SER A CA 1
ATOM 2865 C C . SER A 1 357 ? 1.770 -3.554 -5.292 1.00 95.38 357 SER A C 1
ATOM 2867 O O . SER A 1 357 ? 1.265 -4.490 -5.914 1.00 95.38 357 SER A O 1
ATOM 2869 N N . PHE A 1 358 ? 2.655 -3.787 -4.312 1.00 96.19 358 PHE A N 1
ATOM 2870 C CA . PHE A 1 358 ? 3.007 -5.151 -3.892 1.00 96.19 358 PHE A CA 1
ATOM 2871 C C . PHE A 1 358 ? 1.813 -5.885 -3.271 1.00 96.19 358 PHE A C 1
ATOM 2873 O O . PHE A 1 358 ? 1.668 -7.090 -3.459 1.00 96.19 358 PHE A O 1
ATOM 2880 N N . ALA A 1 359 ? 0.896 -5.183 -2.602 1.00 97.38 359 ALA A N 1
ATOM 2881 C CA . ALA A 1 359 ? -0.260 -5.833 -1.986 1.00 97.38 359 ALA A CA 1
ATOM 2882 C C . ALA A 1 359 ? -1.271 -6.391 -3.000 1.00 97.38 359 ALA A C 1
ATOM 2884 O O . ALA A 1 359 ? -2.057 -7.266 -2.648 1.00 97.38 359 ALA A O 1
ATOM 2885 N N . HIS A 1 360 ? -1.266 -5.916 -4.252 1.00 97.81 360 HIS A N 1
ATOM 2886 C CA . HIS A 1 360 ? -2.284 -6.245 -5.258 1.00 97.81 360 HIS A CA 1
ATOM 2887 C C . HIS A 1 360 ? -2.504 -7.753 -5.431 1.00 97.81 360 HIS A C 1
ATOM 2889 O O . HIS A 1 360 ? -3.631 -8.229 -5.320 1.00 97.81 360 HIS A O 1
ATOM 2895 N N . SER A 1 361 ? -1.434 -8.526 -5.634 1.00 97.62 361 SER A N 1
ATOM 2896 C CA . SER A 1 361 ? -1.519 -9.984 -5.796 1.00 97.62 361 SER A CA 1
ATOM 2897 C C . SER A 1 361 ? -1.707 -10.750 -4.479 1.00 97.62 361 SER A C 1
ATOM 2899 O O . SER A 1 361 ? -1.905 -11.961 -4.507 1.00 97.62 361 SER A O 1
ATOM 2901 N N . MET A 1 362 ? -1.651 -10.065 -3.331 1.00 97.94 362 MET A N 1
ATOM 2902 C CA . MET A 1 362 ? -1.872 -10.635 -1.997 1.00 97.94 362 MET A CA 1
ATOM 2903 C C . MET A 1 362 ? -3.345 -10.597 -1.571 1.00 97.94 362 MET A C 1
ATOM 2905 O O . MET A 1 362 ? -3.784 -11.414 -0.762 1.00 97.94 362 MET A O 1
ATOM 2909 N N . VAL A 1 363 ? -4.113 -9.658 -2.127 1.00 97.94 363 VAL A N 1
ATOM 2910 C CA . VAL A 1 363 ? -5.517 -9.399 -1.783 1.00 97.94 363 VAL A CA 1
ATOM 2911 C C . VAL A 1 363 ? -6.392 -10.658 -1.707 1.00 97.94 363 VAL A C 1
ATOM 2913 O O . VAL A 1 363 ? -7.085 -10.802 -0.697 1.00 97.94 363 VAL A O 1
ATOM 2916 N N . PRO A 1 364 ? -6.354 -11.598 -2.678 1.00 97.56 364 PRO A N 1
ATOM 2917 C CA . PRO A 1 364 ? -7.201 -12.791 -2.626 1.00 97.56 364 PRO A CA 1
ATOM 2918 C C . PRO A 1 364 ? -7.012 -13.618 -1.350 1.00 97.56 364 PRO A C 1
ATOM 2920 O O . PRO A 1 364 ? -7.970 -14.205 -0.853 1.00 97.56 364 PRO A O 1
ATOM 2923 N N . PHE A 1 365 ? -5.790 -13.641 -0.808 1.00 98.06 365 PHE A N 1
ATOM 2924 C CA . PHE A 1 365 ? -5.446 -14.388 0.399 1.00 98.06 365 PHE A CA 1
ATOM 2925 C C . PHE A 1 365 ? -5.932 -13.685 1.668 1.00 98.06 365 PHE A C 1
ATOM 2927 O O . PHE A 1 365 ? -6.448 -14.333 2.574 1.00 98.06 365 PHE A O 1
ATOM 2934 N N . LEU A 1 366 ? -5.810 -12.355 1.725 1.00 97.62 366 LEU A N 1
ATOM 2935 C CA . LEU A 1 366 ? -6.315 -11.551 2.843 1.00 97.62 366 LEU A CA 1
ATOM 2936 C C . LEU A 1 366 ? -7.848 -11.613 2.926 1.00 97.62 366 LEU A C 1
ATOM 2938 O O . LEU A 1 366 ? -8.398 -11.759 4.017 1.00 97.62 366 LEU A O 1
ATOM 2942 N N . ALA A 1 367 ? -8.524 -11.583 1.773 1.00 96.75 367 ALA A N 1
ATOM 2943 C CA . ALA A 1 367 ? -9.983 -11.621 1.676 1.00 96.75 367 ALA A CA 1
ATOM 2944 C C . ALA A 1 367 ? -10.597 -12.930 2.207 1.00 96.75 367 ALA A C 1
ATOM 2946 O O . ALA A 1 367 ? -11.768 -12.961 2.588 1.00 96.75 367 ALA A O 1
ATOM 2947 N N . MET A 1 368 ? -9.817 -14.017 2.293 1.00 93.94 368 MET A N 1
ATOM 2948 C CA . MET A 1 368 ? -10.279 -15.254 2.935 1.00 93.94 368 MET A CA 1
ATOM 2949 C C . MET A 1 368 ? -10.609 -15.034 4.416 1.00 93.94 368 MET A C 1
ATOM 2951 O O . MET A 1 368 ? -11.562 -15.624 4.929 1.00 93.94 368 MET A O 1
ATOM 2955 N N . HIS A 1 369 ? -9.877 -14.140 5.081 1.00 94.19 369 HIS A N 1
ATOM 2956 C CA . HIS A 1 369 ? -9.988 -13.892 6.521 1.00 94.19 369 HIS A CA 1
ATOM 2957 C C . HIS A 1 369 ? -10.903 -12.726 6.871 1.00 94.19 369 HIS A C 1
ATOM 2959 O O . HIS A 1 369 ? -11.590 -12.775 7.885 1.00 94.19 369 HIS A O 1
ATOM 2965 N N . TYR A 1 370 ? -10.926 -11.701 6.022 1.00 95.56 370 TYR A N 1
ATOM 2966 C CA . TYR A 1 370 ? -11.590 -10.433 6.303 1.00 95.56 370 TYR A CA 1
ATOM 2967 C C . TYR A 1 370 ? -12.390 -9.942 5.098 1.00 95.56 370 TYR A C 1
ATOM 2969 O O . TYR A 1 370 ? -12.119 -10.340 3.965 1.00 95.56 370 TYR A O 1
ATOM 2977 N N . ASP A 1 371 ? -13.345 -9.051 5.341 1.00 97.75 371 ASP A N 1
ATOM 2978 C CA . ASP A 1 371 ? -13.694 -8.047 4.334 1.00 97.75 371 ASP A CA 1
ATOM 2979 C C . ASP A 1 371 ? -12.597 -6.971 4.328 1.00 97.75 371 ASP A C 1
ATOM 2981 O O . ASP A 1 371 ? -11.994 -6.679 5.362 1.00 97.75 371 ASP A O 1
ATOM 2985 N N . LEU A 1 372 ? -12.278 -6.399 3.170 1.00 98.62 372 LEU A N 1
ATOM 2986 C CA . LEU A 1 372 ? -11.128 -5.508 3.025 1.00 98.62 372 LEU A CA 1
ATOM 2987 C C . LEU A 1 372 ? -11.569 -4.090 2.686 1.00 98.62 372 LEU A C 1
ATOM 2989 O O . LEU A 1 372 ? -12.371 -3.887 1.779 1.00 98.62 372 LEU A O 1
ATOM 2993 N N . VAL A 1 373 ? -10.960 -3.121 3.363 1.00 98.69 373 VAL A N 1
ATOM 2994 C CA . VAL A 1 373 ? -10.911 -1.725 2.919 1.00 98.69 373 VAL A CA 1
ATOM 2995 C C . VAL A 1 373 ? -9.460 -1.439 2.570 1.00 98.69 373 VAL A C 1
ATOM 2997 O O . VAL A 1 373 ? -8.587 -1.509 3.431 1.00 98.69 373 VAL A O 1
ATOM 3000 N N . ILE A 1 374 ? -9.163 -1.189 1.302 1.00 98.75 374 ILE A N 1
ATOM 3001 C CA . ILE A 1 374 ? -7.792 -1.069 0.801 1.00 98.75 374 ILE A CA 1
ATOM 3002 C C . ILE A 1 374 ? -7.549 0.375 0.395 1.00 98.75 374 ILE A C 1
ATOM 3004 O O . ILE A 1 374 ? -8.254 0.899 -0.464 1.00 98.75 374 ILE A O 1
ATOM 3008 N N . LEU A 1 375 ? -6.521 0.996 0.970 1.00 98.56 375 LEU A N 1
ATOM 3009 C CA . LEU A 1 375 ? -6.153 2.379 0.695 1.00 98.56 375 LEU A CA 1
ATOM 3010 C C . LEU A 1 375 ? -4.767 2.482 0.063 1.00 98.56 375 LEU A C 1
ATOM 3012 O O . LEU A 1 375 ? -3.800 1.874 0.524 1.00 98.56 375 LEU A O 1
ATOM 3016 N N . ASP A 1 376 ? -4.657 3.320 -0.961 1.00 97.56 376 ASP A N 1
ATOM 3017 C CA . ASP A 1 376 ? -3.383 3.780 -1.507 1.00 97.56 376 ASP A CA 1
ATOM 3018 C C . ASP A 1 376 ? -3.226 5.272 -1.207 1.00 97.56 376 ASP A C 1
ATOM 3020 O O . ASP A 1 376 ? -3.824 6.128 -1.863 1.00 97.56 376 ASP A O 1
ATOM 3024 N N . LEU A 1 377 ? -2.430 5.601 -0.189 1.00 96.56 377 LEU A N 1
ATOM 3025 C CA . LEU A 1 377 ? -2.344 6.971 0.336 1.00 96.56 377 LEU A CA 1
ATOM 3026 C C . LEU A 1 377 ? -1.642 7.953 -0.615 1.00 96.56 377 LEU A C 1
ATOM 3028 O O . LEU A 1 377 ? -1.643 9.154 -0.369 1.00 96.56 377 LEU A O 1
ATOM 3032 N N . ARG A 1 378 ? -1.102 7.473 -1.745 1.00 94.69 378 ARG A N 1
ATOM 3033 C CA . ARG A 1 378 ? -0.668 8.345 -2.850 1.00 94.69 378 ARG A CA 1
ATOM 3034 C C . ARG A 1 378 ? -1.853 9.021 -3.545 1.00 94.69 378 ARG A C 1
ATOM 3036 O O . ARG A 1 378 ? -1.668 10.055 -4.181 1.00 94.69 378 ARG A O 1
ATOM 3043 N N . TYR A 1 379 ? -3.042 8.427 -3.445 1.00 94.94 379 TYR A N 1
ATOM 3044 C CA . TYR A 1 379 ? -4.266 8.888 -4.103 1.00 94.94 379 TYR A CA 1
ATOM 3045 C C . TYR A 1 379 ? -5.403 9.178 -3.108 1.00 94.94 379 TYR A C 1
ATOM 3047 O O . TYR A 1 379 ? -6.294 9.959 -3.429 1.00 94.94 379 TYR A O 1
ATOM 3055 N N . TYR A 1 380 ? -5.364 8.605 -1.901 1.00 95.62 380 TYR A N 1
ATOM 3056 C CA . TYR A 1 380 ? -6.357 8.830 -0.847 1.00 95.62 380 TYR A CA 1
ATOM 3057 C C . TYR A 1 380 ? -5.949 9.953 0.117 1.00 95.62 380 TYR A C 1
ATOM 3059 O O . TYR A 1 380 ? -4.893 9.894 0.749 1.00 95.62 380 TYR A O 1
ATOM 3067 N N . SER A 1 381 ? -6.807 10.963 0.269 1.00 91.56 381 SER A N 1
ATOM 3068 C CA . SER A 1 381 ? -6.515 12.183 1.040 1.00 91.56 381 SER A CA 1
ATOM 3069 C C . SER A 1 381 ? -7.425 12.420 2.251 1.00 91.56 381 SER A C 1
ATOM 3071 O O . SER A 1 381 ? -7.215 13.388 2.983 1.00 91.56 381 SER A O 1
ATOM 3073 N N . GLU A 1 382 ? -8.420 11.563 2.493 1.00 92.62 382 GLU A N 1
ATOM 3074 C CA . GLU A 1 382 ? -9.323 11.716 3.637 1.00 92.62 382 GLU A CA 1
ATOM 3075 C C . GLU A 1 382 ? -8.714 11.178 4.948 1.00 92.62 382 GLU A C 1
ATOM 3077 O O . GLU A 1 382 ? -7.642 10.573 4.982 1.00 92.62 382 GLU A O 1
ATOM 3082 N N . SER A 1 383 ? -9.404 11.414 6.069 1.00 93.88 383 SER A N 1
ATOM 3083 C CA . SER A 1 383 ? -8.930 11.028 7.403 1.00 93.88 383 SER A CA 1
ATOM 3084 C C . SER A 1 383 ? -9.036 9.518 7.629 1.00 93.88 383 SER A C 1
ATOM 3086 O O . SER A 1 383 ? -10.124 8.985 7.855 1.00 93.88 383 SER A O 1
ATOM 3088 N N . VAL A 1 384 ? -7.888 8.839 7.634 1.00 97.12 384 VAL A N 1
ATOM 3089 C CA . VAL A 1 384 ? -7.797 7.397 7.916 1.00 97.12 384 VAL A CA 1
ATOM 3090 C C . VAL A 1 384 ? -8.280 7.038 9.333 1.00 97.12 384 VAL A C 1
ATOM 3092 O O . VAL A 1 384 ? -9.074 6.106 9.445 1.00 97.12 384 VAL A O 1
ATOM 3095 N N . PRO A 1 385 ? -7.920 7.765 10.415 1.00 92.12 385 PRO A N 1
ATOM 3096 C CA . PRO A 1 385 ? -8.445 7.469 11.754 1.00 92.12 385 PRO A CA 1
ATOM 3097 C C . PRO A 1 385 ? -9.977 7.522 11.842 1.00 92.12 385 PRO A C 1
ATOM 3099 O O . PRO A 1 385 ? -10.598 6.688 12.498 1.00 92.12 385 PRO A O 1
ATOM 3102 N N . LYS A 1 386 ? -10.612 8.482 11.153 1.00 87.31 386 LYS A N 1
ATOM 3103 C CA . LYS A 1 386 ? -12.080 8.555 11.096 1.00 87.31 386 LYS A CA 1
ATOM 3104 C C . LYS A 1 386 ? -12.672 7.391 10.313 1.00 87.31 386 LYS A C 1
ATOM 3106 O O . LYS A 1 386 ? -13.677 6.844 10.756 1.00 87.31 386 LYS A O 1
ATOM 3111 N N . LEU A 1 387 ? -12.044 6.998 9.204 1.00 93.69 387 LEU A N 1
ATOM 3112 C CA . LEU A 1 387 ? -12.460 5.827 8.434 1.00 93.69 387 LEU A CA 1
ATOM 3113 C C . LEU A 1 387 ? -12.409 4.558 9.290 1.00 93.69 387 LEU A C 1
ATOM 3115 O O . LEU A 1 387 ? -13.365 3.790 9.264 1.00 93.69 387 LEU A O 1
ATOM 3119 N N . VAL A 1 388 ? -11.354 4.364 10.093 1.00 93.88 388 VAL A N 1
ATOM 3120 C CA . VAL A 1 388 ? -11.248 3.215 11.014 1.00 93.88 388 VAL A CA 1
ATOM 3121 C C . VAL A 1 388 ? -12.484 3.113 11.908 1.00 93.88 388 VAL A C 1
ATOM 3123 O O . VAL A 1 388 ? -13.085 2.043 12.005 1.00 93.88 388 VAL A O 1
ATOM 3126 N N . LEU A 1 389 ? -12.897 4.235 12.505 1.00 85.00 389 LEU A N 1
ATOM 3127 C CA . LEU A 1 389 ? -14.078 4.295 13.365 1.00 85.00 389 LEU A CA 1
ATOM 3128 C C . LEU A 1 389 ? -15.384 4.068 12.587 1.00 85.00 389 LEU A C 1
ATOM 3130 O O . LEU A 1 389 ? -16.227 3.287 13.017 1.00 85.00 389 LEU A O 1
ATOM 3134 N N . GLN A 1 390 ? -15.563 4.761 11.460 1.00 86.75 390 GLN A N 1
ATOM 3135 C CA . GLN A 1 390 ? -16.800 4.732 10.671 1.00 86.75 390 GLN A CA 1
ATOM 3136 C C . GLN A 1 390 ? -17.067 3.361 10.053 1.00 86.75 390 GLN A C 1
ATOM 3138 O O . GLN A 1 390 ? -18.209 2.906 10.025 1.00 86.75 390 GLN A O 1
ATOM 3143 N N . GLU A 1 391 ? -16.017 2.703 9.570 1.00 89.19 391 GLU A N 1
ATOM 3144 C CA . GLU A 1 391 ? -16.130 1.403 8.921 1.00 89.19 391 GLU A CA 1
ATOM 3145 C C . GLU A 1 391 ? -16.172 0.245 9.920 1.00 89.19 391 GLU A C 1
ATOM 3147 O O . GLU A 1 391 ? -16.573 -0.855 9.535 1.00 89.19 391 GLU A O 1
ATOM 3152 N N . GLY A 1 392 ? -15.799 0.475 11.185 1.00 89.19 392 GLY A N 1
ATOM 3153 C CA . GLY A 1 392 ? -15.664 -0.579 12.190 1.00 89.19 392 GLY A CA 1
ATOM 3154 C C . GLY A 1 392 ? -14.502 -1.517 11.868 1.00 89.19 392 GLY A C 1
ATOM 3155 O O . GLY A 1 392 ? -14.665 -2.737 11.867 1.00 89.19 392 GLY A O 1
ATOM 3156 N N . ILE A 1 393 ? -13.347 -0.944 11.521 1.00 96.88 393 ILE A N 1
ATOM 3157 C CA . ILE A 1 393 ? -12.134 -1.700 11.198 1.00 96.88 393 ILE A CA 1
ATOM 3158 C C . ILE A 1 393 ? -11.626 -2.410 12.455 1.00 96.88 393 ILE A C 1
ATOM 3160 O O . ILE A 1 393 ? -11.390 -1.766 13.474 1.00 96.88 393 ILE A O 1
ATOM 3164 N N . SER A 1 394 ? -11.420 -3.726 12.370 1.00 95.62 394 SER A N 1
ATOM 3165 C CA . SER A 1 394 ? -10.934 -4.533 13.497 1.00 95.62 394 SER A CA 1
ATOM 3166 C C . SER A 1 394 ? -9.412 -4.639 13.546 1.00 95.62 394 SER A C 1
ATOM 3168 O O . SER A 1 394 ? -8.850 -4.941 14.593 1.00 95.62 394 SER A O 1
ATOM 3170 N N . ARG A 1 395 ? -8.726 -4.411 12.420 1.00 97.25 395 ARG A N 1
ATOM 3171 C CA . ARG A 1 395 ? -7.264 -4.487 12.314 1.00 97.25 395 ARG A CA 1
ATOM 3172 C C . ARG A 1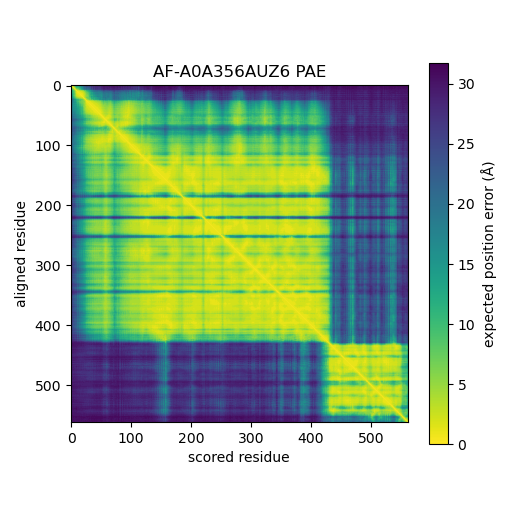 395 ? -6.758 -3.618 11.170 1.00 97.25 395 ARG A C 1
ATOM 3174 O O . ARG A 1 395 ? -7.438 -3.460 10.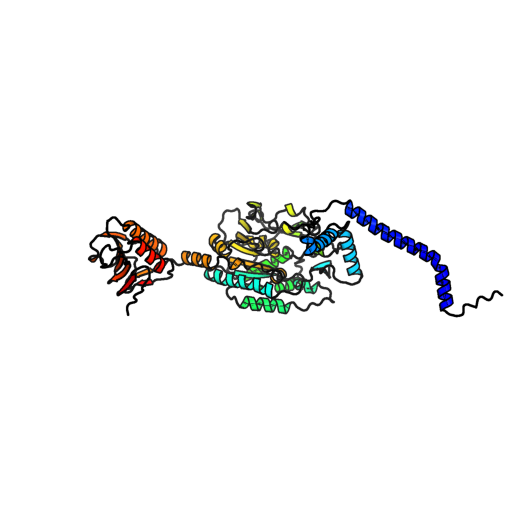156 1.00 97.25 395 ARG A O 1
ATOM 3181 N N . VAL A 1 396 ? -5.533 -3.114 11.302 1.00 98.69 396 VAL A N 1
ATOM 3182 C CA . VAL A 1 396 ? -4.834 -2.397 10.229 1.00 98.69 396 VAL A CA 1
ATOM 3183 C C . VAL A 1 396 ? -3.557 -3.131 9.828 1.00 98.69 396 VAL A C 1
ATOM 3185 O O . VAL A 1 396 ? -2.729 -3.474 10.671 1.00 98.69 396 VAL A O 1
ATOM 3188 N N . LEU A 1 397 ? -3.372 -3.318 8.524 1.00 98.75 397 LEU A N 1
ATOM 3189 C CA . LEU A 1 397 ? -2.128 -3.751 7.898 1.00 98.75 397 LEU A CA 1
ATOM 3190 C C . LEU A 1 397 ? -1.586 -2.615 7.027 1.00 98.75 397 LEU A C 1
ATOM 3192 O O . LEU A 1 397 ? -2.212 -2.225 6.044 1.00 98.75 397 LEU A O 1
ATOM 3196 N N . VAL A 1 398 ? -0.396 -2.124 7.354 1.00 98.69 398 VAL A N 1
ATOM 3197 C CA . VAL A 1 398 ? 0.412 -1.293 6.462 1.00 98.69 398 VAL A CA 1
ATOM 3198 C C . VAL A 1 398 ? 1.401 -2.197 5.749 1.00 98.69 398 VAL A C 1
ATOM 3200 O O . VAL A 1 398 ? 2.211 -2.854 6.399 1.00 98.69 398 VAL A O 1
ATOM 3203 N N . ILE A 1 399 ? 1.348 -2.236 4.422 1.00 98.00 399 ILE A N 1
ATOM 3204 C CA . ILE A 1 399 ? 2.263 -3.029 3.607 1.00 98.00 399 ILE A CA 1
ATOM 3205 C C . ILE A 1 399 ? 2.916 -2.176 2.523 1.00 98.00 399 ILE A C 1
ATOM 3207 O O . ILE A 1 399 ? 2.256 -1.638 1.639 1.00 98.00 399 ILE A O 1
ATOM 3211 N N . GLY A 1 400 ? 4.239 -2.068 2.570 1.00 96.00 400 GLY A N 1
ATOM 3212 C CA . GLY A 1 400 ? 4.994 -1.264 1.613 1.00 96.00 400 GLY A CA 1
ATOM 3213 C C . GLY A 1 400 ? 6.303 -1.918 1.215 1.00 96.00 400 GLY A C 1
ATOM 3214 O O . GLY A 1 400 ? 6.884 -2.700 1.966 1.00 96.00 400 GLY A O 1
ATOM 3215 N N . ASN A 1 401 ? 6.788 -1.585 0.026 1.00 95.62 401 ASN A N 1
ATOM 3216 C CA . ASN A 1 401 ? 8.140 -1.897 -0.389 1.00 95.62 401 ASN A CA 1
ATOM 3217 C C . ASN A 1 401 ? 9.125 -0.888 0.214 1.00 95.62 401 ASN A C 1
ATOM 3219 O O . ASN A 1 401 ? 8.905 0.323 0.142 1.00 95.62 401 ASN A O 1
ATOM 3223 N N . MET A 1 402 ? 10.245 -1.388 0.736 1.00 95.75 402 MET A N 1
ATOM 3224 C CA . MET A 1 402 ? 11.331 -0.577 1.287 1.00 95.75 402 MET A CA 1
ATOM 3225 C C . MET A 1 402 ? 11.802 0.517 0.314 1.00 95.75 402 MET A C 1
ATOM 3227 O O . MET A 1 402 ? 12.112 1.624 0.743 1.00 95.75 402 MET A O 1
ATOM 3231 N N . GLU A 1 403 ? 11.799 0.253 -0.999 1.00 93.44 403 GLU A N 1
ATOM 3232 C CA . GLU A 1 403 ? 12.162 1.257 -2.005 1.00 93.44 403 GLU A CA 1
ATOM 3233 C C . GLU A 1 403 ? 11.236 2.473 -1.967 1.00 93.44 403 GLU A C 1
ATOM 3235 O O . GLU A 1 403 ? 11.700 3.607 -1.977 1.00 93.44 403 GLU A O 1
ATOM 3240 N N . ASN A 1 404 ? 9.923 2.245 -1.899 1.00 94.12 404 ASN A N 1
ATOM 3241 C CA . ASN A 1 404 ? 8.942 3.325 -1.911 1.00 94.12 404 ASN A CA 1
ATOM 3242 C C . ASN A 1 404 ? 9.031 4.162 -0.630 1.00 94.12 404 ASN A C 1
ATOM 3244 O O . ASN A 1 404 ? 8.968 5.390 -0.702 1.00 94.12 404 ASN A O 1
ATOM 3248 N N . LEU A 1 405 ? 9.246 3.501 0.512 1.00 96.00 405 LEU A N 1
ATOM 3249 C CA . LEU A 1 405 ? 9.432 4.152 1.812 1.00 96.00 405 LEU A CA 1
ATOM 3250 C C . LEU A 1 405 ? 10.694 5.026 1.851 1.00 96.00 405 LEU A C 1
ATOM 3252 O O . LEU A 1 405 ? 10.691 6.066 2.498 1.00 96.00 405 LEU A O 1
ATOM 3256 N N . CYS A 1 406 ? 11.745 4.642 1.125 1.00 94.75 406 CYS A N 1
ATOM 3257 C CA . CYS A 1 406 ? 12.996 5.398 1.029 1.00 94.75 406 CYS A CA 1
ATOM 3258 C C . CYS A 1 406 ? 13.009 6.444 -0.098 1.00 94.75 406 CYS A C 1
ATOM 3260 O O . CYS A 1 406 ? 14.066 7.002 -0.368 1.00 94.75 406 CYS A O 1
ATOM 3262 N N . GLN A 1 407 ? 11.909 6.661 -0.825 1.00 91.06 407 GLN A N 1
ATOM 3263 C CA . GLN A 1 407 ? 11.890 7.593 -1.965 1.00 91.06 407 GLN A CA 1
ATOM 3264 C C . GLN A 1 407 ? 10.842 8.693 -1.849 1.00 91.06 407 GLN A C 1
ATOM 3266 O O . GLN A 1 407 ? 11.029 9.763 -2.423 1.00 91.06 407 GLN A O 1
ATOM 3271 N N . ASN A 1 408 ? 9.718 8.434 -1.181 1.00 89.31 408 ASN A N 1
ATOM 3272 C CA . ASN A 1 408 ? 8.607 9.379 -1.125 1.00 89.31 408 ASN A CA 1
ATOM 3273 C C . ASN A 1 408 ? 7.967 9.351 0.260 1.00 89.31 408 ASN A C 1
ATOM 3275 O O . ASN A 1 408 ? 7.629 8.273 0.741 1.00 89.31 408 ASN A O 1
ATOM 3279 N N . ALA A 1 409 ? 7.715 10.515 0.855 1.00 91.88 409 ALA A N 1
ATOM 3280 C CA . ALA A 1 409 ? 6.855 10.629 2.027 1.00 91.88 409 ALA A CA 1
ATOM 3281 C C . ALA A 1 409 ? 5.384 10.436 1.609 1.00 91.88 409 ALA A C 1
ATOM 3283 O O . ALA A 1 409 ? 4.834 11.223 0.839 1.00 91.88 409 ALA A O 1
ATOM 3284 N N . ILE A 1 410 ? 4.761 9.361 2.087 1.00 94.25 410 ILE A N 1
ATOM 3285 C CA . ILE A 1 410 ? 3.420 8.897 1.694 1.00 94.25 410 ILE A CA 1
ATOM 3286 C C . ILE A 1 410 ? 2.443 8.996 2.872 1.00 94.25 410 ILE A C 1
ATOM 3288 O O . ILE A 1 410 ? 1.298 9.401 2.696 1.00 94.25 410 ILE A O 1
ATOM 3292 N N . TYR A 1 411 ? 2.888 8.647 4.080 1.00 96.56 411 TYR A N 1
ATOM 3293 C CA . TYR A 1 411 ? 1.999 8.413 5.228 1.00 96.56 411 TYR A CA 1
ATOM 3294 C C . TYR A 1 411 ? 1.735 9.650 6.100 1.00 96.56 411 TYR A C 1
ATOM 3296 O O . TYR A 1 411 ? 1.114 9.547 7.155 1.00 96.56 411 TYR A O 1
ATOM 3304 N N . GLY A 1 412 ? 2.158 10.844 5.674 1.00 92.56 412 GLY A N 1
ATOM 3305 C CA . GLY A 1 412 ? 1.962 12.078 6.448 1.00 92.56 412 GLY A CA 1
ATOM 3306 C C . GLY A 1 412 ? 0.490 12.421 6.730 1.00 92.56 412 GLY A C 1
ATOM 3307 O O . GLY A 1 412 ? 0.188 13.084 7.722 1.00 92.56 412 GLY A O 1
ATOM 3308 N N . ASN A 1 413 ? -0.443 11.933 5.905 1.00 90.88 413 ASN A N 1
ATOM 3309 C CA . ASN A 1 413 ? -1.884 12.124 6.098 1.00 90.88 413 ASN A CA 1
ATOM 3310 C C . ASN A 1 413 ? -2.453 11.368 7.316 1.00 90.88 413 ASN A C 1
ATOM 3312 O O . ASN A 1 413 ? -3.564 11.678 7.739 1.00 90.88 413 ASN A O 1
ATOM 3316 N N . LEU A 1 414 ? -1.715 10.433 7.924 1.00 95.06 414 LEU A N 1
ATOM 3317 C CA . LEU A 1 414 ? -2.203 9.661 9.071 1.00 95.06 414 LEU A CA 1
ATOM 3318 C C . LEU A 1 414 ? -2.402 10.499 10.341 1.00 95.06 414 LEU A C 1
ATOM 3320 O O . LEU A 1 414 ? -3.211 10.134 11.192 1.00 95.06 414 LEU A O 1
ATOM 3324 N N . TYR A 1 415 ? -1.743 11.656 10.448 1.00 88.56 415 TYR A N 1
ATOM 3325 C CA . TYR A 1 415 ? -2.008 12.618 11.523 1.00 88.56 415 TYR A CA 1
ATOM 3326 C C . TYR A 1 415 ? -3.380 13.292 11.395 1.00 88.56 415 TYR A C 1
ATOM 3328 O O . TYR A 1 415 ? -3.939 13.785 12.377 1.00 88.56 415 TYR A O 1
ATOM 3336 N N . TYR A 1 416 ? -3.936 13.352 10.183 1.00 88.12 416 TYR A N 1
ATOM 3337 C CA . TYR A 1 416 ? -5.140 14.121 9.915 1.00 88.12 416 TYR A CA 1
ATOM 3338 C C . TYR A 1 416 ? -6.373 13.473 10.553 1.00 88.12 416 TYR A C 1
ATOM 3340 O O . TYR A 1 416 ? -6.845 12.415 10.134 1.00 88.12 416 TYR A O 1
ATOM 3348 N N . GLY A 1 417 ? -6.949 14.151 11.548 1.00 76.06 417 GLY A N 1
ATOM 3349 C CA . GLY A 1 417 ? -8.192 13.728 12.192 1.00 76.06 417 GLY A CA 1
ATOM 3350 C C . GLY A 1 417 ? -8.028 12.704 13.320 1.00 76.06 417 GLY A C 1
ATOM 3351 O O . GLY A 1 417 ? -9.043 12.187 13.786 1.00 76.06 417 GLY A O 1
ATOM 3352 N N . ALA A 1 418 ? -6.793 12.402 13.739 1.00 79.38 418 ALA A N 1
ATOM 3353 C CA . ALA A 1 418 ? -6.499 11.365 14.728 1.00 79.38 418 ALA A CA 1
ATOM 3354 C C . ALA A 1 418 ? -7.098 11.671 16.112 1.00 79.38 418 ALA A C 1
ATOM 3356 O O . ALA A 1 418 ? -7.866 10.862 16.632 1.00 79.38 418 ALA A O 1
ATOM 3357 N N . ASP A 1 419 ? -6.854 12.869 16.653 1.00 73.19 419 ASP A N 1
ATOM 3358 C CA . ASP A 1 419 ? -7.407 13.289 17.950 1.00 73.19 419 ASP A CA 1
ATOM 3359 C C . ASP A 1 419 ? -8.940 13.297 17.936 1.00 73.19 419 ASP A C 1
ATOM 3361 O O . ASP A 1 419 ? -9.588 12.852 18.882 1.00 73.19 419 ASP A O 1
ATOM 3365 N N . GLN A 1 420 ? -9.550 13.764 16.840 1.00 74.31 420 GLN A N 1
ATOM 3366 C CA . GLN A 1 420 ? -11.007 13.790 16.709 1.00 74.31 420 GLN A CA 1
ATOM 3367 C C . GLN A 1 420 ? -11.604 12.378 16.662 1.00 74.31 420 GLN A C 1
ATOM 3369 O O . GLN A 1 420 ? -12.665 12.156 17.245 1.00 74.31 420 GLN A O 1
ATOM 3374 N N . ALA A 1 421 ? -10.948 11.438 15.975 1.00 69.38 421 ALA A N 1
ATOM 3375 C CA . ALA A 1 421 ? -11.381 10.044 15.925 1.00 69.38 421 ALA A CA 1
ATOM 3376 C C . ALA A 1 421 ? -11.266 9.374 17.300 1.00 69.38 421 ALA A C 1
ATOM 3378 O O . ALA A 1 421 ? -12.215 8.728 17.739 1.00 69.38 421 ALA A O 1
ATOM 3379 N N . LEU A 1 422 ? -10.163 9.610 18.014 1.00 67.88 422 LEU A N 1
ATOM 3380 C CA . LEU A 1 422 ? -9.958 9.093 19.364 1.00 67.88 422 LEU A CA 1
ATOM 3381 C C . LEU A 1 422 ? -10.995 9.639 20.351 1.00 67.88 422 LEU A C 1
ATOM 3383 O O . LEU A 1 422 ? -11.591 8.877 21.104 1.00 67.88 422 LEU A O 1
ATOM 3387 N N . VAL A 1 423 ? -11.276 10.945 20.314 1.00 67.50 423 VAL A N 1
ATOM 3388 C CA . VAL A 1 423 ? -12.333 11.551 21.139 1.00 67.50 423 VAL A CA 1
ATOM 3389 C C . VAL A 1 423 ? -13.695 10.924 20.831 1.00 67.50 423 VAL A C 1
ATOM 3391 O O . VAL A 1 423 ? -14.459 10.636 21.753 1.00 67.50 423 VAL A O 1
ATOM 3394 N N . ALA A 1 424 ? -14.015 10.693 19.556 1.00 63.72 424 ALA A N 1
ATOM 3395 C CA . ALA A 1 424 ? -15.267 10.050 19.161 1.00 63.72 424 ALA A CA 1
ATOM 3396 C C . ALA A 1 424 ? -15.349 8.587 19.634 1.00 63.72 424 ALA A C 1
ATOM 3398 O O . ALA A 1 424 ? -16.389 8.174 20.145 1.00 63.72 424 ALA A O 1
ATOM 3399 N N . TYR A 1 425 ? -14.252 7.833 19.536 1.00 67.56 425 TYR A N 1
ATOM 3400 C CA . TYR A 1 425 ? -14.157 6.464 20.040 1.00 67.56 425 TYR A CA 1
ATOM 3401 C C . TYR A 1 425 ? -14.320 6.402 21.565 1.00 67.56 425 TYR A C 1
ATOM 3403 O O . TYR A 1 425 ? -15.183 5.679 22.062 1.00 67.56 425 TYR A O 1
ATOM 3411 N N . SER A 1 426 ? -13.587 7.228 22.316 1.00 55.62 426 SER A N 1
ATOM 3412 C CA . SER A 1 426 ? -13.696 7.300 23.779 1.00 55.62 426 SER A CA 1
ATOM 3413 C C . SER A 1 426 ? -15.112 7.650 24.231 1.00 55.62 426 SER A C 1
ATOM 3415 O O . SER A 1 426 ? -15.620 7.037 25.166 1.00 55.62 426 SER A O 1
ATOM 3417 N N . ARG A 1 427 ? -15.796 8.564 23.526 1.00 59.69 427 ARG A N 1
ATOM 3418 C CA . ARG A 1 427 ? -17.216 8.878 23.768 1.00 59.69 427 ARG A CA 1
ATOM 3419 C C . ARG A 1 427 ? -18.146 7.690 23.526 1.00 59.69 427 ARG A C 1
ATOM 3421 O O . ARG A 1 427 ? -19.186 7.616 24.169 1.00 59.69 427 ARG A O 1
ATOM 3428 N N . SER A 1 428 ? -17.802 6.797 22.598 1.00 59.94 428 SER A N 1
ATOM 3429 C CA . SER A 1 428 ? -18.597 5.598 22.314 1.00 59.94 428 SER A CA 1
ATOM 3430 C C . SER A 1 428 ? -18.406 4.479 23.348 1.00 59.94 428 SER A C 1
ATOM 3432 O O . SER A 1 428 ? -19.318 3.679 23.532 1.00 59.94 428 SER A O 1
ATOM 3434 N N . ILE A 1 429 ? -17.258 4.438 24.040 1.00 47.03 429 ILE A N 1
ATOM 3435 C CA . ILE A 1 429 ? -16.892 3.357 24.976 1.00 47.03 429 ILE A CA 1
ATOM 3436 C C . ILE A 1 429 ? -17.039 3.728 26.443 1.00 47.03 429 ILE A C 1
ATOM 3438 O O . ILE A 1 429 ? -17.448 2.885 27.239 1.00 47.03 429 ILE A O 1
ATOM 3442 N N . TYR A 1 430 ? -16.707 4.962 26.809 1.00 50.19 430 TYR A N 1
ATOM 3443 C CA . TYR A 1 430 ? -16.833 5.469 28.169 1.00 50.19 430 TYR A CA 1
ATOM 3444 C C . TYR A 1 430 ? -17.922 6.541 28.219 1.00 50.19 430 TYR A C 1
ATOM 3446 O O . TYR A 1 430 ? -17.611 7.736 28.247 1.00 50.19 430 TYR A O 1
ATOM 3454 N N . PRO A 1 431 ? -19.206 6.147 28.272 1.00 56.91 431 PRO A N 1
ATOM 3455 C CA . PRO A 1 431 ? -20.190 7.010 28.902 1.00 56.91 431 PRO A CA 1
ATOM 3456 C C . PRO A 1 431 ? -19.700 7.305 30.337 1.00 56.91 431 PRO A C 1
ATOM 3458 O O . PRO A 1 431 ? -19.108 6.441 30.987 1.00 56.91 431 PRO A O 1
ATOM 3461 N N . ILE A 1 432 ? -19.871 8.537 30.821 1.00 66.94 432 ILE A N 1
ATOM 3462 C CA . ILE A 1 432 ? -19.653 8.908 32.227 1.00 66.94 432 ILE A CA 1
ATOM 3463 C C . ILE A 1 432 ? -20.308 7.844 33.115 1.00 66.94 432 ILE A C 1
ATOM 3465 O O . ILE A 1 432 ? -21.511 7.625 33.039 1.00 66.94 432 ILE A O 1
ATOM 3469 N N . SER A 1 433 ? -19.529 7.162 33.955 1.00 63.78 433 SER A N 1
ATOM 3470 C CA . SER A 1 433 ? -20.034 5.995 34.690 1.00 63.78 433 SER A CA 1
ATOM 3471 C C . SER A 1 433 ? -20.988 6.372 35.825 1.00 63.78 433 SER A C 1
ATOM 3473 O O . SER A 1 433 ? -21.863 5.587 36.186 1.00 63.78 433 SER A O 1
ATOM 3475 N N . ASP A 1 434 ? -20.790 7.550 36.424 1.00 75.75 434 ASP A N 1
ATOM 3476 C CA . ASP A 1 434 ? -21.652 8.096 37.472 1.00 75.75 434 ASP A CA 1
ATOM 3477 C C . ASP A 1 434 ? -21.368 9.588 37.692 1.00 75.75 434 ASP A C 1
ATOM 3479 O O . ASP A 1 434 ? -20.227 10.033 37.580 1.00 75.75 434 ASP A O 1
ATOM 3483 N N . ILE A 1 435 ? -22.394 10.351 38.052 1.00 87.81 435 ILE A N 1
ATOM 3484 C CA . ILE A 1 435 ? -22.248 11.718 38.562 1.00 87.81 435 ILE A CA 1
ATOM 3485 C C . ILE A 1 435 ? -22.616 11.653 40.033 1.00 87.81 435 ILE A C 1
ATOM 3487 O O . ILE A 1 435 ? -23.634 11.061 40.373 1.00 87.81 435 ILE A O 1
ATOM 3491 N N . GLN A 1 436 ? -21.815 12.241 40.911 1.00 89.69 436 GLN A N 1
ATOM 3492 C CA . GLN A 1 436 ? -22.064 12.220 42.345 1.00 89.69 436 GLN A CA 1
ATOM 3493 C C . GLN A 1 436 ? -22.208 13.632 42.897 1.00 89.69 436 GLN A C 1
ATOM 3495 O O . GLN A 1 436 ? -21.498 14.550 42.492 1.00 89.69 436 GLN A O 1
ATOM 3500 N N . VAL A 1 437 ? -23.130 13.802 43.838 1.00 90.88 437 VAL A N 1
ATOM 3501 C CA . VAL A 1 437 ? -23.316 15.039 44.599 1.00 90.88 437 VAL A CA 1
ATOM 3502 C C . VAL A 1 437 ? -23.169 14.689 46.074 1.00 90.88 437 VAL A C 1
ATOM 3504 O O . VAL A 1 437 ? -23.898 13.855 46.619 1.00 90.88 437 VAL A O 1
ATOM 3507 N N . ASN A 1 438 ? -22.152 15.274 46.700 1.00 90.38 438 ASN A N 1
ATOM 3508 C CA . ASN A 1 438 ? -21.708 14.982 48.056 1.00 90.38 438 ASN A CA 1
ATOM 3509 C C . ASN A 1 438 ? -21.528 13.471 48.325 1.00 90.38 438 ASN A C 1
ATOM 3511 O O . ASN A 1 438 ? -21.926 12.944 49.360 1.00 90.38 438 ASN A O 1
ATOM 3515 N N . GLY A 1 439 ? -20.959 12.755 47.350 1.00 86.12 439 GLY A N 1
ATOM 3516 C CA . GLY A 1 439 ? -20.716 11.311 47.404 1.00 86.12 439 GLY A CA 1
ATOM 3517 C C . GLY A 1 439 ? -21.927 10.432 47.070 1.00 86.12 439 GLY A C 1
ATOM 3518 O O . GLY A 1 439 ? -21.809 9.209 47.105 1.00 86.12 439 GLY A O 1
ATOM 3519 N N . ASN A 1 440 ? -23.081 11.014 46.726 1.00 90.56 440 ASN A N 1
ATOM 3520 C CA . ASN A 1 440 ? -24.283 10.270 46.345 1.00 90.56 440 ASN A CA 1
ATOM 3521 C C . ASN A 1 440 ? -24.447 10.232 44.824 1.00 90.56 440 ASN A C 1
ATOM 3523 O O . ASN A 1 440 ? -24.493 11.288 44.200 1.00 90.56 440 ASN A O 1
ATOM 3527 N N . SER A 1 441 ? -24.614 9.037 44.249 1.00 91.38 441 SER A N 1
ATOM 3528 C CA . SER A 1 441 ? -24.919 8.859 42.820 1.00 91.38 441 SER A CA 1
ATOM 3529 C C . SER A 1 441 ? -26.183 9.610 42.400 1.00 91.38 441 SER A C 1
ATOM 3531 O O . SER A 1 441 ? -27.205 9.583 43.094 1.00 91.38 441 SER A O 1
ATOM 3533 N N . ILE A 1 442 ? -26.126 10.219 41.217 1.00 92.25 442 ILE A N 1
ATOM 3534 C CA . ILE A 1 442 ? -27.223 10.983 40.625 1.00 92.25 442 ILE A CA 1
ATOM 3535 C C . ILE A 1 442 ? -28.361 10.096 40.117 1.00 92.25 442 ILE A C 1
ATOM 3537 O O . ILE A 1 442 ? -29.432 10.599 39.794 1.00 92.25 442 ILE A O 1
ATOM 3541 N N . LYS A 1 443 ? -28.162 8.773 40.065 1.00 89.50 443 LYS A N 1
ATOM 3542 C CA . LYS A 1 443 ? -29.162 7.799 39.608 1.00 89.50 443 LYS A CA 1
ATOM 3543 C C . LYS A 1 443 ? -30.523 7.952 40.302 1.00 89.50 443 LYS A C 1
ATOM 3545 O O . LYS A 1 443 ? -31.553 7.708 39.683 1.00 89.50 443 LYS A O 1
ATOM 3550 N N . ASP A 1 444 ? -30.520 8.356 41.571 1.00 87.50 444 ASP A N 1
ATOM 3551 C CA . ASP A 1 444 ? -31.734 8.525 42.380 1.00 87.50 444 ASP A CA 1
ATOM 3552 C C . ASP A 1 444 ? -32.205 9.990 42.472 1.00 87.50 444 ASP A C 1
ATOM 3554 O O . ASP A 1 444 ? -33.089 10.306 43.273 1.00 87.50 444 ASP A O 1
ATOM 3558 N N . TYR A 1 445 ? -31.605 10.899 41.698 1.00 95.69 445 TYR A N 1
ATOM 3559 C CA . TYR A 1 445 ? -31.918 12.322 41.766 1.00 95.69 445 TYR A CA 1
ATOM 3560 C C . TYR A 1 445 ? -33.131 12.675 40.909 1.00 95.69 445 TYR A C 1
ATOM 3562 O O . TYR A 1 445 ? -33.458 12.028 39.914 1.00 95.69 445 TYR A O 1
ATOM 3570 N N . THR A 1 446 ? -33.800 13.754 41.303 1.00 96.31 446 THR A N 1
ATOM 3571 C CA . THR A 1 446 ? -34.870 14.379 40.517 1.00 96.31 446 THR A CA 1
ATOM 3572 C C . THR A 1 446 ? -34.405 15.746 40.032 1.00 96.31 446 THR A C 1
ATOM 3574 O O . THR A 1 446 ? -33.879 16.536 40.813 1.00 96.31 446 THR A O 1
ATOM 3577 N N . ILE A 1 447 ? -34.597 16.043 38.750 1.00 97.06 447 ILE A N 1
ATOM 3578 C CA . ILE A 1 447 ? -34.413 17.390 38.211 1.00 97.06 447 ILE A CA 1
ATOM 3579 C C . ILE A 1 447 ? -35.676 18.185 38.536 1.00 97.06 447 ILE A C 1
ATOM 3581 O O . ILE A 1 447 ? -36.761 17.881 38.037 1.00 97.06 447 ILE A O 1
ATOM 3585 N N . VAL A 1 448 ? -35.532 19.196 39.385 1.00 96.25 448 VAL A N 1
ATOM 3586 C CA . VAL A 1 448 ? -36.632 20.018 39.891 1.00 96.25 448 VAL A CA 1
ATOM 3587 C C . VAL A 1 448 ? -36.517 21.422 39.320 1.00 96.25 448 VAL A C 1
ATOM 3589 O O . VAL A 1 448 ? -35.456 22.039 39.377 1.00 96.25 448 VAL A O 1
ATOM 3592 N N . TYR A 1 449 ? -37.611 21.943 38.773 1.00 94.88 449 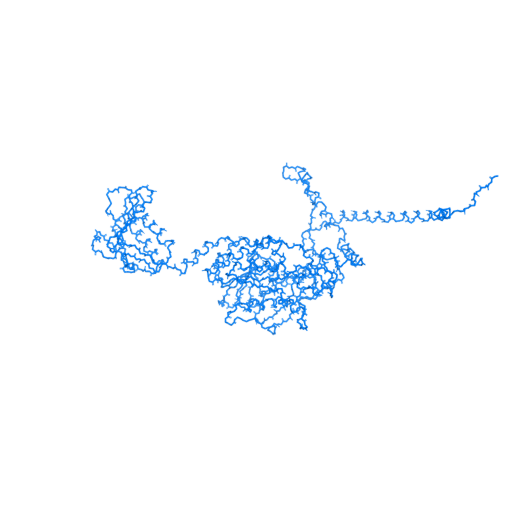TYR A N 1
ATOM 3593 C CA . TYR A 1 449 ? -37.640 23.275 38.166 1.00 94.88 449 TYR A CA 1
ATOM 3594 C C . TYR A 1 449 ? -39.019 23.942 38.314 1.00 94.88 449 TYR A C 1
ATOM 3596 O O . TYR A 1 449 ? -40.025 23.259 38.499 1.00 94.88 449 TYR A O 1
ATOM 3604 N N . PRO A 1 450 ? -39.132 25.276 38.236 1.00 92.06 450 PRO A N 1
ATOM 3605 C CA . PRO A 1 450 ? -40.412 25.959 38.370 1.00 92.06 450 PRO A CA 1
ATOM 3606 C C . PRO A 1 450 ? -41.273 25.806 37.110 1.00 92.06 450 PRO A C 1
ATOM 3608 O O . PRO A 1 450 ? -40.793 25.900 35.978 1.00 92.06 450 PRO A O 1
ATOM 3611 N N . ASN A 1 451 ? -42.588 25.653 37.297 1.00 88.69 451 ASN A N 1
ATOM 3612 C CA . ASN A 1 451 ? -43.556 25.672 36.196 1.00 88.69 451 ASN A CA 1
ATOM 3613 C C . ASN A 1 451 ? -43.867 27.116 35.768 1.00 88.69 451 ASN A C 1
ATOM 3615 O O . ASN A 1 451 ? -44.924 27.661 36.095 1.00 88.69 451 ASN A O 1
ATOM 3619 N N . LYS A 1 452 ? -42.919 27.763 35.083 1.00 84.81 452 LYS A N 1
ATOM 3620 C CA . LYS A 1 452 ? -43.074 29.142 34.611 1.00 84.81 452 LYS A CA 1
ATOM 3621 C C . LYS A 1 452 ? -42.352 29.410 33.281 1.00 84.81 452 LYS A C 1
ATOM 3623 O O . LYS A 1 452 ? -41.447 28.661 32.908 1.00 84.81 452 LYS A O 1
ATOM 3628 N N . PRO A 1 453 ? -42.719 30.489 32.564 1.00 74.50 453 PRO A N 1
ATOM 3629 C CA . PRO A 1 453 ? -41.970 30.954 31.398 1.00 74.50 453 PRO A CA 1
ATOM 3630 C C . PRO A 1 453 ? -40.525 31.324 31.768 1.00 74.50 453 PRO A C 1
ATOM 3632 O O . PRO A 1 453 ? -40.266 31.753 32.890 1.00 74.50 453 PRO A O 1
ATOM 3635 N N . GLY A 1 454 ? -39.592 31.197 30.821 1.00 72.06 454 GLY A N 1
ATOM 3636 C CA . GLY A 1 454 ? -38.172 31.521 31.049 1.00 72.06 454 GLY A CA 1
ATOM 3637 C C . GLY A 1 454 ? -37.188 30.385 30.763 1.00 72.06 454 GLY A C 1
ATOM 3638 O O . GLY A 1 454 ? -36.084 30.394 31.287 1.00 72.06 454 GLY A O 1
ATOM 3639 N N . GLY A 1 455 ? -37.576 29.390 29.960 1.00 84.81 455 GLY A N 1
ATOM 3640 C CA . GLY A 1 455 ? -36.658 28.353 29.474 1.00 84.81 455 GLY A CA 1
ATOM 3641 C C . GLY A 1 455 ? -36.445 27.157 30.407 1.00 84.81 455 GLY A C 1
ATOM 3642 O O . GLY A 1 455 ? -35.866 26.177 29.959 1.00 84.81 455 GLY A O 1
ATOM 3643 N N . TYR A 1 456 ? -36.975 27.167 31.637 1.00 92.38 456 TYR A N 1
ATOM 3644 C CA . TYR A 1 456 ? -36.764 26.113 32.647 1.00 92.38 456 TYR A CA 1
ATOM 3645 C C . TYR A 1 456 ? -37.071 24.691 32.172 1.00 92.38 456 TYR A C 1
ATOM 3647 O O . TYR A 1 456 ? -36.247 23.807 32.360 1.00 92.38 456 TYR A O 1
ATOM 3655 N N . ASN A 1 457 ? -38.209 24.464 31.508 1.00 93.31 457 ASN A N 1
ATOM 3656 C CA . ASN A 1 457 ? -38.533 23.142 30.957 1.00 93.31 457 ASN A CA 1
ATOM 3657 C C . ASN A 1 457 ? -37.525 22.712 29.871 1.00 93.31 457 ASN A C 1
ATOM 3659 O O . ASN A 1 457 ? -37.079 21.572 29.843 1.00 93.31 457 ASN A O 1
ATOM 3663 N N . GLY A 1 458 ? -37.122 23.643 28.999 1.00 92.38 458 GLY A N 1
ATOM 3664 C CA . GLY A 1 458 ? -36.116 23.374 27.968 1.00 92.38 458 GLY A CA 1
ATOM 3665 C C . GLY A 1 458 ? -34.743 23.061 28.564 1.00 92.38 458 GLY A C 1
ATOM 3666 O O . GLY A 1 458 ? -34.109 22.097 28.152 1.00 92.38 458 GLY A O 1
ATOM 3667 N N . ALA A 1 459 ? -34.323 23.824 29.573 1.00 93.75 459 ALA A N 1
ATOM 3668 C CA . ALA A 1 459 ? -33.070 23.622 30.292 1.00 93.75 459 ALA A CA 1
ATOM 3669 C C . ALA A 1 459 ? -33.071 22.304 31.090 1.00 93.75 459 ALA A C 1
ATOM 3671 O O . ALA A 1 459 ? -32.116 21.537 31.011 1.00 93.75 459 ALA A O 1
ATOM 3672 N N . ALA A 1 460 ? -34.166 21.992 31.789 1.00 95.81 460 ALA A N 1
ATOM 3673 C CA . ALA A 1 460 ? -34.337 20.724 32.496 1.00 95.81 460 ALA A CA 1
ATOM 3674 C C . ALA A 1 460 ? -34.283 19.533 31.537 1.00 95.81 460 ALA A C 1
ATOM 3676 O O . ALA A 1 460 ? -33.584 18.561 31.809 1.00 95.81 460 ALA A O 1
ATOM 3677 N N . LYS A 1 461 ? -34.960 19.638 30.386 1.00 94.25 461 LYS A N 1
ATOM 3678 C CA . LYS A 1 461 ? -34.930 18.612 29.344 1.00 94.25 461 LYS A CA 1
ATOM 3679 C C . LYS A 1 461 ? -33.537 18.441 28.736 1.00 94.25 461 LYS A C 1
ATOM 3681 O O . LYS A 1 461 ? -33.107 17.311 28.547 1.00 94.25 461 LYS A O 1
ATOM 3686 N N . LEU A 1 462 ? -32.828 19.536 28.462 1.00 94.56 462 LEU A N 1
ATOM 3687 C CA . LEU A 1 462 ? -31.455 19.492 27.958 1.00 94.56 462 LEU A CA 1
ATOM 3688 C C . LEU A 1 462 ? -30.528 18.763 28.940 1.00 94.56 462 LEU A C 1
ATOM 3690 O O . LEU A 1 462 ? -29.780 17.874 28.535 1.00 94.56 462 LEU A O 1
ATOM 3694 N N . LEU A 1 463 ? -30.609 19.105 30.227 1.00 95.00 463 LEU A N 1
ATOM 3695 C CA . LEU A 1 463 ? -29.813 18.467 31.272 1.00 95.00 463 LEU A CA 1
ATOM 3696 C C . LEU A 1 463 ? -30.161 16.983 31.429 1.00 95.00 463 LEU A C 1
ATOM 3698 O O . LEU A 1 463 ? -29.262 16.148 31.471 1.00 95.00 463 LEU A O 1
ATOM 3702 N N . HIS A 1 464 ? -31.455 16.664 31.466 1.00 94.38 464 HIS A N 1
ATOM 3703 C CA . HIS A 1 464 ? -31.971 15.300 31.508 1.00 94.38 464 HIS A CA 1
ATOM 3704 C C . HIS A 1 464 ? -31.424 14.450 30.360 1.00 94.38 464 HIS A C 1
ATOM 3706 O O . HIS A 1 464 ? -30.780 13.432 30.599 1.00 94.38 464 HIS A O 1
ATOM 3712 N N . ASP A 1 465 ? -31.657 14.885 29.118 1.00 90.19 465 ASP A N 1
ATOM 3713 C CA . ASP A 1 465 ? -31.302 14.122 27.923 1.00 90.19 465 ASP A CA 1
ATOM 3714 C C . ASP A 1 465 ? -29.779 13.918 27.861 1.00 90.19 465 ASP A C 1
ATOM 3716 O O . ASP A 1 465 ? -29.313 12.832 27.525 1.00 90.19 465 ASP A O 1
ATOM 3720 N N . THR A 1 466 ? -29.004 14.921 28.287 1.00 88.88 466 THR A N 1
ATOM 3721 C CA . THR A 1 466 ? -27.541 14.830 28.355 1.00 88.88 466 THR A CA 1
ATOM 3722 C C . THR A 1 466 ? -27.067 13.833 29.419 1.00 88.88 466 THR A C 1
ATOM 3724 O O . THR A 1 466 ? -26.174 13.034 29.144 1.00 88.88 466 THR A O 1
ATOM 3727 N N . ILE A 1 467 ? -27.645 13.837 30.627 1.00 88.06 467 ILE A N 1
ATOM 3728 C CA . ILE A 1 467 ? -27.294 12.869 31.682 1.00 88.06 467 ILE A CA 1
ATOM 3729 C C . ILE A 1 467 ? -27.687 11.453 31.253 1.00 88.06 467 ILE A C 1
ATOM 3731 O O . ILE A 1 467 ? -26.879 10.536 31.403 1.00 88.06 467 ILE A O 1
ATOM 3735 N N . LEU A 1 468 ? -28.872 11.272 30.669 1.00 84.50 468 LEU A N 1
ATOM 3736 C CA . LEU A 1 468 ? -29.326 9.985 30.147 1.00 84.50 468 LEU A CA 1
ATOM 3737 C C . LEU A 1 468 ? -28.388 9.465 29.052 1.00 84.50 468 LEU A C 1
ATOM 3739 O O . LEU A 1 468 ? -27.951 8.319 29.118 1.00 84.50 468 LEU A O 1
ATOM 3743 N N . GLU A 1 469 ? -28.029 10.309 28.082 1.00 80.31 469 GLU A N 1
ATOM 3744 C CA . GLU A 1 469 ? -27.100 9.952 27.005 1.00 80.31 469 GLU A CA 1
ATOM 3745 C C . GLU A 1 469 ? -25.717 9.578 27.553 1.00 80.31 469 GLU A C 1
ATOM 3747 O O . GLU A 1 469 ? -25.103 8.613 27.098 1.00 80.31 469 GLU A O 1
ATOM 3752 N N . LYS A 1 470 ? -25.212 10.344 28.527 1.00 76.50 470 LYS A N 1
ATOM 3753 C CA . LYS A 1 470 ? -23.839 10.201 29.016 1.00 76.50 470 LYS A CA 1
ATOM 3754 C C . LYS A 1 470 ? -23.666 9.182 30.124 1.00 76.50 470 LYS A C 1
ATOM 3756 O O . LYS A 1 470 ? -22.547 8.723 30.270 1.00 76.50 470 LYS A O 1
ATOM 3761 N N . THR A 1 471 ? -24.701 8.845 30.886 1.00 79.44 471 THR A N 1
ATOM 3762 C CA . THR A 1 471 ? -24.600 7.941 32.051 1.00 79.44 471 THR A CA 1
ATOM 3763 C C . THR A 1 471 ? -25.515 6.726 31.973 1.00 79.44 471 THR A C 1
ATOM 3765 O O . THR A 1 471 ? -25.307 5.746 32.684 1.00 79.44 471 THR A O 1
ATOM 3768 N N . GLY A 1 472 ? -26.546 6.774 31.127 1.00 78.38 472 GLY A N 1
ATOM 3769 C CA . GLY A 1 472 ? -27.623 5.787 31.113 1.00 78.38 472 GLY A CA 1
ATOM 3770 C C . GLY A 1 472 ? -28.635 5.941 32.254 1.00 78.38 472 GLY A C 1
ATOM 3771 O O . GLY A 1 472 ? -29.541 5.113 32.359 1.00 78.38 472 GLY A O 1
ATOM 3772 N N . TYR A 1 473 ? -28.516 6.963 33.110 1.00 87.75 473 TYR A N 1
ATOM 3773 C CA . TYR A 1 473 ? -29.480 7.222 34.179 1.00 87.75 473 TYR A CA 1
ATOM 3774 C C . TYR A 1 473 ? -30.638 8.092 33.698 1.00 87.75 473 TYR A C 1
ATOM 3776 O O . TYR A 1 473 ? -30.458 9.231 33.275 1.00 87.75 473 TYR A O 1
ATOM 3784 N N . ASP A 1 474 ? -31.839 7.533 33.805 1.00 89.50 474 ASP A N 1
ATOM 3785 C CA . ASP A 1 474 ? -33.105 8.192 33.497 1.00 89.50 474 ASP A CA 1
ATOM 3786 C C . ASP A 1 474 ? -33.644 8.876 34.762 1.00 89.50 474 ASP A C 1
ATOM 3788 O O . ASP A 1 474 ? -34.199 8.227 35.656 1.00 89.50 474 ASP A O 1
ATOM 3792 N N . LEU A 1 475 ? -33.389 10.180 34.884 1.00 93.81 475 LEU A N 1
ATOM 3793 C CA . LEU A 1 475 ? -33.760 10.964 36.061 1.00 93.81 475 LEU A CA 1
ATOM 3794 C C . LEU A 1 475 ? -35.202 11.446 35.941 1.00 93.81 475 LEU A C 1
ATOM 3796 O O . LEU A 1 475 ? -35.663 11.891 34.893 1.00 93.81 475 LEU A O 1
ATOM 3800 N N . LYS A 1 476 ? -35.912 11.476 37.068 1.00 95.25 476 LYS A N 1
ATOM 3801 C CA . LYS A 1 476 ? -37.239 12.093 37.098 1.00 95.25 476 LYS A CA 1
ATOM 3802 C C . LYS A 1 476 ? -37.126 13.597 36.883 1.00 95.25 476 LYS A C 1
ATOM 3804 O O . LYS A 1 476 ? -36.208 14.238 37.385 1.00 95.25 476 LYS A O 1
ATOM 3809 N N . MET A 1 477 ? -38.115 14.159 36.202 1.00 96.00 477 MET A N 1
ATOM 3810 C CA . MET A 1 477 ? -38.298 15.598 36.067 1.00 96.00 477 MET A CA 1
ATOM 3811 C C . MET A 1 477 ? -39.586 16.010 36.773 1.00 96.00 477 MET A C 1
ATOM 3813 O O . MET A 1 477 ? -40.656 15.491 36.453 1.00 96.00 477 MET A O 1
ATOM 3817 N N . GLU A 1 478 ? -39.496 16.954 37.705 1.00 95.31 478 GLU A N 1
ATOM 3818 C CA . GLU A 1 478 ? -40.644 17.451 38.462 1.00 95.31 478 GLU A CA 1
ATOM 3819 C C . GLU A 1 478 ? -40.704 18.974 38.468 1.00 95.31 478 GLU A C 1
ATOM 3821 O O . GLU A 1 478 ? -39.692 19.667 38.574 1.00 95.31 478 GLU A O 1
ATOM 3826 N N . THR A 1 479 ? -41.926 19.503 38.412 1.00 92.69 479 THR A N 1
ATOM 3827 C CA . THR A 1 479 ? -42.141 20.931 38.608 1.00 92.69 479 THR A CA 1
ATOM 3828 C C . THR A 1 479 ? -42.474 21.247 40.058 1.00 92.69 479 THR A C 1
ATOM 3830 O O . THR A 1 479 ? -43.461 20.726 40.579 1.00 92.69 479 THR A O 1
ATOM 3833 N N . SER A 1 480 ? -41.731 22.156 40.684 1.00 90.31 480 SER A N 1
ATOM 3834 C CA . SER A 1 480 ? -42.008 22.634 42.042 1.00 90.31 480 SER A CA 1
ATOM 3835 C C . SER A 1 480 ? -41.525 24.071 42.228 1.00 90.31 480 SER A C 1
ATOM 3837 O O . SER A 1 480 ? -40.629 24.531 41.531 1.00 90.31 480 SER A O 1
ATOM 3839 N N . SER A 1 481 ? -42.131 24.781 43.178 1.00 81.44 481 SER A N 1
ATOM 3840 C CA . SER A 1 481 ? -41.690 26.102 43.649 1.00 81.44 481 SER A CA 1
ATOM 3841 C C . SER A 1 481 ? -41.255 26.076 45.121 1.00 81.44 481 SER A C 1
ATOM 3843 O O . SER A 1 481 ? -41.188 27.122 45.760 1.00 81.44 481 SER A O 1
ATOM 3845 N N . LYS A 1 482 ? -41.079 24.877 45.688 1.00 86.56 482 LYS A N 1
ATOM 3846 C CA . LYS A 1 482 ? -40.739 24.630 47.095 1.00 86.56 482 LYS A CA 1
ATOM 3847 C C . LYS A 1 482 ? -39.556 23.669 47.172 1.00 86.56 482 LYS A C 1
ATOM 3849 O O . LYS A 1 482 ? -39.737 22.464 47.378 1.00 86.56 482 LYS A O 1
ATOM 3854 N N . TYR A 1 483 ? -38.370 24.199 46.895 1.00 85.69 483 TYR A N 1
ATOM 3855 C CA . TYR A 1 483 ? -37.139 23.430 46.707 1.00 85.69 483 TYR A CA 1
ATOM 3856 C C . TYR A 1 483 ? -36.617 22.800 48.009 1.00 85.69 483 TYR A C 1
ATOM 3858 O O . TYR A 1 483 ? -36.002 21.740 47.975 1.00 85.69 483 TYR A O 1
ATOM 3866 N N . GLU A 1 484 ? -36.960 23.377 49.162 1.00 81.25 484 GLU A N 1
ATOM 3867 C CA . GLU A 1 484 ? -36.556 22.933 50.501 1.00 81.25 484 GLU A CA 1
ATOM 3868 C C . GLU A 1 484 ? -37.054 21.530 50.902 1.00 81.25 484 GLU A C 1
ATOM 3870 O O . GLU A 1 484 ? -36.616 20.986 51.911 1.00 81.25 484 GLU A O 1
ATOM 3875 N N . ASN A 1 485 ? -37.968 20.934 50.130 1.00 86.94 485 ASN A N 1
ATOM 3876 C CA . ASN A 1 485 ? -38.538 19.612 50.418 1.00 86.94 485 ASN A CA 1
ATOM 3877 C C . ASN A 1 485 ? -37.786 18.451 49.743 1.00 86.94 485 ASN A C 1
ATOM 3879 O O . ASN A 1 485 ? -38.208 17.302 49.879 1.00 86.94 485 ASN A O 1
ATOM 3883 N N . TYR A 1 486 ? -36.715 18.731 48.999 1.00 90.25 486 TYR A N 1
ATOM 3884 C CA . TYR A 1 486 ? -35.937 17.725 48.277 1.00 90.25 486 TYR A CA 1
ATOM 3885 C C . TYR A 1 486 ? -34.594 17.458 48.977 1.00 90.25 486 TYR A C 1
ATOM 3887 O O . TYR A 1 486 ? -33.938 18.387 49.437 1.00 90.25 486 TYR A O 1
ATOM 3895 N N . ASP A 1 487 ? -34.175 16.190 49.037 1.00 86.19 487 ASP A N 1
ATOM 3896 C CA . ASP A 1 487 ? -32.920 15.745 49.686 1.00 86.19 487 ASP A CA 1
ATOM 3897 C C . ASP A 1 487 ? -31.949 15.062 48.696 1.00 86.19 487 ASP A C 1
ATOM 3899 O O . ASP A 1 487 ? -30.871 14.640 49.079 1.00 86.19 487 ASP A O 1
ATOM 3903 N N . ARG A 1 488 ? -32.315 14.948 47.411 1.00 93.00 488 ARG A N 1
ATOM 3904 C CA . ARG A 1 488 ? -31.475 14.451 46.299 1.00 93.00 488 ARG A CA 1
ATOM 3905 C C . ARG A 1 488 ? -32.018 14.989 44.975 1.00 93.00 488 ARG A C 1
ATOM 3907 O O . ARG A 1 488 ? -32.750 14.303 44.258 1.00 93.00 488 ARG A O 1
ATOM 3914 N N . ALA A 1 489 ? -31.752 16.256 44.689 1.00 95.50 489 ALA A N 1
ATOM 3915 C CA . ALA A 1 489 ? -32.270 16.926 43.506 1.00 95.50 489 ALA A CA 1
ATOM 3916 C C . ALA A 1 489 ? -31.221 17.787 42.802 1.00 95.50 489 ALA A C 1
ATOM 3918 O O . ALA A 1 489 ? -30.333 18.365 43.430 1.00 95.50 489 ALA A O 1
ATOM 3919 N N . ILE A 1 490 ? -31.370 17.886 41.479 1.00 96.00 490 ILE A N 1
ATOM 3920 C CA . ILE A 1 490 ? -30.754 18.957 40.698 1.00 96.00 490 ILE A CA 1
ATOM 3921 C C . ILE A 1 490 ? -31.801 20.050 40.548 1.00 96.00 490 ILE A C 1
ATOM 3923 O O . ILE A 1 490 ? -32.838 19.838 39.920 1.00 96.00 490 ILE A O 1
ATOM 3927 N N . ILE A 1 491 ? -31.561 21.199 41.162 1.00 95.69 491 ILE A N 1
ATOM 3928 C CA . ILE A 1 491 ? -32.562 22.243 41.334 1.00 95.69 491 ILE A CA 1
ATOM 3929 C C . ILE A 1 491 ? -32.227 23.405 40.409 1.00 95.69 491 ILE A C 1
ATOM 3931 O O . ILE A 1 491 ? -31.252 24.122 40.618 1.00 95.69 491 ILE A O 1
ATOM 3935 N N . LEU A 1 492 ? -33.073 23.617 39.405 1.00 94.56 492 LEU A N 1
ATOM 3936 C CA . LEU A 1 492 ? -33.031 24.801 38.556 1.00 94.56 492 LEU A CA 1
ATOM 3937 C C . LEU A 1 492 ? -33.871 25.898 39.215 1.00 94.56 492 LEU A C 1
ATOM 3939 O O . LEU A 1 492 ? -35.073 26.002 38.967 1.00 94.56 492 LEU A O 1
ATOM 3943 N N . ALA A 1 493 ? -33.256 26.686 40.092 1.00 87.44 493 ALA A N 1
ATOM 3944 C CA . ALA A 1 493 ? -33.961 27.677 40.892 1.00 87.44 493 ALA A CA 1
ATOM 3945 C C . ALA A 1 493 ? -34.095 29.026 40.172 1.00 87.44 493 ALA A C 1
ATOM 3947 O O . ALA A 1 493 ? -33.283 29.437 39.341 1.00 87.44 493 ALA A O 1
ATOM 3948 N N . ASP A 1 494 ? -35.159 29.740 40.517 1.00 76.62 494 ASP A N 1
ATOM 3949 C CA . ASP A 1 494 ? -35.493 31.063 40.002 1.00 76.62 494 ASP A CA 1
ATOM 3950 C C . ASP A 1 494 ? -35.343 32.194 41.021 1.00 76.62 494 ASP A C 1
ATOM 3952 O O . ASP A 1 494 ? -35.685 33.345 40.749 1.00 76.62 494 ASP A O 1
ATOM 3956 N N . THR A 1 495 ? -34.841 31.845 42.197 1.00 69.62 495 THR A N 1
ATOM 3957 C CA . THR A 1 495 ? -34.629 32.712 43.348 1.00 69.62 495 THR A CA 1
ATOM 3958 C C . THR A 1 495 ? -33.343 32.282 44.044 1.00 69.62 495 THR A C 1
ATOM 3960 O O . THR A 1 495 ? -32.993 31.106 43.983 1.00 69.62 495 THR A O 1
ATOM 3963 N N . GLY A 1 496 ? -32.674 33.203 44.740 1.00 67.19 496 GLY A N 1
ATOM 3964 C CA . GLY A 1 496 ? -31.489 32.890 45.552 1.00 67.19 496 GLY A CA 1
ATOM 3965 C C . GLY A 1 496 ? -30.283 33.790 45.296 1.00 67.19 496 GLY A C 1
ATOM 3966 O O . GLY A 1 496 ? -29.371 33.810 46.113 1.00 67.19 496 GLY A O 1
ATOM 3967 N N . LEU A 1 497 ? -30.303 34.596 44.228 1.00 74.38 497 LEU A N 1
ATOM 3968 C CA . LEU A 1 497 ? -29.197 35.489 43.876 1.00 74.38 497 LEU A CA 1
ATOM 3969 C C . LEU A 1 497 ? -29.566 36.968 44.087 1.00 74.38 497 LEU A C 1
ATOM 3971 O O . LEU A 1 497 ? -30.576 37.417 43.541 1.00 74.38 497 LEU A O 1
ATOM 3975 N N . PRO A 1 498 ? -28.772 37.740 44.857 1.00 70.75 498 PRO A N 1
ATOM 3976 C CA . PRO A 1 498 ? -29.076 39.137 45.176 1.00 70.75 498 PRO A CA 1
ATOM 3977 C C . PRO A 1 498 ? -28.599 40.149 44.117 1.00 70.75 498 PRO A C 1
ATOM 3979 O O . PRO A 1 498 ? -28.860 41.341 44.267 1.00 70.75 498 PRO A O 1
ATOM 3982 N N . VAL A 1 499 ? -27.890 39.703 43.073 1.00 74.25 499 VAL A N 1
ATOM 3983 C CA . VAL A 1 499 ? -27.214 40.558 42.077 1.00 74.25 499 VAL A CA 1
ATOM 3984 C C . VAL A 1 499 ? -27.655 40.169 40.663 1.00 74.25 499 VAL A C 1
ATOM 3986 O O . VAL A 1 499 ? -27.814 38.982 40.385 1.00 74.25 499 VAL A O 1
ATOM 3989 N N . GLU A 1 500 ? -27.862 41.145 39.771 1.00 72.69 500 GLU A N 1
ATOM 3990 C CA . GLU A 1 500 ? -28.114 40.910 38.336 1.00 72.69 500 GLU A CA 1
ATOM 3991 C C . GLU A 1 500 ? -26.837 40.472 37.603 1.00 72.69 500 GLU A C 1
ATOM 3993 O O . GLU A 1 500 ? -25.745 40.935 37.925 1.00 72.69 500 GLU A O 1
ATOM 3998 N N . GLY A 1 501 ? -26.965 39.616 36.583 1.00 73.44 501 GLY A N 1
ATOM 3999 C CA . GLY A 1 501 ? -25.817 39.189 35.775 1.00 73.44 501 GLY A CA 1
ATOM 4000 C C . GLY A 1 501 ? -25.048 37.978 36.310 1.00 73.44 501 GLY A C 1
ATOM 4001 O O . GLY A 1 501 ? -23.970 37.703 35.793 1.00 73.44 501 GLY A O 1
ATOM 4002 N N . LEU A 1 502 ? -25.576 37.269 37.313 1.00 74.00 502 LEU A N 1
ATOM 4003 C CA . LEU A 1 502 ? -24.859 36.214 38.027 1.00 74.00 502 LEU A CA 1
ATOM 4004 C C . LEU A 1 502 ? -25.327 34.813 37.622 1.00 74.00 502 LEU A C 1
ATOM 4006 O O . LEU A 1 502 ? -26.525 34.570 37.453 1.00 74.00 502 LEU A O 1
ATOM 4010 N N . ILE A 1 503 ? -24.380 33.887 37.489 1.00 79.06 503 ILE A N 1
ATOM 4011 C CA . ILE A 1 503 ? -24.635 32.444 37.399 1.00 79.06 503 ILE A CA 1
ATOM 4012 C C . ILE A 1 503 ? -24.057 31.801 38.650 1.00 79.06 503 ILE A C 1
ATOM 4014 O O . ILE A 1 503 ? -22.897 32.058 38.953 1.00 79.06 503 ILE A O 1
ATOM 4018 N N . ASN A 1 504 ? -24.846 30.978 39.343 1.00 84.62 504 ASN A N 1
ATOM 4019 C CA . ASN A 1 504 ? -24.374 30.182 40.472 1.00 84.62 504 ASN A CA 1
ATOM 4020 C C . ASN A 1 504 ? -24.677 28.696 40.254 1.00 84.62 504 ASN A C 1
ATOM 4022 O O . ASN A 1 504 ? -25.820 28.338 39.950 1.00 84.62 504 ASN A O 1
ATOM 4026 N N . ILE A 1 505 ? -23.662 27.848 40.414 1.00 87.94 505 ILE A N 1
ATOM 4027 C CA . ILE A 1 505 ? -23.810 26.398 40.535 1.00 87.94 505 ILE A CA 1
ATOM 4028 C C . ILE A 1 505 ? -23.202 25.979 41.870 1.00 87.94 505 ILE A C 1
ATOM 4030 O O . ILE A 1 505 ? -21.987 26.052 42.038 1.00 87.94 505 ILE A O 1
ATOM 4034 N N . SER A 1 506 ? -24.026 25.505 42.800 1.00 88.56 506 SER A N 1
ATOM 4035 C CA . SER A 1 506 ? -23.576 25.181 44.153 1.00 88.56 506 SER A CA 1
ATOM 4036 C C . SER A 1 506 ? -24.099 23.841 44.654 1.00 88.56 506 SER A C 1
ATOM 4038 O O . SER A 1 506 ? -25.125 23.339 44.193 1.00 88.56 506 SER A O 1
ATOM 4040 N N . VAL A 1 507 ? -23.393 23.238 45.612 1.00 90.25 507 VAL A N 1
ATOM 4041 C CA . VAL A 1 507 ? -23.859 22.038 46.316 1.00 90.25 507 VAL A CA 1
ATOM 4042 C C . VAL A 1 507 ? -24.219 22.383 47.752 1.00 90.25 507 VAL A C 1
ATO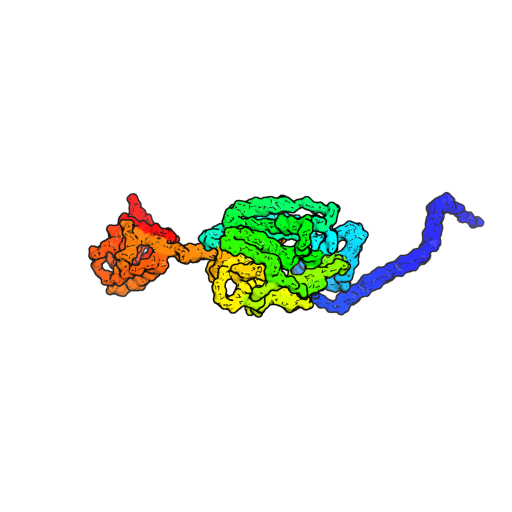M 4044 O O . VAL A 1 507 ? -23.345 22.609 48.594 1.00 90.25 507 VAL A O 1
ATOM 4047 N N . GLU A 1 508 ? -25.515 22.340 48.049 1.00 89.81 508 GLU A N 1
ATOM 4048 C CA . GLU A 1 508 ? -26.039 22.510 49.402 1.00 89.81 508 GLU A CA 1
ATOM 4049 C C . GLU A 1 508 ? -26.562 21.167 49.918 1.00 89.81 508 GLU A C 1
ATOM 4051 O O . GLU A 1 508 ? -27.558 20.621 49.431 1.00 89.81 508 GLU A O 1
ATOM 4056 N N . GLY A 1 509 ? -25.869 20.606 50.912 1.00 89.19 509 GLY A N 1
ATOM 4057 C CA . GLY A 1 509 ? -26.156 19.262 51.408 1.00 89.19 509 GLY A CA 1
ATOM 4058 C C . GLY A 1 509 ? -25.976 18.216 50.306 1.00 89.19 509 GLY A C 1
ATOM 4059 O O . GLY A 1 509 ? -24.862 17.987 49.843 1.00 89.19 509 GLY A O 1
ATOM 4060 N N . ASN A 1 510 ? -27.079 17.587 49.904 1.00 92.00 510 ASN A N 1
ATOM 4061 C CA . ASN A 1 510 ? -27.136 16.578 48.844 1.00 92.00 510 ASN A CA 1
ATOM 4062 C C . ASN A 1 510 ? -27.797 17.114 47.561 1.00 92.00 510 ASN A C 1
ATOM 4064 O O . ASN A 1 510 ? -28.160 16.340 46.686 1.00 92.00 510 ASN A O 1
ATOM 4068 N N . ASN A 1 511 ? -28.019 18.421 47.445 1.00 93.38 511 ASN A N 1
ATOM 4069 C CA . ASN A 1 511 ? -28.669 19.004 46.278 1.00 93.38 511 ASN A CA 1
ATOM 4070 C C . ASN A 1 511 ? -27.674 19.832 45.471 1.00 93.38 511 ASN A C 1
ATOM 4072 O O . ASN A 1 511 ? -26.870 20.572 46.037 1.00 93.38 511 ASN A O 1
ATOM 4076 N N . LEU A 1 512 ? -27.770 19.728 44.147 1.00 93.44 512 LEU A N 1
ATOM 4077 C CA . LEU A 1 512 ? -27.027 20.566 43.212 1.00 93.44 512 LEU A CA 1
ATOM 4078 C C . LEU A 1 512 ? -27.946 21.692 42.740 1.00 93.44 512 LEU A C 1
ATOM 4080 O O . LEU A 1 512 ? -28.928 21.441 42.045 1.00 93.44 512 LEU A O 1
ATOM 4084 N N . TYR A 1 513 ? -27.636 22.924 43.113 1.00 92.94 513 TYR A N 1
ATOM 4085 C CA . TYR A 1 513 ? -28.388 24.110 42.736 1.00 92.94 513 TYR A CA 1
ATOM 4086 C C . TYR A 1 513 ? -27.783 24.761 41.501 1.00 92.94 513 TYR A C 1
ATOM 4088 O O . TYR A 1 513 ? -26.572 24.907 41.390 1.00 92.94 513 TYR A O 1
ATOM 4096 N N . MET A 1 514 ? -28.648 25.179 40.582 1.00 92.75 514 MET A N 1
ATOM 4097 C CA . MET A 1 514 ? -28.312 25.992 39.420 1.00 92.75 514 MET A CA 1
ATOM 4098 C C . MET A 1 514 ? -29.220 27.219 39.425 1.00 92.75 514 MET A C 1
ATOM 4100 O O . MET A 1 514 ? -30.446 27.103 39.348 1.00 92.75 514 MET A O 1
ATOM 4104 N N . GLN A 1 515 ? -28.624 28.399 39.531 1.00 89.75 515 GLN A N 1
ATOM 4105 C CA . GLN A 1 515 ? -29.318 29.678 39.640 1.00 89.75 515 GLN A CA 1
ATOM 4106 C C . GLN A 1 515 ? -28.760 30.668 38.618 1.00 89.75 515 GLN A C 1
ATOM 4108 O O . GLN A 1 515 ? -27.566 30.668 38.316 1.00 89.75 515 GLN A O 1
ATOM 4113 N N . SER A 1 516 ? -29.624 31.535 38.086 1.00 86.12 516 SER A N 1
ATOM 4114 C CA . SER A 1 516 ? -29.208 32.562 37.131 1.00 86.12 516 SER A CA 1
ATOM 4115 C C . SER A 1 516 ? -30.024 33.842 37.237 1.00 86.12 516 SER A C 1
ATOM 4117 O O . SER A 1 516 ? -31.254 33.804 37.231 1.00 86.12 516 SER A O 1
ATOM 4119 N N . THR A 1 517 ? -29.327 34.973 37.230 1.00 82.06 517 THR A N 1
ATOM 4120 C CA . THR A 1 517 ? -29.851 36.314 36.927 1.00 82.06 517 THR A CA 1
ATOM 4121 C C . THR A 1 517 ? -29.166 36.914 35.690 1.00 82.06 517 THR A C 1
ATOM 4123 O O . THR A 1 517 ? -29.349 38.094 35.387 1.00 82.06 517 THR A O 1
ATOM 4126 N N . ALA A 1 518 ? -28.354 36.123 34.978 1.00 78.31 518 ALA A N 1
ATOM 4127 C CA . ALA A 1 518 ? -27.649 36.530 33.768 1.00 78.31 518 ALA A CA 1
ATOM 4128 C C . ALA A 1 518 ? -28.573 36.585 32.543 1.00 78.31 518 ALA A C 1
ATOM 4130 O O . ALA A 1 518 ? -29.617 35.936 32.495 1.00 78.31 518 ALA A O 1
ATOM 4131 N N . GLN A 1 519 ? -28.158 37.322 31.505 1.00 79.75 519 GLN A N 1
ATOM 4132 C CA . GLN A 1 519 ? -28.933 37.472 30.265 1.00 79.75 519 GLN A CA 1
ATOM 4133 C C . GLN A 1 519 ? -29.213 36.126 29.570 1.00 79.75 519 GLN A C 1
ATOM 4135 O O . GLN A 1 519 ? -30.271 35.956 28.968 1.00 79.75 519 GLN A O 1
ATOM 4140 N N . ALA A 1 520 ? -28.287 35.168 29.674 1.00 74.12 520 ALA A N 1
ATOM 4141 C CA . ALA A 1 520 ? -28.449 33.818 29.133 1.00 74.12 520 ALA A CA 1
ATOM 4142 C C . ALA A 1 520 ? -29.487 32.968 29.902 1.00 74.12 520 ALA A C 1
ATOM 4144 O O . ALA A 1 520 ? -29.932 31.930 29.407 1.00 74.12 520 ALA A O 1
ATOM 4145 N N . GLY A 1 521 ? -29.898 33.413 31.095 1.00 85.81 521 GLY A N 1
ATOM 4146 C CA . GLY A 1 521 ? -30.879 32.748 31.943 1.00 85.81 521 GLY A CA 1
ATOM 4147 C C . GLY A 1 521 ? -30.470 31.335 32.362 1.00 85.81 521 GLY A C 1
ATOM 4148 O O . GLY A 1 521 ? -29.310 30.935 32.271 1.00 85.81 521 GLY A O 1
ATOM 4149 N N . ILE A 1 522 ? -31.453 30.551 32.812 1.00 90.25 522 ILE A N 1
ATOM 4150 C CA . ILE A 1 522 ? -31.222 29.193 33.324 1.00 90.25 522 ILE A CA 1
ATOM 4151 C C . ILE A 1 522 ? -30.664 28.231 32.262 1.00 90.25 522 ILE A C 1
ATOM 4153 O O . ILE A 1 522 ? -29.887 27.338 32.588 1.00 90.25 522 ILE A O 1
ATOM 4157 N N . THR A 1 523 ? -31.007 28.436 30.986 1.00 89.19 523 THR A N 1
ATOM 4158 C CA . THR A 1 523 ? -30.485 27.633 29.872 1.00 89.19 523 THR A CA 1
ATOM 4159 C C . THR A 1 523 ? -28.970 27.774 29.745 1.00 89.19 523 THR A C 1
ATOM 4161 O O . THR A 1 523 ? -28.282 26.762 29.668 1.00 89.19 523 THR A O 1
ATOM 4164 N N . GLY A 1 524 ? -28.437 28.999 29.815 1.00 85.00 524 GLY A N 1
ATOM 4165 C CA . GLY A 1 524 ? -26.991 29.228 29.732 1.00 85.00 524 GLY A CA 1
ATOM 4166 C C . GLY A 1 524 ? -26.200 28.613 30.892 1.00 85.00 524 GLY A C 1
ATOM 4167 O O . GLY A 1 524 ? -25.063 28.182 30.703 1.00 85.00 524 GLY A O 1
ATOM 4168 N N . VAL A 1 525 ? -26.806 28.509 32.082 1.00 87.44 525 VAL A N 1
ATOM 4169 C CA . VAL A 1 525 ? -26.192 27.816 33.233 1.00 87.44 525 VAL A CA 1
ATOM 4170 C C . VAL A 1 525 ? -26.073 26.323 32.970 1.00 87.44 525 VAL A C 1
ATOM 4172 O O . VAL A 1 525 ? -25.008 25.744 33.170 1.00 87.44 525 VAL A O 1
ATOM 4175 N N . VAL A 1 526 ? -27.152 25.709 32.478 1.00 92.00 526 VAL A N 1
ATOM 4176 C CA . VAL A 1 526 ? -27.169 24.286 32.125 1.00 92.00 526 VAL A CA 1
ATOM 4177 C C . VAL A 1 526 ? -26.162 23.985 31.014 1.00 92.00 526 VAL A C 1
ATOM 4179 O O . VAL A 1 526 ? -25.411 23.019 31.126 1.00 92.00 526 VAL A O 1
ATOM 4182 N N . GLU A 1 527 ? -26.097 24.815 29.973 1.00 86.69 527 GLU A N 1
ATOM 4183 C CA . GLU A 1 527 ? -25.128 24.659 28.879 1.00 86.69 527 GLU A CA 1
ATOM 4184 C C . GLU A 1 527 ? -23.681 24.753 29.378 1.00 86.69 527 GLU A C 1
ATOM 4186 O O . GLU A 1 527 ? -22.859 23.899 29.045 1.00 86.69 527 GLU A O 1
ATOM 4191 N N . THR A 1 528 ? -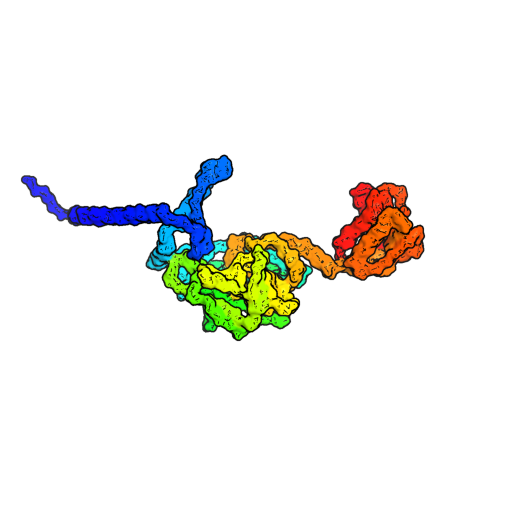23.382 25.739 30.231 1.00 82.31 528 THR A N 1
ATOM 4192 C CA . THR A 1 528 ? -22.057 25.897 30.849 1.00 82.31 528 THR A CA 1
ATOM 4193 C C . THR A 1 528 ? -21.686 24.672 31.687 1.00 82.31 528 THR A C 1
ATOM 4195 O O . THR A 1 528 ? -20.601 24.115 31.519 1.00 82.31 528 THR A O 1
ATOM 4198 N N . PHE A 1 529 ? -22.599 24.197 32.543 1.00 86.12 529 PHE A N 1
ATOM 4199 C CA . PHE A 1 529 ? -22.385 22.993 33.350 1.00 86.12 529 PHE A CA 1
ATOM 4200 C C . PHE A 1 529 ? -22.102 21.765 32.476 1.00 86.12 529 PHE A C 1
ATOM 4202 O O . PHE A 1 529 ? -21.173 20.996 32.741 1.00 86.12 529 PHE A O 1
ATOM 4209 N N . ILE A 1 530 ? -22.879 21.594 31.404 1.00 86.94 530 ILE A N 1
ATOM 4210 C CA . ILE A 1 530 ? -22.703 20.491 30.464 1.00 86.94 530 ILE A CA 1
ATOM 4211 C C . ILE A 1 530 ? -21.345 20.577 29.766 1.00 86.94 530 ILE A C 1
ATOM 4213 O O . ILE A 1 530 ? -20.664 19.556 29.688 1.00 86.94 530 ILE A O 1
ATOM 4217 N N . ASP A 1 531 ? -20.918 21.736 29.258 1.00 79.75 531 ASP A N 1
ATOM 4218 C CA . ASP A 1 531 ? -19.623 21.833 28.563 1.00 79.75 531 ASP A CA 1
ATOM 4219 C C . ASP A 1 531 ? -18.446 21.574 29.510 1.00 79.75 531 ASP A C 1
ATOM 4221 O O . ASP A 1 531 ? -17.512 20.844 29.160 1.00 79.75 531 ASP A O 1
ATOM 4225 N N . MET A 1 532 ? -18.516 22.132 30.720 1.00 75.12 532 MET A N 1
ATOM 4226 C CA . MET A 1 532 ? -17.440 22.046 31.702 1.00 75.12 532 MET A CA 1
ATOM 4227 C C . MET A 1 532 ? -17.278 20.641 32.281 1.00 75.12 532 MET A C 1
ATOM 4229 O O . MET A 1 532 ? -16.162 20.125 32.317 1.00 75.12 532 MET A O 1
ATOM 4233 N N . TYR A 1 533 ? -18.371 20.020 32.733 1.00 77.38 533 TYR A N 1
ATOM 4234 C CA . TYR A 1 533 ? -18.284 18.820 33.572 1.00 77.38 533 TYR A CA 1
ATOM 4235 C C . TYR A 1 533 ? -18.737 17.543 32.867 1.00 77.38 533 TYR A C 1
ATOM 4237 O O . TYR A 1 533 ? -18.266 16.461 33.206 1.00 77.38 533 TYR A O 1
ATOM 4245 N N . ILE A 1 534 ? -19.620 17.647 31.869 1.00 78.50 534 ILE A N 1
ATOM 4246 C CA . ILE A 1 534 ? -20.232 16.470 31.239 1.00 78.50 534 ILE A CA 1
ATOM 4247 C C . ILE A 1 534 ? -19.630 16.177 29.853 1.00 78.50 534 ILE A C 1
ATOM 4249 O O . ILE A 1 534 ? -19.274 15.045 29.544 1.00 78.50 534 ILE A O 1
ATOM 4253 N N . THR A 1 535 ? -19.463 17.183 28.999 1.00 70.31 535 THR A N 1
ATOM 4254 C CA . THR A 1 535 ? -19.096 17.011 27.578 1.00 70.31 535 THR A CA 1
ATOM 4255 C C . THR A 1 535 ? -17.664 16.519 27.386 1.00 70.31 535 THR A C 1
ATOM 4257 O O . THR A 1 535 ? -17.364 15.804 26.422 1.00 70.31 535 THR A O 1
ATOM 4260 N N . LYS A 1 536 ? -16.778 16.927 28.296 1.00 65.06 536 LYS A N 1
ATOM 4261 C CA . LYS A 1 536 ? -15.344 16.611 28.290 1.00 65.06 536 LYS A CA 1
ATOM 4262 C C . LYS A 1 536 ? -14.955 15.616 29.394 1.00 65.06 536 LYS A C 1
ATOM 4264 O O . LYS A 1 536 ? -13.789 15.239 29.473 1.00 65.06 536 LYS A O 1
ATOM 4269 N N . GLY A 1 537 ? -15.906 15.203 30.236 1.00 61.84 537 GLY A N 1
ATOM 4270 C CA . GLY A 1 537 ? -15.664 14.314 31.370 1.00 61.84 537 GLY A CA 1
ATOM 4271 C C . GLY A 1 537 ? -15.441 12.858 30.953 1.00 61.84 537 GLY A C 1
ATOM 4272 O O . GLY A 1 537 ? -16.051 12.371 30.004 1.00 61.84 537 GLY A O 1
ATOM 4273 N N . THR A 1 538 ? -14.580 12.152 31.690 1.00 55.28 538 THR A N 1
ATOM 4274 C CA . THR A 1 538 ? -14.419 10.689 31.627 1.00 55.28 538 THR A CA 1
ATOM 4275 C C . THR A 1 538 ? -14.395 10.131 33.055 1.00 55.28 538 THR A C 1
ATOM 4277 O O . THR A 1 538 ? -13.871 10.780 33.959 1.00 55.28 538 THR A O 1
ATOM 4280 N N . GLY A 1 539 ? -14.986 8.953 33.284 1.00 64.12 539 GLY A N 1
ATOM 4281 C CA . GLY A 1 539 ? -15.087 8.346 34.622 1.00 64.12 539 GLY A CA 1
ATOM 4282 C C . GLY A 1 539 ? -16.242 8.886 35.480 1.00 64.12 539 GLY A C 1
ATOM 4283 O O . GLY A 1 539 ? -17.229 9.389 34.944 1.00 64.12 539 GLY A O 1
ATOM 4284 N N . ALA A 1 540 ? -16.135 8.738 36.806 1.00 68.38 540 ALA A N 1
ATOM 4285 C CA . ALA A 1 540 ? -17.098 9.267 37.774 1.00 68.38 540 ALA A CA 1
ATOM 4286 C C . ALA A 1 540 ? -16.571 10.555 38.419 1.00 68.38 540 ALA A C 1
ATOM 4288 O O . ALA A 1 540 ? -15.415 10.604 38.839 1.00 68.38 540 ALA A O 1
ATOM 4289 N N . PHE A 1 541 ? -17.414 11.580 38.535 1.00 78.56 541 PHE A N 1
ATOM 4290 C CA . PHE A 1 541 ? -17.061 12.848 39.179 1.00 78.56 541 PHE A CA 1
ATOM 4291 C C . PHE A 1 541 ? -18.003 13.156 40.333 1.00 78.56 541 PHE A C 1
ATOM 4293 O O . PHE A 1 541 ? -19.197 12.884 40.254 1.00 78.56 541 PHE A O 1
ATOM 4300 N N . ASN A 1 542 ? -17.451 13.727 41.404 1.00 82.38 542 ASN A N 1
ATOM 4301 C CA . ASN A 1 542 ? -18.190 14.080 42.608 1.00 82.38 542 ASN A CA 1
ATOM 4302 C C . ASN A 1 542 ? -18.114 15.586 42.864 1.00 82.38 542 ASN A C 1
ATOM 4304 O O . ASN A 1 542 ? -17.016 16.131 42.962 1.00 82.38 542 ASN A O 1
ATOM 4308 N N . PHE A 1 543 ? -19.266 16.231 43.029 1.00 86.25 543 PHE A N 1
ATOM 4309 C CA . PHE A 1 543 ? -19.365 17.609 43.501 1.00 86.25 543 PHE A CA 1
ATOM 4310 C C . PHE A 1 543 ? -19.540 17.600 45.026 1.00 86.25 543 PHE A C 1
ATOM 4312 O O . PHE A 1 543 ? -20.621 17.245 45.500 1.00 86.25 543 PHE A O 1
ATOM 4319 N N . PRO A 1 544 ? -18.502 17.918 45.820 1.00 81.25 544 PRO A N 1
ATOM 4320 C CA . PRO A 1 544 ? -18.594 17.875 47.277 1.00 81.25 544 PRO A CA 1
ATOM 4321 C C . PRO A 1 544 ? -19.523 18.971 47.813 1.00 81.25 544 PRO A C 1
ATOM 4323 O O . PRO A 1 544 ? -19.720 19.999 47.169 1.00 81.25 544 PRO A O 1
ATOM 4326 N N . ALA A 1 545 ? -20.070 18.776 49.015 1.00 84.75 545 ALA A N 1
ATOM 4327 C CA . ALA A 1 545 ? -20.800 19.841 49.700 1.00 84.75 545 ALA A CA 1
ATOM 4328 C C . ALA A 1 545 ? -19.926 21.093 49.889 1.00 84.75 545 ALA A C 1
ATOM 4330 O O . ALA A 1 545 ? -18.727 20.984 50.149 1.00 84.75 545 ALA A O 1
ATOM 4331 N N . GLY A 1 546 ? -20.536 22.276 49.772 1.00 76.50 546 GLY A N 1
ATOM 4332 C CA . GLY A 1 546 ? -19.821 23.555 49.855 1.00 76.50 546 GLY A CA 1
ATOM 4333 C C . GLY A 1 546 ? -19.078 23.944 48.573 1.00 76.50 546 GLY A C 1
ATOM 4334 O O . GLY A 1 546 ? -18.374 24.949 48.570 1.00 76.50 546 GLY A O 1
ATOM 4335 N N . TYR A 1 547 ? -19.230 23.173 47.491 1.00 75.88 547 TYR A N 1
ATOM 4336 C CA . TYR A 1 547 ? -18.795 23.577 46.157 1.00 75.88 547 TYR A CA 1
ATOM 4337 C C . TYR A 1 547 ? -19.650 24.749 45.663 1.00 75.88 547 TYR A C 1
ATOM 4339 O O . TYR A 1 547 ? -20.876 24.646 45.702 1.00 75.88 547 TYR A O 1
ATOM 4347 N N . ASP A 1 548 ? -19.018 25.829 45.199 1.00 75.19 548 ASP A N 1
ATOM 4348 C CA . ASP A 1 548 ? -19.690 27.012 44.654 1.00 75.19 548 ASP A CA 1
ATOM 4349 C C . ASP A 1 548 ? -18.938 27.515 43.414 1.00 75.19 548 ASP A C 1
ATOM 4351 O O . ASP A 1 548 ? -17.723 27.727 43.412 1.00 75.19 548 ASP A O 1
ATOM 4355 N N . TYR A 1 549 ? -19.678 27.682 42.331 1.00 71.44 549 TYR A N 1
ATOM 4356 C CA . TYR A 1 549 ? -19.219 28.308 41.113 1.00 71.44 549 TYR A CA 1
ATOM 4357 C C . TYR A 1 549 ? -20.052 29.558 40.883 1.00 71.44 549 TYR A C 1
ATOM 4359 O O . TYR A 1 549 ? -21.249 29.447 40.634 1.00 71.44 549 TYR A O 1
ATOM 4367 N N . THR A 1 550 ? -19.415 30.728 40.889 1.00 68.38 550 THR A N 1
ATOM 4368 C CA . THR A 1 550 ? -20.106 32.004 40.712 1.00 68.38 550 THR A CA 1
ATOM 4369 C C . THR A 1 550 ? -19.435 32.835 39.614 1.00 68.38 550 THR A C 1
ATOM 4371 O O . THR A 1 550 ? -18.268 33.200 39.730 1.00 68.38 550 THR A O 1
ATOM 4374 N N . ASP A 1 551 ? -20.177 33.177 38.555 1.00 65.44 551 ASP A N 1
ATOM 4375 C CA . ASP A 1 551 ? -19.727 34.118 37.514 1.00 65.44 551 ASP A CA 1
ATOM 4376 C C . ASP A 1 551 ? -20.389 35.484 37.721 1.00 65.44 551 ASP A C 1
ATOM 4378 O O . ASP A 1 551 ? -21.616 35.605 37.713 1.00 65.44 551 ASP A O 1
ATOM 4382 N N . LEU A 1 552 ? -19.555 36.506 37.909 1.00 55.34 552 LEU A N 1
ATOM 4383 C CA . LEU A 1 552 ? -19.913 37.917 37.964 1.00 55.34 552 LEU A CA 1
ATOM 4384 C C . LEU A 1 552 ? -19.337 38.572 36.702 1.00 55.34 552 LEU A C 1
ATOM 4386 O O . LEU A 1 552 ? -18.221 39.083 36.732 1.00 55.34 552 LEU A O 1
ATOM 4390 N N . SER A 1 553 ? -20.107 38.611 35.614 1.00 52.03 553 SER A N 1
ATOM 4391 C CA . SER A 1 553 ? -19.806 39.351 34.373 1.00 52.03 553 SER A CA 1
ATOM 4392 C C . SER A 1 553 ? -18.695 38.814 33.446 1.00 52.03 553 SER A C 1
ATOM 4394 O O . SER A 1 553 ? -17.683 39.475 33.224 1.00 52.03 553 SER A O 1
ATOM 4396 N N . ASN A 1 554 ? -18.980 37.707 32.747 1.00 46.00 554 ASN A N 1
ATOM 4397 C CA . ASN A 1 554 ? -18.206 37.177 31.605 1.00 46.00 554 ASN A CA 1
ATOM 4398 C C . ASN A 1 554 ? -16.773 36.714 31.939 1.00 46.00 554 ASN A C 1
ATOM 4400 O O . ASN A 1 554 ? -15.996 36.439 31.021 1.00 46.00 554 ASN A O 1
ATOM 4404 N N . GLU A 1 555 ? -16.429 36.578 33.217 1.00 44.25 555 GLU A N 1
ATOM 4405 C CA . GLU A 1 555 ? -15.211 35.910 33.664 1.00 44.25 555 GLU A CA 1
ATOM 4406 C C . GLU A 1 555 ? -15.574 34.883 34.734 1.00 44.25 555 GLU A C 1
ATOM 4408 O O . GLU A 1 555 ? -16.073 35.193 35.815 1.00 44.25 555 GLU A O 1
ATOM 4413 N N . ILE A 1 556 ? -15.294 33.629 34.401 1.00 48.91 556 ILE A N 1
ATOM 4414 C CA . ILE A 1 556 ? -15.511 32.470 35.250 1.00 48.91 556 ILE A CA 1
ATOM 4415 C C . ILE A 1 556 ? -14.573 32.550 36.466 1.00 48.91 556 ILE A C 1
ATOM 4417 O O . ILE A 1 556 ? -13.385 32.241 36.356 1.00 48.91 556 ILE A O 1
ATOM 4421 N N . ILE A 1 557 ? -15.090 32.929 37.638 1.00 44.09 557 ILE A N 1
ATOM 4422 C CA . ILE A 1 557 ? -14.344 32.856 38.901 1.00 44.09 557 ILE A CA 1
ATOM 4423 C C . ILE A 1 557 ? -14.712 31.541 39.591 1.00 44.09 557 ILE A C 1
ATOM 4425 O O . ILE A 1 557 ? -15.786 31.377 40.160 1.00 44.09 557 ILE A O 1
ATOM 4429 N N . THR A 1 558 ? -13.801 30.570 39.541 1.00 46.66 558 THR A N 1
ATOM 4430 C CA . THR A 1 558 ? -13.935 29.343 40.337 1.00 46.66 558 THR A CA 1
ATOM 4431 C C . THR A 1 558 ? -13.590 29.660 41.790 1.00 46.66 558 THR A C 1
ATOM 4433 O O . THR A 1 558 ? -12.441 29.993 42.081 1.00 46.66 558 THR A O 1
ATOM 4436 N N . ILE A 1 559 ? -14.550 29.531 42.706 1.00 43.66 559 ILE A N 1
ATOM 4437 C CA . ILE A 1 559 ? -14.289 29.593 44.147 1.00 43.66 559 ILE A CA 1
ATOM 4438 C C . ILE A 1 559 ? -14.238 28.148 44.646 1.00 43.66 559 ILE A C 1
ATOM 4440 O O . ILE A 1 559 ? -15.255 27.535 44.948 1.00 43.66 559 ILE A O 1
ATOM 4444 N N . MET A 1 560 ? -13.041 27.559 44.689 1.00 35.00 560 MET A N 1
ATOM 4445 C CA . MET A 1 560 ? -12.891 26.272 45.373 1.00 35.00 560 MET A CA 1
ATOM 4446 C C . MET A 1 560 ? -13.038 26.497 46.886 1.00 35.00 560 MET A C 1
ATOM 4448 O O . MET A 1 560 ? -12.467 27.470 47.388 1.00 35.00 560 MET A O 1
ATOM 4452 N N . PRO A 1 561 ? -13.771 25.639 47.618 1.00 37.97 561 PRO A N 1
ATOM 4453 C CA . PRO A 1 561 ? -13.750 25.676 49.076 1.00 37.97 561 PRO A CA 1
ATOM 4454 C C . PRO A 1 561 ? -12.323 25.404 49.585 1.00 37.97 561 PRO A C 1
ATOM 4456 O O . PRO A 1 561 ? -11.589 24.631 48.963 1.00 37.97 561 PRO A O 1
ATOM 4459 N N . GLU A 1 562 ? -11.937 26.072 50.679 1.00 33.31 562 GLU A N 1
ATOM 4460 C CA . GLU A 1 562 ? -10.674 25.817 51.401 1.00 33.31 562 GLU A CA 1
ATOM 4461 C C . GLU A 1 562 ? -10.525 24.358 51.852 1.00 33.31 562 GLU A C 1
ATOM 4463 O O . GLU A 1 562 ? -11.534 23.762 52.306 1.00 33.31 562 GLU A O 1
#

Foldseek 3Di:
DDDDDDQDDPVSVVVVVCVVCVVVVVVVVVVVVCVVVVVVVVQVVCLVPDDQDQADLLQGDGAQDQDQCDDVPGNNVCVVVVVNVVSVVSNCQRSGPPNLVVLLVVLVVCVVVVNQADLQWGQFPPRATFHNFDDFALVLLLLALVLLLVLLVLVVLLLAQAEEEAEEFSCLLCVVRGDPPDPNPDPPVLVVSSVVSNVVRPSYHYHYLSVQSSCVVVDPDPQDFQPFRQARAGALSVLLSSLQRVQVVVPDPPRGFDDLVQWDKAFLDLAQHYSSNSSGSNVPRGGHIHIATDHPQQQQKWKAQPQVRDIHGGQADSVCSPGNPVLCRQSNHDGQKIWMDGNPPDDFAEEEEAEDSNCSSNVSRVRVRGGYIYGDQVHHQDAPLQCCQVVVHRYYYYYYYSSPSRPHSRSNSNPPCSVVSSLVSLQVVFQAQFEAEQNHTLLAEEEEEAPDPFCGVVLSVVLQVLCCSRHVRRHHYYHDQCPVVDQAYAYADADDDPDAQKWKFAHAHNYTYTYHNRPCGSNVSSVVCCVPDRSPDGYYDYDRHPFMWMDDPPDTDGDDDD

Nearest PDB structures (foldseek):
  4nzk-assembly1_A  TM=7.674E-01  e=1.527E-17  [Eubacterium] siraeum DSM 15702
  5v8d-assembly1_A  TM=7.836E-01  e=3.316E-15  Bacillus cereus ATCC 10987
  5v8e-assembly2_B  TM=7.651E-01  e=1.118E-14  Bacillus cereus ATCC 10987
  4o8v-assembly2_B  TM=6.433E-01  e=1.394E-10  Pseudomonas putida KT2440
  4o8v-assembly1_A  TM=6.276E-01  e=9.967E-10  Pseudomonas putida KT2440

Secondary structure (DSSP, 8-state):
---PPP--SHHHHHHHHHHHHHHHHHHHHHHHHHHHHHHHHHHHHHHHHSPPPSEETTTTEEPPPPPPS-BTTBTTHHHHTSHHHHHHHHHHHHH-TTHHHHHHHHHHHHHHTT--EETTEEE-GGG-EEE-PPPP-HHHHHHHHHHHHHHHHHHHHTT--EEEEEEPPHHHHTGGGS-TTS--TTHHHHHHHHHHHHHT-TTEEEEE-HHHHHHHHSSS-----SB-SSSSSBPHHHHHHHHHHHHHHT--TT--PPPGGG-EEEEEEEEE--HHHHHH--TTSPPEEEEEEE-TTGGGEEEEETTTTEEEESSB-GGGTTSS--GGGBTTS--SEEEEEETT-----EEEEEE-GGGGGGHHHHTTTSEEEEE-TTT--S-HHHHHHHHTEEEEEEEEEHHHHTT---GGGGGTTHHHHHHHHHHHH----EEEETTEEGGG-EEEE-SSSSSHHHHHHHHHHHHHHHH----EEEE-S-GGG-SSEEEEESS--SSTTEEEEEEETTEEEEEE-STTHHHHHHHHHIIIIISS--SEEEE-TT-EEEEESSSEEEE---

Mean predicted aligned error: 13.85 Å

Sequence (562 aa):
MNNRPEKNTEQDILLDIQMRCAPRSRIIDMLTVFTFLAVIFAMAVIFVILPDKAFSDQENRALQQRPVISSPGKPLGRLLDGSYTADIAKYYADQFPARDLFIGIKGYTEIALGKQENNSIILGSDGYLITRPPAPDYTALEENLRPIGAFADVMKQMDVPVTLAIAGRTYEAMNSYLPVTFPKTQVSQLWEYTQYVADDYTSMQYINLLDPMRAIIDGEQESGPLYYRTDHHWTTLGAYYAYAEIIKSFKDKGFQPAALSAFTVEKVSSRFYGTTWSKAGMKWIKPDIMDYFRYEGDEDYITTIEDTGISFKGFYDRSYLDKKDKYSSFISGNNGRVDITRADGQKREKLLVMKDSFAHSMVPFLAMHYDLVILDLRYYSESVPKLVLQEGISRVLVIGNMENLCQNAIYGNLYYGADQALVAYSRSIYPISDIQVNGNSIKDYTIVYPNKPGGYNGAAKLLHDTILEKTGYDLKMETSSKYENYDRAIILADTGLPVEGLINISVEGNNLYMQSTAQAGITGVVETFIDMYITKGTGAFNFPAGYDYTDLSNEIITIMPE

Radius of gyration: 37.3 Å; Cα contacts (8 Å, |Δi|>4): 964; chains: 1; bounding box: 113×68×115 Å